Protein 7A4Y (pdb70)

Secondary structure (P-SEA, 3-state):
cccccbbbbbcccbbbbbbbbbccccccccccccccccccccccccccccccccbbbbcccccccbbbbbbccccbbbbbbcccccccccbbbbcccccccccccbbbbbbcc/cccccbbbbbcccbbbbbbbbbccccccccccccccccccccccccccccccccbbbbcccccccbbbbbcccccbbbbbbccccccccccccccccccccccccbbbbbbcccc/cbbbcbbbbbcccbbbbbbbbbcccccccccccccccccccccccccccccccccccccccccccbbbbbbccccbbbbbbccccccccccccccccccccccccbbbbbbcc/caaaaaaaaaaaaaaaaaaaaaaaaaccc/caaaaaaaaaaaaaaaaaaaaaaaacccc

Foldseek 3Di:
DKDKDFADEDEAQAKIKMKMADDDLCLLQAKKFKWWAAPPGAIATAKIAGSVRPDMDGDPVQPPFKDWGDDSVRRMIMIIGGRDDQVVWTFMWMARDRRRPRTDPTHTHGYDD/DKAKDFADEAAQQAKIKMKIADDDLCLLQAKKFKWWADPPGAIGTAKIAGSPRPDMDGDPVQPPFKDWGDDSVRNMIMIIGGSHDQVVFTFMWMARDSRRHPTHPGHTHGHDPVD/DKDKDFADEEEQQAKIKMKIADPDLCQLQAKKFKWWAFPPGDIDGAKIAHSNRPDMDGDPVQVVFWDWGDDSVRRMIMIIGGSHDQRVFTFMWMARDRRRPPTDPGDTHGYDD/DVVVVVVVVVVVVVVVVVVVVVVCVVPPD/DVVVVVVVVVVVVVVVVVVVVVCVVPDDD

Radius of gyration: 24.41 Å; Cα contacts (8 Å, |Δi|>4): 1013; chains: 5; bounding box: 57×60×74 Å

Solvent-accessible surface area: 19038 Å² total

B-factor: mean 56.6, std 17.55, range [27.97, 149.03]

CATH classification: 2.60.40.10

Nearest PDB structures (foldseek):
  7a4y-assembly2_B  TM=1.001E+00  e=2.916E-22  Lama glama
  5vyf-assembly2_B  TM=9.720E-01  e=4.137E-17  Mus musculus
  5vyf-assembly1_H  TM=9.723E-01  e=4.381E-17  Mus musculus
  6pxr-assembly1_H  TM=9.559E-01  e=1.229E-16  Mus musculus
  6i1o-assembly1_H  TM=9.640E-01  e=6.858E-16  Mus musculus

Structure (mmCIF, N/CA/C/O backbone):
data_7A4Y
#
_entry.id   7A4Y
#
_cell.length_a   72.450
_cell.length_b   72.450
_cell.length_c   193.800
_cell.angle_alpha   90.000
_cell.angle_beta   90.000
_cell.angle_gamma   120.000
#
_symmetry.space_group_name_H-M   'P 32 2 1'
#
loop_
_entity.id
_entity.type
_entity.pdbx_description
1 polymer 'Nanobody Nb34'
2 polymer 'Coiled-coil P6 peptide'
3 polymer 'Coiled-coil P5 peptide'
4 non-polymer 'SULFATE ION'
5 non-polymer 1,2-ETHANEDIOL
6 water water
#
loop_
_atom_site.group_PDB
_atom_site.id
_atom_site.type_symbol
_atom_site.label_atom_id
_atom_site.label_alt_id
_atom_site.label_comp_id
_atom_site.label_asym_id
_atom_site.label_entity_id
_atom_site.label_seq_id
_atom_site.pdbx_PDB_ins_code
_atom_site.Cartn_x
_atom_site.Cartn_y
_atom_site.Cartn_z
_atom_site.occupancy
_atom_site.B_iso_or_equiv
_atom_site.auth_seq_id
_atom_site.auth_comp_id
_atom_site.auth_asym_id
_atom_site.auth_atom_id
_atom_site.pdbx_PDB_model_num
ATOM 1 N N . GLN A 1 3 ? 26.321 34.763 -58.026 1.00 84.16 3 GLN A N 1
ATOM 2 C CA . GLN A 1 3 ? 26.465 34.830 -56.574 1.00 78.40 3 GLN A CA 1
ATOM 3 C C . GLN A 1 3 ? 25.946 36.152 -55.982 1.00 76.68 3 GLN A C 1
ATOM 4 O O . GLN A 1 3 ? 26.076 37.214 -56.600 1.00 77.96 3 GLN A O 1
ATOM 10 N N . LEU A 1 4 ? 25.376 36.079 -54.774 1.00 63.91 4 LEU A N 1
ATOM 11 C CA . LEU A 1 4 ? 24.785 37.227 -54.098 1.00 57.09 4 LEU A CA 1
ATOM 12 C C . LEU A 1 4 ? 25.181 37.185 -52.630 1.00 62.24 4 LEU A C 1
ATOM 13 O O . LEU A 1 4 ? 25.236 36.112 -52.027 1.00 66.87 4 LEU A O 1
ATOM 18 N N . GLN A 1 5 ? 25.406 38.352 -52.039 1.00 58.58 5 GLN A N 1
ATOM 19 C CA . GLN A 1 5 ? 25.821 38.407 -50.643 1.00 58.83 5 GLN A CA 1
ATOM 20 C C . GLN A 1 5 ? 25.090 39.551 -49.965 1.00 57.09 5 GLN A C 1
ATOM 21 O O . GLN A 1 5 ? 25.313 40.723 -50.288 1.00 56.41 5 GLN A O 1
ATOM 27 N N . GLU A 1 6 ? 24.245 39.206 -49.006 1.00 57.71 6 GLU A N 1
ATOM 28 C CA . GLU A 1 6 ? 23.481 40.192 -48.272 1.00 54.76 6 GLU A CA 1
ATOM 29 C C . GLU A 1 6 ? 24.305 40.655 -47.084 1.00 58.13 6 GLU A C 1
ATOM 30 O O . GLU A 1 6 ? 25.172 39.928 -46.591 1.00 63.41 6 GLU A O 1
ATOM 36 N N . SER A 1 7 ? 24.042 41.881 -46.636 1.00 54.91 7 SER A N 1
ATOM 37 C CA . SER A 1 7 ? 24.711 42.402 -45.455 1.00 56.20 7 SER A CA 1
ATOM 38 C C . SER A 1 7 ? 23.893 43.568 -44.929 1.00 56.69 7 SER A C 1
ATOM 39 O O . SER A 1 7 ? 22.935 44.021 -45.563 1.00 50.03 7 SER A O 1
ATOM 42 N N . GLY A 1 8 ? 24.286 44.047 -43.752 1.00 50.30 8 GLY A N 1
ATOM 43 C CA . GLY A 1 8 ? 23.628 45.161 -43.113 1.00 51.32 8 GLY A CA 1
ATOM 44 C C . GLY A 1 8 ? 22.689 44.780 -41.988 1.00 50.85 8 GLY A C 1
ATOM 45 O O . GLY A 1 8 ? 22.176 45.679 -41.303 1.00 43.07 8 GLY A O 1
ATOM 46 N N . GLY A 1 9 ? 22.462 43.485 -41.763 1.00 42.18 9 GLY A N 1
ATOM 47 C CA . GLY A 1 9 ? 21.514 43.091 -40.748 1.00 44.03 9 GLY A CA 1
ATOM 48 C C . GLY A 1 9 ? 22.052 43.339 -39.353 1.00 47.76 9 GLY A C 1
ATOM 49 O O . GLY A 1 9 ? 23.256 43.482 -39.129 1.00 47.95 9 GLY A O 1
ATOM 50 N N . GLY A 1 10 ? 21.164 43.371 -38.402 1.00 41.72 10 GLY A N 1
ATOM 51 C CA . GLY A 1 10 ? 21.546 43.616 -37.046 1.00 46.62 10 GLY A CA 1
ATOM 52 C C . GLY A 1 10 ? 20.461 43.669 -36.008 1.00 50.92 10 GLY A C 1
ATOM 53 O O . GLY A 1 10 ? 19.361 43.345 -36.240 1.00 47.13 10 GLY A O 1
ATOM 54 N N . LEU A 1 11 ? 20.828 44.120 -34.841 1.00 45.25 11 LEU A N 1
ATOM 55 C CA . LEU A 1 11 ? 19.937 44.214 -33.731 1.00 51.98 11 LEU A CA 1
ATOM 56 C C . LEU A 1 11 ? 19.377 45.603 -33.628 1.00 52.33 11 LEU A C 1
ATOM 57 O O . LEU A 1 11 ? 20.095 46.506 -33.527 1.00 59.05 11 LEU A O 1
ATOM 62 N N . VAL A 1 12 ? 18.090 45.775 -33.699 1.00 42.40 12 VAL A N 1
ATOM 63 C CA . VAL A 1 12 ? 17.528 47.090 -33.615 1.00 46.76 12 VAL A CA 1
ATOM 64 C C . VAL A 1 12 ? 16.355 47.143 -32.716 1.00 45.88 12 VAL A C 1
ATOM 65 O O . VAL A 1 12 ? 15.705 46.190 -32.490 1.00 52.33 12 VAL A O 1
ATOM 69 N N . GLN A 1 13 ? 16.081 48.322 -32.249 1.00 44.28 13 GLN A N 1
ATOM 70 C CA . GLN A 1 13 ? 15.000 48.570 -31.389 1.00 54.85 13 GLN A CA 1
ATOM 71 C C . GLN A 1 13 ? 13.788 48.899 -32.164 1.00 53.69 13 GLN A C 1
ATOM 72 O O . GLN A 1 13 ? 13.881 49.431 -33.180 1.00 50.93 13 GLN A O 1
ATOM 78 N N . PRO A 1 14 ? 12.610 48.550 -31.627 1.00 56.73 14 PRO A N 1
ATOM 79 C CA . PRO A 1 14 ? 11.328 48.816 -32.287 1.00 57.01 14 PRO A CA 1
ATOM 80 C C . PRO A 1 14 ? 11.208 50.271 -32.726 1.00 53.94 14 PRO A C 1
ATOM 81 O O . PRO A 1 14 ? 11.376 51.177 -31.909 1.00 43.70 14 PRO A O 1
ATOM 85 N N . GLY A 1 15 ? 10.921 50.487 -34.006 1.00 51.93 15 GLY A N 1
ATOM 86 C CA . GLY A 1 15 ? 10.782 51.829 -34.540 1.00 47.20 15 GLY A CA 1
ATOM 87 C C . GLY A 1 15 ? 12.074 52.355 -35.132 1.00 49.13 15 GLY A C 1
ATOM 88 O O . GLY A 1 15 ? 12.160 53.519 -35.523 1.00 51.19 15 GLY A O 1
ATOM 89 N N . GLY A 1 16 ? 13.067 51.509 -35.123 1.00 42.85 16 GLY A N 1
ATOM 90 C CA . GLY A 1 16 ? 14.354 51.836 -35.634 1.00 46.59 16 GLY A CA 1
ATOM 91 C C . GLY A 1 16 ? 14.491 51.492 -37.086 1.00 45.30 16 GLY A C 1
ATOM 92 O O . GLY A 1 16 ? 13.568 51.100 -37.683 1.00 48.81 16 GLY A O 1
ATOM 93 N N . SER A 1 17 ? 15.652 51.687 -37.646 1.00 30.00 17 SER A N 1
ATOM 94 C CA . SER A 1 17 ? 15.861 51.351 -39.010 1.00 30.00 17 SER A CA 1
ATOM 95 C C . SER A 1 17 ? 17.203 50.786 -39.354 1.00 30.00 17 SER A C 1
ATOM 96 O O . SER A 1 17 ? 18.120 50.915 -38.623 1.00 30.00 17 SER A O 1
ATOM 99 N N . LEU A 1 18 ? 17.263 50.149 -40.509 1.00 45.00 18 LEU A N 1
ATOM 100 C CA . LEU A 1 18 ? 18.441 49.552 -41.058 1.00 44.77 18 LEU A CA 1
ATOM 101 C C . LEU A 1 18 ? 18.405 49.648 -42.534 1.00 47.65 18 LEU A C 1
ATOM 102 O O . LEU A 1 18 ? 17.403 49.738 -43.107 1.00 48.65 18 LEU A O 1
ATOM 107 N N . ARG A 1 19 ? 19.552 49.531 -43.125 1.00 46.14 19 ARG A N 1
ATOM 108 C CA . ARG A 1 19 ? 19.740 49.547 -44.569 1.00 47.28 19 ARG A CA 1
ATOM 109 C C . ARG A 1 19 ? 20.483 48.273 -44.944 1.00 48.23 19 ARG A C 1
ATOM 110 O O . ARG A 1 19 ? 21.612 48.051 -44.486 1.00 48.78 19 ARG A O 1
ATOM 118 N N . LEU A 1 20 ? 19.822 47.409 -45.708 1.00 39.67 20 LEU A N 1
ATOM 119 C CA . LEU A 1 20 ? 20.431 46.186 -46.201 1.00 40.39 20 LEU A CA 1
ATOM 120 C C . LEU A 1 20 ? 21.043 46.420 -47.577 1.00 51.86 20 LEU A C 1
ATOM 121 O O . LEU A 1 20 ? 20.539 47.208 -48.383 1.00 46.49 20 LEU A O 1
ATOM 126 N N . SER A 1 21 ? 22.138 45.717 -47.830 1.00 50.20 21 SER A N 1
ATOM 127 C CA . SER A 1 21 ? 22.846 45.762 -49.092 1.00 47.66 21 SER A CA 1
ATOM 128 C C . SER A 1 21 ? 22.988 44.338 -49.595 1.00 57.25 21 SER A C 1
ATOM 129 O O . SER A 1 21 ? 22.969 43.380 -48.813 1.00 46.85 21 SER A O 1
ATOM 132 N N . CYS A 1 22 ? 23.122 44.209 -50.911 1.00 45.34 22 CYS A N 1
ATOM 133 C CA . CYS A 1 22 ? 23.267 42.910 -51.552 1.00 47.01 22 CYS A CA 1
ATOM 134 C C . CYS A 1 22 ? 24.211 43.097 -52.729 1.00 53.52 22 CYS A C 1
ATOM 135 O O . CYS A 1 22 ? 23.893 43.842 -53.664 1.00 58.43 22 CYS A O 1
ATOM 138 N N . ALA A 1 23 ? 25.393 42.482 -52.658 1.00 56.28 23 ALA A N 1
ATOM 139 C CA . ALA A 1 23 ? 26.392 42.609 -53.714 1.00 55.50 23 ALA A CA 1
ATOM 140 C C . ALA A 1 23 ? 26.247 41.455 -54.696 1.00 64.54 23 ALA A C 1
ATOM 141 O O . ALA A 1 23 ? 26.173 40.291 -54.291 1.00 72.02 23 ALA A O 1
ATOM 143 N N . ALA A 1 24 ? 26.228 41.773 -55.984 1.00 68.25 24 ALA A N 1
ATOM 144 C CA . ALA A 1 24 ? 26.061 40.770 -57.023 1.00 62.45 24 ALA A CA 1
ATOM 145 C C . ALA A 1 24 ? 27.359 40.625 -57.804 1.00 68.10 24 ALA A C 1
ATOM 146 O O . ALA A 1 24 ? 27.965 41.626 -58.196 1.00 71.83 24 ALA A O 1
ATOM 148 N N . SER A 1 25 ? 27.776 39.375 -58.028 1.00 76.19 25 SER A N 1
ATOM 149 C CA . SER A 1 25 ? 29.069 39.072 -58.632 1.00 89.67 25 SER A CA 1
ATOM 150 C C . SER A 1 25 ? 29.011 38.911 -60.139 1.00 99.85 25 SER A C 1
ATOM 151 O O . SER A 1 25 ? 30.040 39.080 -60.804 1.00 104.70 25 SER A O 1
ATOM 154 N N . GLN A 1 26 ? 27.849 38.574 -60.687 1.00 99.75 26 GLN A N 1
ATOM 155 C CA . GLN A 1 26 ? 27.738 38.344 -62.117 1.00 101.47 26 GLN A CA 1
ATOM 156 C C . GLN A 1 26 ? 27.527 39.666 -62.846 1.00 99.71 26 GLN A C 1
ATOM 157 O O . GLN A 1 26 ? 26.933 40.611 -62.311 1.00 91.94 26 GLN A O 1
ATOM 159 N N . PHE A 1 27 ? 28.055 39.730 -64.071 1.00 100.92 27 PHE A N 1
ATOM 160 C CA . PHE A 1 27 ? 27.905 40.905 -64.920 1.00 96.34 27 PHE A CA 1
ATOM 161 C C . PHE A 1 27 ? 26.478 41.069 -65.431 1.00 95.14 27 PHE A C 1
ATOM 162 O O . PHE A 1 27 ? 26.149 42.127 -65.978 1.00 90.70 27 PHE A O 1
ATOM 164 N N . THR A 1 28 ? 25.639 40.041 -65.270 1.00 96.37 28 THR A N 1
ATOM 165 C CA . THR A 1 28 ? 24.245 40.047 -65.698 1.00 91.07 28 THR A CA 1
ATOM 166 C C . THR A 1 28 ? 23.324 40.876 -64.803 1.00 76.13 28 THR A C 1
ATOM 167 O O . THR A 1 28 ? 22.145 41.021 -65.141 1.00 69.94 28 THR A O 1
ATOM 171 N N . PHE A 1 29 ? 23.820 41.403 -63.678 1.00 57.38 29 PHE A N 1
ATOM 172 C CA . PHE A 1 29 ? 22.961 42.107 -62.726 1.00 57.76 29 PHE A CA 1
ATOM 173 C C . PHE A 1 29 ? 22.152 43.216 -63.393 1.00 54.74 29 PHE A C 1
ATOM 174 O O . PHE A 1 29 ? 20.958 43.383 -63.113 1.00 59.99 29 PHE A O 1
ATOM 182 N N A SER A 1 30 ? 22.784 43.981 -64.292 0.50 61.08 30 SER A N 1
ATOM 183 N N B SER A 1 30 ? 22.784 43.981 -64.292 0.50 61.08 30 SER A N 1
ATOM 184 C CA A SER A 1 30 ? 22.141 45.142 -64.903 0.50 63.27 30 SER A CA 1
ATOM 185 C CA B SER A 1 30 ? 22.141 45.142 -64.903 0.50 63.27 30 SER A CA 1
ATOM 186 C C A SER A 1 30 ? 20.856 44.779 -65.638 0.50 59.59 30 SER A C 1
ATOM 187 C C B SER A 1 30 ? 20.856 44.779 -65.638 0.50 59.59 30 SER A C 1
ATOM 188 O O A SER A 1 30 ? 19.948 45.610 -65.741 0.50 54.80 30 SER A O 1
ATOM 189 O O B SER A 1 30 ? 19.948 45.610 -65.741 0.50 54.80 30 SER A O 1
ATOM 194 N N . SER A 1 31 ? 20.759 43.558 -66.166 1.00 57.82 31 SER A N 1
ATOM 195 C CA . SER A 1 31 ? 19.590 43.135 -66.930 1.00 56.05 31 SER A CA 1
ATOM 196 C C . SER A 1 31 ? 18.644 42.233 -66.130 1.00 58.33 31 SER A C 1
ATOM 197 O O . SER A 1 31 ? 17.777 41.587 -66.726 1.00 60.20 31 SER A O 1
ATOM 200 N N . ASP A 1 32 ? 18.766 42.199 -64.797 1.00 61.30 32 ASP A N 1
ATOM 201 C CA . ASP A 1 32 ? 17.985 41.290 -63.960 1.00 53.46 32 ASP A CA 1
ATOM 202 C C . ASP A 1 32 ? 16.979 42.030 -63.091 1.00 48.60 32 ASP A C 1
ATOM 203 O O . ASP A 1 32 ? 17.319 43.007 -62.410 1.00 48.23 32 ASP A O 1
ATOM 208 N N . TRP A 1 33 ? 15.748 41.532 -63.085 1.00 44.83 33 TRP A N 1
ATOM 209 C CA . TRP A 1 33 ? 14.844 41.857 -62.001 1.00 44.45 33 TRP A CA 1
ATOM 210 C C . TRP A 1 33 ? 15.462 41.331 -60.715 1.00 47.48 33 TRP A C 1
ATOM 211 O O . TRP A 1 33 ? 16.105 40.277 -60.714 1.00 47.47 33 TRP A O 1
ATOM 222 N N . MET A 1 34 ? 15.318 42.086 -59.633 1.00 42.99 34 MET A N 1
ATOM 223 C CA . MET A 1 34 ? 15.845 41.669 -58.340 1.00 41.87 34 MET A CA 1
ATOM 224 C C . MET A 1 34 ? 14.789 41.856 -57.261 1.00 48.25 34 MET A C 1
ATOM 225 O O . MET A 1 34 ? 13.948 42.760 -57.344 1.00 42.34 34 MET A O 1
ATOM 230 N N . TYR A 1 35 ? 14.878 41.027 -56.216 1.00 48.35 35 TYR A N 1
ATOM 231 C CA . TYR A 1 35 ? 13.857 40.970 -55.182 1.00 48.08 35 TYR A CA 1
ATOM 232 C C . TYR A 1 35 ? 14.500 40.857 -53.807 1.00 48.79 35 TYR A C 1
ATOM 233 O O . TYR A 1 35 ? 15.591 40.299 -53.660 1.00 47.61 35 TYR A O 1
ATOM 242 N N . TRP A 1 36 ? 13.804 41.389 -52.801 1.00 43.22 36 TRP A N 1
ATOM 243 C CA . TRP A 1 36 ? 14.091 41.116 -51.400 1.00 43.64 36 TRP A CA 1
ATOM 244 C C . TRP A 1 36 ? 12.992 40.202 -50.884 1.00 44.27 36 TRP A C 1
ATOM 245 O O . TRP A 1 36 ? 11.803 40.495 -51.062 1.00 45.34 36 TRP A O 1
ATOM 256 N N . VAL A 1 37 ? 13.390 39.082 -50.279 1.00 35.26 37 VAL A N 1
ATOM 257 C CA . VAL A 1 37 ? 12.469 38.183 -49.605 1.00 43.69 37 VAL A CA 1
ATOM 258 C C . VAL A 1 37 ? 12.992 37.980 -48.185 1.00 49.92 37 VAL A C 1
ATOM 259 O O . VAL A 1 37 ? 14.143 38.293 -47.868 1.00 48.66 37 VAL A O 1
ATOM 263 N N . ARG A 1 38 ? 12.123 37.486 -47.316 1.00 46.25 38 ARG A N 1
ATOM 264 C CA . ARG A 1 38 ? 12.512 37.291 -45.926 1.00 42.86 38 ARG A CA 1
ATOM 265 C C . ARG A 1 38 ? 11.860 36.038 -45.372 1.00 44.98 38 ARG A C 1
ATOM 266 O O . ARG A 1 38 ? 10.829 35.569 -45.867 1.00 48.85 38 ARG A O 1
ATOM 274 N N . GLN A 1 39 ? 12.501 35.473 -44.350 1.00 40.71 39 GLN A N 1
ATOM 275 C CA . GLN A 1 39 ? 11.968 34.307 -43.666 1.00 36.39 39 GLN A CA 1
ATOM 276 C C . GLN A 1 39 ? 12.025 34.547 -42.153 1.00 43.99 39 GLN A C 1
ATOM 277 O O . GLN A 1 39 ? 13.111 34.578 -41.561 1.00 39.42 39 GLN A O 1
ATOM 283 N N . ALA A 1 40 ? 10.858 34.718 -41.533 1.00 51.50 40 ALA A N 1
ATOM 284 C CA . ALA A 1 40 ? 10.728 34.897 -40.087 1.00 43.23 40 ALA A CA 1
ATOM 285 C C . ALA A 1 40 ? 10.735 33.541 -39.397 1.00 45.09 40 ALA A C 1
ATOM 286 O O . ALA A 1 40 ? 10.497 32.513 -40.044 1.00 47.94 40 ALA A O 1
ATOM 288 N N . PRO A 1 41 ? 11.029 33.501 -38.090 1.00 47.59 41 PRO A N 1
ATOM 289 C CA . PRO A 1 41 ? 11.078 32.220 -37.377 1.00 42.63 41 PRO A CA 1
ATOM 290 C C . PRO A 1 41 ? 9.828 31.390 -37.618 1.00 41.83 41 PRO A C 1
ATOM 291 O O . PRO A 1 41 ? 8.701 31.890 -37.526 1.00 44.63 41 PRO A O 1
ATOM 295 N N . GLY A 1 42 ? 10.031 30.127 -37.985 1.00 44.57 42 GLY A N 1
ATOM 296 C CA . GLY A 1 42 ? 8.920 29.209 -38.145 1.00 40.77 42 GLY A CA 1
ATOM 297 C C . GLY A 1 42 ? 7.968 29.510 -39.285 1.00 50.08 42 GLY A C 1
ATOM 298 O O . GLY A 1 42 ? 6.881 28.928 -39.328 1.00 50.81 42 GLY A O 1
ATOM 299 N N . LYS A 1 43 ? 8.330 30.383 -40.219 1.00 39.17 43 LYS A N 1
ATOM 300 C CA . LYS A 1 43 ? 7.432 30.720 -41.317 1.00 50.45 43 LYS A CA 1
ATOM 301 C C . LYS A 1 43 ? 8.139 30.460 -42.641 1.00 49.15 43 LYS A C 1
ATOM 302 O O . LYS A 1 43 ? 9.342 30.191 -42.683 1.00 46.95 43 LYS A O 1
ATOM 308 N N . GLY A 1 44 ? 7.379 30.493 -43.733 1.00 56.75 44 GLY A N 1
ATOM 309 C CA . GLY A 1 44 ? 7.964 30.323 -45.047 1.00 51.30 44 GLY A CA 1
ATOM 310 C C . GLY A 1 44 ? 8.588 31.599 -45.575 1.00 47.35 44 GLY A C 1
ATOM 311 O O . GLY A 1 44 ? 8.531 32.666 -44.966 1.00 53.72 44 GLY A O 1
ATOM 312 N N . LEU A 1 45 ? 9.167 31.493 -46.768 1.00 54.95 45 LEU A N 1
ATOM 313 C CA . LEU A 1 45 ? 9.694 32.678 -47.425 1.00 50.59 45 LEU A CA 1
ATOM 314 C C . LEU A 1 45 ? 8.541 33.591 -47.806 1.00 48.06 45 LEU A C 1
ATOM 315 O O . LEU A 1 45 ? 7.465 33.129 -48.185 1.00 50.81 45 LEU A O 1
ATOM 320 N N . GLU A 1 46 ? 8.757 34.892 -47.680 1.00 46.81 46 GLU A N 1
ATOM 321 C CA . GLU A 1 46 ? 7.717 35.874 -47.940 1.00 52.54 46 GLU A CA 1
ATOM 322 C C . GLU A 1 46 ? 8.323 36.984 -48.778 1.00 50.35 46 GLU A C 1
ATOM 323 O O . GLU A 1 46 ? 9.420 37.466 -48.470 1.00 48.88 46 GLU A O 1
ATOM 329 N N . TRP A 1 47 ? 7.612 37.382 -49.830 1.00 44.73 47 TRP A N 1
ATOM 330 C CA . TRP A 1 47 ? 8.096 38.438 -50.707 1.00 44.39 47 TRP A CA 1
ATOM 331 C C . TRP A 1 47 ? 8.016 39.784 -49.998 1.00 42.47 47 TRP A C 1
ATOM 332 O O . TRP A 1 47 ? 7.011 40.098 -49.354 1.00 40.27 47 TRP A O 1
ATOM 343 N N . VAL A 1 48 ? 9.065 40.593 -50.132 1.00 40.36 48 VAL A N 1
ATOM 344 C CA . VAL A 1 48 ? 9.128 41.925 -49.532 1.00 35.04 48 VAL A CA 1
ATOM 345 C C . VAL A 1 48 ? 8.978 43.031 -50.583 1.00 44.12 48 VAL A C 1
ATOM 346 O O . VAL A 1 48 ? 8.104 43.890 -50.484 1.00 38.20 48 VAL A O 1
ATOM 350 N N A SER A 1 49 ? 9.841 43.023 -51.609 0.50 38.46 49 SER A N 1
ATOM 351 N N B SER A 1 49 ? 9.845 43.023 -51.609 0.50 38.44 49 SER A N 1
ATOM 352 C CA A SER A 1 49 ? 9.774 44.058 -52.632 0.50 35.46 49 SER A CA 1
ATOM 353 C CA B SER A 1 49 ? 9.835 44.079 -52.616 0.50 35.54 49 SER A CA 1
ATOM 354 C C A SER A 1 49 ? 10.466 43.560 -53.896 0.50 40.33 49 SER A C 1
ATOM 355 C C B SER A 1 49 ? 10.478 43.560 -53.897 0.50 40.32 49 SER A C 1
ATOM 356 O O A SER A 1 49 ? 11.182 42.554 -53.884 0.50 38.99 49 SER A O 1
ATOM 357 O O B SER A 1 49 ? 11.179 42.542 -53.894 0.50 38.90 49 SER A O 1
ATOM 362 N N . SER A 1 50 ? 10.214 44.275 -54.998 1.00 38.81 50 SER A N 1
ATOM 363 C CA . SER A 1 50 ? 10.711 43.914 -56.325 1.00 35.05 50 SER A CA 1
ATOM 364 C C . SER A 1 50 ? 11.233 45.166 -57.012 1.00 39.31 50 SER A C 1
ATOM 365 O O . SER A 1 50 ? 10.691 46.258 -56.816 1.00 43.32 50 SER A O 1
ATOM 368 N N . ILE A 1 51 ? 12.254 45.011 -57.862 1.00 43.58 51 ILE A N 1
ATOM 369 C CA . ILE A 1 51 ? 12.773 46.146 -58.624 1.00 37.51 51 ILE A CA 1
ATOM 370 C C . ILE A 1 51 ? 13.176 45.708 -60.030 1.00 43.34 51 ILE A C 1
ATOM 371 O O . ILE A 1 51 ? 13.844 44.684 -60.226 1.00 39.69 51 ILE A O 1
ATOM 376 N N . SER A 1 52 ? 12.777 46.517 -61.008 1.00 38.36 52 SER A N 1
ATOM 377 C CA . SER A 1 52 ? 13.057 46.262 -62.407 1.00 39.47 52 SER A CA 1
ATOM 378 C C . SER A 1 52 ? 14.529 46.522 -62.708 1.00 45.38 52 SER A C 1
ATOM 379 O O . SER A 1 52 ? 15.209 47.235 -61.961 1.00 44.84 52 SER A O 1
ATOM 382 N N . PRO A 1 53 ? 15.022 45.986 -63.835 1.00 49.74 53 PRO A N 1
ATOM 383 C CA . PRO A 1 53 ? 16.447 46.162 -64.175 1.00 49.16 53 PRO A CA 1
ATOM 384 C C . PRO A 1 53 ? 16.936 47.599 -64.137 1.00 53.62 53 PRO A C 1
ATOM 385 O O . PRO A 1 53 ? 18.003 47.882 -63.563 1.00 55.15 53 PRO A O 1
ATOM 389 N N . GLY A 1 54 ? 16.186 48.513 -64.757 1.00 46.45 54 GLY A N 1
ATOM 390 C CA . GLY A 1 54 ? 16.543 49.912 -64.811 1.00 42.66 54 GLY A CA 1
ATOM 391 C C . GLY A 1 54 ? 16.124 50.722 -63.602 1.00 48.25 54 GLY A C 1
ATOM 392 O O . GLY A 1 54 ? 16.449 51.910 -63.533 1.00 50.27 54 GLY A O 1
ATOM 393 N N . GLY A 1 55 ? 15.386 50.123 -62.668 1.00 42.05 55 GLY A N 1
ATOM 394 C CA . GLY A 1 55 ? 14.973 50.810 -61.461 1.00 45.73 55 GLY A CA 1
ATOM 395 C C . GLY A 1 55 ? 13.679 51.594 -61.583 1.00 46.89 55 GLY A C 1
ATOM 396 O O . GLY A 1 55 ? 13.209 52.135 -60.581 1.00 41.89 55 GLY A O 1
ATOM 397 N N . ALA A 1 56 ? 13.075 51.651 -62.774 1.00 41.00 56 ALA A N 1
ATOM 398 C CA . ALA A 1 56 ? 11.893 52.481 -63.006 1.00 42.18 56 ALA A CA 1
ATOM 399 C C . ALA A 1 56 ? 10.602 51.890 -62.435 1.00 42.59 56 ALA A C 1
ATOM 400 O O . ALA A 1 56 ? 9.621 52.625 -62.281 1.00 44.22 56 ALA A O 1
ATOM 402 N N . ALA A 1 57 ? 10.550 50.588 -62.153 1.00 38.98 57 ALA A N 1
ATOM 403 C CA . ALA A 1 57 ? 9.347 49.981 -61.591 1.00 37.09 57 ALA A CA 1
ATOM 404 C C . ALA A 1 57 ? 9.706 49.241 -60.312 1.00 42.84 57 ALA A C 1
ATOM 405 O O . ALA A 1 57 ? 10.672 48.468 -60.285 1.00 47.63 57 ALA A O 1
ATOM 407 N N . THR A 1 58 ? 8.942 49.494 -59.255 1.00 41.66 58 THR A N 1
ATOM 408 C CA . THR A 1 58 ? 9.111 48.825 -57.970 1.00 38.96 58 THR A CA 1
ATOM 409 C C . THR A 1 58 ? 7.739 48.374 -57.475 1.00 44.51 58 THR A C 1
ATOM 410 O O . THR A 1 58 ? 6.703 48.899 -57.895 1.00 46.39 58 THR A O 1
ATOM 414 N N . ALA A 1 59 ? 7.742 47.382 -56.585 1.00 37.41 59 ALA A N 1
ATOM 415 C CA . ALA A 1 59 ? 6.534 46.913 -55.921 1.00 40.72 59 ALA A CA 1
ATOM 416 C C . ALA A 1 59 ? 6.895 46.459 -54.503 1.00 42.94 59 ALA A C 1
ATOM 417 O O . ALA A 1 59 ? 8.044 46.102 -54.226 1.00 46.29 59 ALA A O 1
ATOM 419 N N . TYR A 1 60 ? 5.907 46.490 -53.599 1.00 35.76 60 TYR A N 1
ATOM 420 C CA . TYR A 1 60 ? 6.134 46.247 -52.168 1.00 37.71 60 TYR A CA 1
ATOM 421 C C . TYR A 1 60 ? 5.022 45.413 -51.551 1.00 39.42 60 TYR A C 1
ATOM 422 O O . TYR A 1 60 ? 3.853 45.572 -51.913 1.00 43.23 60 TYR A O 1
ATOM 431 N N . ALA A 1 61 ? 5.378 44.529 -50.608 1.00 34.60 61 ALA A N 1
ATOM 432 C CA . ALA A 1 61 ? 4.338 43.912 -49.793 1.00 41.67 61 ALA A CA 1
ATOM 433 C C . ALA A 1 61 ? 3.585 45.008 -49.053 1.00 43.47 61 ALA A C 1
ATOM 434 O O . ALA A 1 61 ? 4.177 46.002 -48.620 1.00 44.82 61 ALA A O 1
ATOM 436 N N . ALA A 1 62 ? 2.270 44.826 -48.917 1.00 39.57 62 ALA A N 1
ATOM 437 C CA . ALA A 1 62 ? 1.444 45.835 -48.265 1.00 43.15 62 ALA A CA 1
ATOM 438 C C . ALA A 1 62 ? 1.947 46.158 -46.853 1.00 44.50 62 ALA A C 1
ATOM 439 O O . ALA A 1 62 ? 1.785 47.288 -46.381 1.00 45.15 62 ALA A O 1
ATOM 441 N N . SER A 1 63 ? 2.540 45.186 -46.157 1.00 38.28 63 SER A N 1
ATOM 442 C CA . SER A 1 63 ? 3.010 45.438 -44.795 1.00 47.90 63 SER A CA 1
ATOM 443 C C . SER A 1 63 ? 4.246 46.333 -44.737 1.00 50.82 63 SER A C 1
ATOM 444 O O . SER A 1 63 ? 4.593 46.792 -43.641 1.00 41.17 63 SER A O 1
ATOM 447 N N . VAL A 1 64 ? 4.926 46.585 -45.853 1.00 36.42 64 VAL A N 1
ATOM 448 C CA . VAL A 1 64 ? 6.119 47.429 -45.835 1.00 42.93 64 VAL A CA 1
ATOM 449 C C . VAL A 1 64 ? 5.970 48.662 -46.704 1.00 41.78 64 VAL A C 1
ATOM 450 O O . VAL A 1 64 ? 6.883 49.502 -46.720 1.00 42.64 64 VAL A O 1
ATOM 454 N N . LYS A 1 65 ? 4.857 48.793 -47.416 1.00 43.11 65 LYS A N 1
ATOM 455 C CA . LYS A 1 65 ? 4.603 49.937 -48.272 1.00 40.86 65 LYS A CA 1
ATOM 456 C C . LYS A 1 65 ? 4.656 51.218 -47.451 1.00 42.88 65 LYS A C 1
ATOM 457 O O . LYS A 1 65 ? 4.036 51.311 -46.388 1.00 50.19 65 LYS A O 1
ATOM 463 N N . GLY A 1 66 ? 5.432 52.195 -47.913 1.00 37.87 66 GLY A N 1
ATOM 464 C CA . GLY A 1 66 ? 5.540 53.465 -47.216 1.00 40.03 66 GLY A CA 1
ATOM 465 C C . GLY A 1 66 ? 6.598 53.525 -46.133 1.00 42.43 66 GLY A C 1
ATOM 466 O O . GLY A 1 66 ? 6.846 54.614 -45.588 1.00 43.18 66 GLY A O 1
ATOM 467 N N . ARG A 1 67 ? 7.194 52.395 -45.760 1.00 36.98 67 ARG A N 1
ATOM 468 C CA . ARG A 1 67 ? 8.276 52.400 -44.782 1.00 38.55 67 ARG A CA 1
ATOM 469 C C . ARG A 1 67 ? 9.549 51.721 -45.275 1.00 43.25 67 ARG A C 1
ATOM 470 O O . ARG A 1 67 ? 10.607 51.959 -44.682 1.00 40.53 67 ARG A O 1
ATOM 478 N N . PHE A 1 68 ? 9.484 50.867 -46.305 1.00 41.50 68 PHE A N 1
ATOM 479 C CA . PHE A 1 68 ? 10.655 50.274 -46.942 1.00 39.29 68 PHE A CA 1
ATOM 480 C C . PHE A 1 68 ? 10.844 50.886 -48.327 1.00 40.77 68 PHE A C 1
ATOM 481 O O . PHE A 1 68 ? 9.872 51.279 -48.979 1.00 39.61 68 PHE A O 1
ATOM 489 N N . THR A 1 69 ? 12.100 50.977 -48.777 1.00 42.03 69 THR A N 1
ATOM 490 C CA . THR A 1 69 ? 12.415 51.435 -50.139 1.00 39.50 69 THR A CA 1
ATOM 491 C C . THR A 1 69 ? 13.462 50.528 -50.773 1.00 40.56 69 THR A C 1
ATOM 492 O O . THR A 1 69 ? 14.589 50.437 -50.279 1.00 47.88 69 THR A O 1
ATOM 496 N N . ILE A 1 70 ? 13.126 49.919 -51.878 1.00 37.59 70 ILE A N 1
ATOM 497 C CA . ILE A 1 70 ? 14.099 49.151 -52.649 1.00 46.09 70 ILE A CA 1
ATOM 498 C C . ILE A 1 70 ? 14.769 50.085 -53.656 1.00 47.52 70 ILE A C 1
ATOM 499 O O . ILE A 1 70 ? 14.133 51.004 -54.179 1.00 48.48 70 ILE A O 1
ATOM 504 N N . SER A 1 71 ? 16.074 49.904 -53.876 1.00 48.40 71 SER A N 1
ATOM 505 C CA . SER A 1 71 ? 16.794 50.641 -54.910 1.00 51.37 71 SER A CA 1
ATOM 506 C C . SER A 1 71 ? 17.995 49.813 -55.349 1.00 48.65 71 SER A C 1
ATOM 507 O O . SER A 1 71 ? 18.366 48.830 -54.704 1.00 43.28 71 SER A O 1
ATOM 510 N N . ARG A 1 72 ? 18.616 50.229 -56.452 1.00 45.49 72 ARG A N 1
ATOM 511 C CA . ARG A 1 72 ? 19.742 49.487 -56.998 1.00 43.23 72 ARG A CA 1
ATOM 512 C C . ARG A 1 72 ? 20.718 50.460 -57.652 1.00 45.72 72 ARG A C 1
ATOM 513 O O . ARG A 1 72 ? 20.322 51.499 -58.181 1.00 48.28 72 ARG A O 1
ATOM 521 N N . ASP A 1 73 ? 21.997 50.106 -57.621 1.00 44.46 73 ASP A N 1
ATOM 522 C CA . ASP A 1 73 ? 23.053 50.838 -58.321 1.00 45.03 73 ASP A CA 1
ATOM 523 C C . ASP A 1 73 ? 23.733 49.861 -59.278 1.00 50.18 73 ASP A C 1
ATOM 524 O O . ASP A 1 73 ? 24.591 49.076 -58.862 1.00 51.73 73 ASP A O 1
ATOM 529 N N . ASN A 1 74 ? 23.367 49.911 -60.566 1.00 50.97 74 ASN A N 1
ATOM 530 C CA . ASN A 1 74 ? 23.886 48.905 -61.492 1.00 55.59 74 ASN A CA 1
ATOM 531 C C . ASN A 1 74 ? 25.378 49.080 -61.752 1.00 59.99 74 ASN A C 1
ATOM 532 O O . ASN A 1 74 ? 26.067 48.095 -62.038 1.00 63.01 74 ASN A O 1
ATOM 537 N N . ALA A 1 75 ? 25.909 50.296 -61.602 1.00 56.00 75 ALA A N 1
ATOM 538 C CA . ALA A 1 75 ? 27.343 50.490 -61.795 1.00 55.86 75 ALA A CA 1
ATOM 539 C C . ALA A 1 75 ? 28.155 49.829 -60.686 1.00 62.27 75 ALA A C 1
ATOM 540 O O . ALA A 1 75 ? 29.304 49.432 -60.914 1.00 71.41 75 ALA A O 1
ATOM 542 N N . LYS A 1 76 ? 27.572 49.675 -59.499 1.00 56.89 76 LYS A N 1
ATOM 543 C CA . LYS A 1 76 ? 28.208 48.993 -58.383 1.00 60.91 76 LYS A CA 1
ATOM 544 C C . LYS A 1 76 ? 27.670 47.582 -58.186 1.00 66.32 76 LYS A C 1
ATOM 545 O O . LYS A 1 76 ? 28.080 46.902 -57.238 1.00 67.84 76 LYS A O 1
ATOM 551 N N . ASN A 1 77 ? 26.762 47.136 -59.057 1.00 60.55 77 ASN A N 1
ATOM 552 C CA . ASN A 1 77 ? 26.153 45.804 -58.989 1.00 58.65 77 ASN A CA 1
ATOM 553 C C . ASN A 1 77 ? 25.589 45.505 -57.592 1.00 56.83 77 ASN A C 1
ATOM 554 O O . ASN A 1 77 ? 25.688 44.385 -57.084 1.00 57.52 77 ASN A O 1
ATOM 559 N N . THR A 1 78 ? 24.969 46.513 -56.972 1.00 48.29 78 THR A N 1
ATOM 560 C CA . THR A 1 78 ? 24.484 46.416 -55.598 1.00 50.41 78 THR A CA 1
ATOM 561 C C . THR A 1 78 ? 22.989 46.713 -55.522 1.00 50.93 78 THR A C 1
ATOM 562 O O . THR A 1 78 ? 22.479 47.603 -56.216 1.00 50.89 78 THR A O 1
ATOM 566 N N . LEU A 1 79 ? 22.286 45.912 -54.724 1.00 44.06 79 LEU A N 1
ATOM 567 C CA . LEU A 1 79 ? 20.875 46.104 -54.425 1.00 45.57 79 LEU A CA 1
ATOM 568 C C . LEU A 1 79 ? 20.745 46.590 -52.985 1.00 47.76 79 LEU A C 1
ATOM 569 O O . LEU A 1 79 ? 21.503 46.156 -52.117 1.00 50.51 79 LEU A O 1
ATOM 574 N N . TYR A 1 80 ? 19.788 47.486 -52.720 1.00 46.33 80 TYR A N 1
ATOM 575 C CA . TYR A 1 80 ? 19.637 48.071 -51.390 1.00 41.19 80 TYR A CA 1
ATOM 576 C C . TYR A 1 80 ? 18.207 47.928 -50.881 1.00 45.47 80 TYR A C 1
ATOM 577 O O . TYR A 1 80 ? 17.257 47.874 -51.665 1.00 38.68 80 TYR A O 1
ATOM 586 N N . LEU A 1 81 ? 18.055 47.890 -49.549 1.00 42.16 81 LEU A N 1
ATOM 587 C CA . LEU A 1 81 ? 16.731 47.975 -48.925 1.00 39.88 81 LEU A CA 1
ATOM 588 C C . LEU A 1 81 ? 16.834 48.877 -47.706 1.00 47.16 81 LEU A C 1
ATOM 589 O O . LEU A 1 81 ? 17.555 48.554 -46.753 1.00 45.53 81 LEU A O 1
ATOM 594 N N . GLN A 1 82 ? 16.096 49.972 -47.704 1.00 40.74 82 GLN A N 1
ATOM 595 C CA . GLN A 1 82 ? 16.040 50.881 -46.587 1.00 42.99 82 GLN A CA 1
ATOM 596 C C . GLN A 1 82 ? 14.784 50.570 -45.837 1.00 48.39 82 GLN A C 1
ATOM 597 O O . GLN A 1 82 ? 13.740 50.636 -46.361 1.00 48.43 82 GLN A O 1
ATOM 603 N N . MET A 1 83 ? 14.925 50.219 -44.582 1.00 44.46 83 MET A N 1
ATOM 604 C CA . MET A 1 83 ? 13.813 49.810 -43.781 1.00 46.60 83 MET A CA 1
ATOM 605 C C . MET A 1 83 ? 13.648 50.713 -42.629 1.00 49.65 83 MET A C 1
ATOM 606 O O . MET A 1 83 ? 14.551 50.934 -41.953 1.00 53.96 83 MET A O 1
ATOM 611 N N . ASN A 1 84 ? 12.461 51.207 -42.416 1.00 46.53 84 ASN A N 1
ATOM 612 C CA . ASN A 1 84 ? 12.168 52.071 -41.312 1.00 41.34 84 ASN A CA 1
ATOM 613 C C . ASN A 1 84 ? 11.005 51.550 -40.544 1.00 42.27 84 ASN A C 1
ATOM 614 O O . ASN A 1 84 ? 10.304 50.718 -40.984 1.00 40.51 84 ASN A O 1
ATOM 619 N N . SER A 1 85 ? 10.821 52.102 -39.370 1.00 43.06 85 SER A N 1
ATOM 620 C CA . SER A 1 85 ? 9.776 51.743 -38.458 1.00 45.42 85 SER A CA 1
ATOM 621 C C . SER A 1 85 ? 9.655 50.285 -38.242 1.00 39.22 85 SER A C 1
ATOM 622 O O . SER A 1 85 ? 8.628 49.753 -38.323 1.00 40.71 85 SER A O 1
ATOM 625 N N . LEU A 1 86 ? 10.757 49.678 -37.901 1.00 35.95 86 LEU A N 1
ATOM 626 C CA . LEU A 1 86 ? 10.819 48.281 -37.694 1.00 36.93 86 LEU A CA 1
ATOM 627 C C . LEU A 1 86 ? 10.166 47.844 -36.419 1.00 47.40 86 LEU A C 1
ATOM 628 O O . LEU A 1 86 ? 10.286 48.490 -35.436 1.00 40.13 86 LEU A O 1
ATOM 633 N N . LYS A 1 87 ? 9.453 46.745 -36.499 1.00 45.40 87 LYS A N 1
ATOM 634 C CA . LYS A 1 87 ? 8.772 46.146 -35.402 1.00 47.14 87 LYS A CA 1
ATOM 635 C C . LYS A 1 87 ? 9.225 44.728 -35.187 1.00 47.60 87 LYS A C 1
ATOM 636 O O . LYS A 1 87 ? 9.792 44.163 -36.037 1.00 38.28 87 LYS A O 1
ATOM 642 N N . SER A 1 88 ? 8.877 44.142 -34.056 1.00 44.99 88 SER A N 1
ATOM 643 C CA . SER A 1 88 ? 9.343 42.799 -33.711 1.00 51.58 88 SER A CA 1
ATOM 644 C C . SER A 1 88 ? 8.961 41.763 -34.775 1.00 43.81 88 SER A C 1
ATOM 645 O O . SER A 1 88 ? 9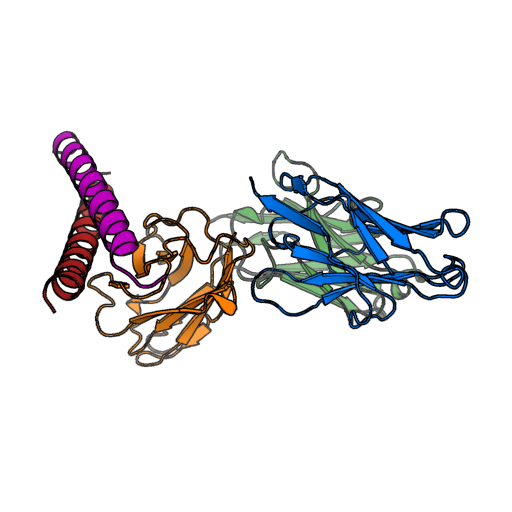.738 40.840 -35.044 1.00 41.66 88 SER A O 1
ATOM 648 N N . GLU A 1 89 ? 7.784 41.905 -35.404 1.00 42.79 89 GLU A N 1
ATOM 649 C CA . GLU A 1 89 ? 7.345 41.015 -36.486 1.00 44.47 89 GLU A CA 1
ATOM 650 C C . GLU A 1 89 ? 8.155 41.168 -37.762 1.00 44.01 89 GLU A C 1
ATOM 651 O O . GLU A 1 89 ? 7.945 40.388 -38.693 1.00 40.96 89 GLU A O 1
ATOM 657 N N . ASP A 1 90 ? 9.010 42.181 -37.863 1.00 45.46 90 ASP A N 1
ATOM 658 C CA . ASP A 1 90 ? 9.924 42.295 -38.990 1.00 43.11 90 ASP A CA 1
ATOM 659 C C . ASP A 1 90 ? 11.172 41.447 -38.812 1.00 40.65 90 ASP A C 1
ATOM 660 O O . ASP A 1 90 ? 11.978 41.357 -39.740 1.00 36.51 90 ASP A O 1
ATOM 665 N N . THR A 1 91 ? 11.346 40.845 -37.638 1.00 38.90 91 THR A N 1
ATOM 666 C CA . THR A 1 91 ? 12.477 39.962 -37.366 1.00 42.21 91 THR A CA 1
ATOM 667 C C . THR A 1 91 ? 12.496 38.774 -38.318 1.00 35.13 91 THR A C 1
ATOM 668 O O . THR A 1 91 ? 11.517 38.026 -38.400 1.00 42.35 91 THR A O 1
ATOM 672 N N . ALA A 1 92 ? 13.616 38.582 -39.015 1.00 46.67 92 ALA A N 1
ATOM 673 C CA . ALA A 1 92 ? 13.727 37.531 -40.026 1.00 46.12 92 ALA A CA 1
ATOM 674 C C . ALA A 1 92 ? 15.134 37.532 -40.613 1.00 42.11 92 ALA A C 1
ATOM 675 O O . ALA A 1 92 ? 15.910 38.476 -40.431 1.00 40.46 92 ALA A O 1
ATOM 677 N N . VAL A 1 93 ? 15.435 36.477 -41.365 1.00 43.50 93 VAL A N 1
ATOM 678 C CA . VAL A 1 93 ? 16.581 36.489 -42.267 1.00 47.47 93 VAL A CA 1
ATOM 679 C C . VAL A 1 93 ? 16.122 37.084 -43.587 1.00 44.65 93 VAL A C 1
ATOM 680 O O . VAL A 1 93 ? 15.104 36.664 -44.145 1.00 39.70 93 VAL A O 1
ATOM 684 N N . TYR A 1 94 ? 16.840 38.094 -44.063 1.00 42.73 94 TYR A N 1
ATOM 685 C CA . TYR A 1 94 ? 16.513 38.753 -45.314 1.00 43.63 94 TYR A CA 1
ATOM 686 C C . TYR A 1 94 ? 17.463 38.290 -46.415 1.00 46.94 94 TYR A C 1
ATOM 687 O O . TYR A 1 94 ? 18.678 38.214 -46.219 1.00 47.69 94 TYR A O 1
ATOM 696 N N . TYR A 1 95 ? 16.904 38.016 -47.584 1.00 40.55 95 TYR A N 1
ATOM 697 C CA . TYR A 1 95 ? 17.670 37.559 -48.729 1.00 44.90 95 TYR A CA 1
ATOM 698 C C . TYR A 1 95 ? 17.363 38.434 -49.925 1.00 46.70 95 TYR A C 1
ATOM 699 O O . TYR A 1 95 ? 16.243 38.931 -50.077 1.00 46.16 95 TYR A O 1
ATOM 708 N N . CYS A 1 96 ? 18.361 38.614 -50.779 1.00 50.52 96 CYS A N 1
ATOM 709 C CA . CYS A 1 96 ? 18.101 39.121 -52.114 1.00 57.96 96 CYS A CA 1
ATOM 710 C C . CYS A 1 96 ? 18.054 37.934 -53.061 1.00 55.73 96 CYS A C 1
ATOM 711 O O . CYS A 1 96 ? 18.745 36.929 -52.859 1.00 53.78 96 CYS A O 1
ATOM 714 N N . SER A 1 97 ? 17.256 38.064 -54.116 1.00 50.91 97 SER A N 1
ATOM 715 C CA . SER A 1 97 ? 17.053 36.921 -54.984 1.00 52.35 97 SER A CA 1
ATOM 716 C C . SER A 1 97 ? 16.702 37.400 -56.382 1.00 54.66 97 SER A C 1
ATOM 717 O O . SER A 1 97 ? 16.329 38.559 -56.591 1.00 44.78 97 SER A O 1
ATOM 720 N N . LYS A 1 98 ? 16.810 36.475 -57.332 1.00 53.14 98 LYS A N 1
ATOM 721 C CA . LYS A 1 98 ? 16.499 36.731 -58.730 1.00 56.38 98 LYS A CA 1
ATOM 722 C C . LYS A 1 98 ? 15.069 36.367 -59.078 1.00 52.97 98 LYS A C 1
ATOM 723 O O . LYS A 1 98 ? 14.650 36.595 -60.213 1.00 50.28 98 LYS A O 1
ATOM 729 N N . THR A 1 99 ? 14.314 35.804 -58.133 1.00 58.16 99 THR A N 1
ATOM 730 C CA . THR A 1 99 ? 12.894 35.548 -58.322 1.00 62.88 99 THR A CA 1
ATOM 731 C C . THR A 1 99 ? 12.123 35.968 -57.077 1.00 61.03 99 THR A C 1
ATOM 732 O O . THR A 1 99 ? 12.659 36.007 -55.968 1.00 49.77 99 THR A O 1
ATOM 736 N N . ARG A 1 100 ? 10.833 36.243 -57.282 1.00 65.72 100 ARG A N 1
ATOM 737 C CA . ARG A 1 100 ? 9.945 36.609 -56.186 1.00 67.16 100 ARG A CA 1
ATOM 738 C C . ARG A 1 100 ? 9.809 35.475 -55.178 1.00 67.39 100 ARG A C 1
ATOM 739 O O . ARG A 1 100 ? 9.543 35.723 -53.999 1.00 69.73 100 ARG A O 1
ATOM 747 N N . ALA A 1 101 ? 10.022 34.232 -55.610 1.00 73.26 101 ALA A N 1
ATOM 748 C CA . ALA A 1 101 ? 9.933 33.085 -54.716 1.00 70.04 101 ALA A CA 1
ATOM 749 C C . ALA A 1 101 ? 11.209 32.855 -53.919 1.00 70.12 101 ALA A C 1
ATOM 750 O O . ALA A 1 101 ? 11.220 31.981 -53.045 1.00 77.45 101 ALA A O 1
ATOM 752 N N . GLY A 1 102 ? 12.281 33.585 -54.212 1.00 67.69 102 GLY A N 1
ATOM 753 C CA . GLY A 1 102 ? 13.511 33.469 -53.457 1.00 67.37 102 GLY A CA 1
ATOM 754 C C . GLY A 1 102 ? 14.520 32.464 -53.966 1.00 75.47 102 GLY A C 1
ATOM 755 O O . GLY A 1 102 ? 15.474 32.154 -53.241 1.00 76.04 102 GLY A O 1
ATOM 756 N N . THR A 1 103 ? 14.347 31.929 -55.172 1.00 79.25 103 THR A N 1
ATOM 757 C CA . THR A 1 103 ? 15.363 31.038 -55.718 1.00 83.27 103 THR A CA 1
ATOM 758 C C . THR A 1 103 ? 16.590 31.846 -56.134 1.00 77.70 103 THR A C 1
ATOM 759 O O . THR A 1 103 ? 16.477 32.966 -56.646 1.00 65.36 103 THR A O 1
ATOM 763 N N . GLY A 1 104 ? 17.770 31.276 -55.896 1.00 75.10 104 GLY A N 1
ATOM 764 C CA . GLY A 1 104 ? 19.001 31.979 -56.194 1.00 73.05 104 GLY A CA 1
ATOM 765 C C . GLY A 1 104 ? 19.395 33.020 -55.167 1.00 75.38 104 GLY A C 1
ATOM 766 O O . GLY A 1 104 ? 19.967 34.047 -55.528 1.00 83.17 104 GLY A O 1
ATOM 767 N N . ARG A 1 105 ? 19.074 32.801 -53.897 1.00 71.84 105 ARG A N 1
ATOM 768 C CA . ARG A 1 105 ? 19.371 33.762 -52.841 1.00 68.22 105 ARG A CA 1
ATOM 769 C C . ARG A 1 105 ? 20.769 33.537 -52.264 1.00 56.35 105 ARG A C 1
ATOM 770 O O . ARG A 1 105 ? 21.346 32.449 -52.364 1.00 56.04 105 ARG A O 1
ATOM 778 N N . GLY A 1 106 ? 21.308 34.584 -51.641 1.00 55.57 106 GLY A N 1
ATOM 779 C CA . GLY A 1 106 ? 22.560 34.465 -50.918 1.00 63.24 106 GLY A CA 1
ATOM 780 C C . GLY A 1 106 ? 22.368 33.786 -49.574 1.00 60.97 106 GLY A C 1
ATOM 781 O O . GLY A 1 106 ? 21.354 33.133 -49.316 1.00 55.41 106 GLY A O 1
ATOM 782 N N . GLN A 1 107 ? 23.359 33.959 -48.696 1.00 60.82 107 GLN A N 1
ATOM 783 C CA . GLN A 1 107 ? 23.263 33.375 -47.361 1.00 65.29 107 GLN A CA 1
ATOM 784 C C . GLN A 1 107 ? 22.331 34.158 -46.448 1.00 61.70 107 GLN A C 1
ATOM 785 O O . GLN A 1 107 ? 21.999 33.679 -45.359 1.00 64.33 107 GLN A O 1
ATOM 791 N N . GLY A 1 108 ? 21.922 35.352 -46.859 1.00 60.61 108 GLY A N 1
ATOM 792 C CA . GLY A 1 108 ? 21.011 36.160 -46.085 1.00 51.06 108 GLY A CA 1
ATOM 793 C C . GLY A 1 108 ? 21.726 36.917 -44.987 1.00 48.61 108 GLY A C 1
ATOM 794 O O . GLY A 1 108 ? 22.880 36.654 -44.644 1.00 48.59 108 GLY A O 1
ATOM 795 N N . THR A 1 109 ? 21.007 37.884 -44.425 1.00 40.15 109 THR A N 1
ATOM 796 C CA . THR A 1 109 ? 21.474 38.642 -43.276 1.00 48.04 109 THR A CA 1
ATOM 797 C C . THR A 1 109 ? 20.272 38.799 -42.349 1.00 42.95 109 THR A C 1
ATOM 798 O O . THR A 1 109 ? 19.153 38.991 -42.827 1.00 42.91 109 THR A O 1
ATOM 802 N N . GLN A 1 110 ? 20.469 38.601 -41.045 1.00 46.47 110 GLN A N 1
ATOM 803 C CA . GLN A 1 110 ? 19.352 38.564 -40.098 1.00 38.66 110 GLN A CA 1
ATOM 804 C C . GLN A 1 110 ? 19.048 39.953 -39.541 1.00 40.75 110 GLN A C 1
ATOM 805 O O . GLN A 1 110 ? 19.957 40.652 -39.084 1.00 40.53 110 GLN A O 1
ATOM 811 N N . VAL A 1 111 ? 17.772 40.346 -39.568 1.00 33.69 111 VAL A N 1
ATOM 812 C CA . VAL A 1 111 ? 17.302 41.553 -38.887 1.00 37.50 111 VAL A CA 1
ATOM 813 C C . VAL A 1 111 ? 16.569 41.105 -37.623 1.00 43.25 111 VAL A C 1
ATOM 814 O O . VAL A 1 111 ? 15.610 40.327 -37.689 1.00 48.49 111 VAL A O 1
ATOM 818 N N . THR A 1 112 ? 17.009 41.609 -36.505 1.00 37.32 112 THR A N 1
ATOM 819 C CA . THR A 1 112 ? 16.463 41.249 -35.230 1.00 44.62 112 THR A CA 1
ATOM 820 C C . THR A 1 112 ? 15.927 42.436 -34.497 1.00 47.45 112 THR A C 1
ATOM 821 O O . THR A 1 112 ? 16.660 43.251 -34.100 1.00 47.31 112 THR A O 1
ATOM 825 N N . VAL A 1 113 ? 14.643 42.490 -34.297 1.00 39.79 113 VAL A N 1
ATOM 826 C CA . VAL A 1 113 ? 14.056 43.593 -33.608 1.00 40.99 113 VAL A CA 1
ATOM 827 C C . VAL A 1 113 ? 13.416 43.247 -32.301 1.00 48.96 113 VAL A C 1
ATOM 828 O O . VAL A 1 113 ? 12.456 42.600 -32.274 1.00 56.04 113 VAL A O 1
ATOM 832 N N . SE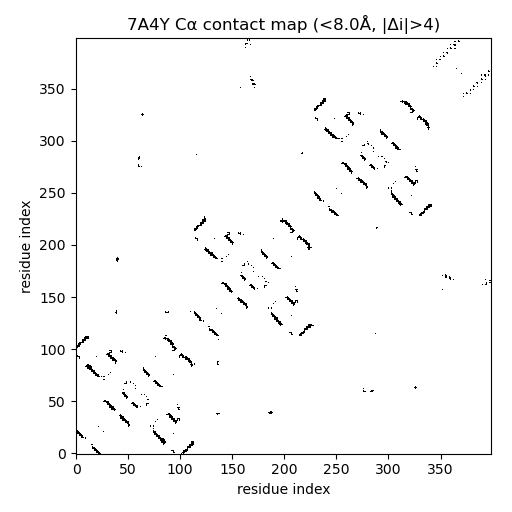R A 1 114 ? 13.973 43.710 -31.218 1.00 51.96 114 SER A N 1
ATOM 833 C CA . SER A 1 114 ? 13.381 43.523 -29.918 1.00 69.24 114 SER A CA 1
ATOM 834 C C . SER A 1 114 ? 13.878 44.577 -28.963 1.00 71.61 114 SER A C 1
ATOM 835 O O . SER A 1 114 ? 14.905 45.146 -29.162 1.00 69.32 114 SER A O 1
ATOM 838 N N . SER A 1 115 ? 13.134 44.829 -27.914 1.00 83.89 115 SER A N 1
ATOM 839 C CA . SER A 1 115 ? 13.555 45.819 -26.921 1.00 85.23 115 SER A CA 1
ATOM 842 C C . VAL B 1 2 ? 9.026 38.883 -28.703 1.00 69.99 2 VAL B C 1
ATOM 843 O O . VAL B 1 2 ? 9.412 40.062 -28.687 1.00 81.63 2 VAL B O 1
ATOM 844 N N . GLN B 1 3 ? 7.906 38.481 -29.300 1.00 45.09 3 GLN B N 1
ATOM 845 C CA . GLN B 1 3 ? 6.628 39.140 -29.063 1.00 60.74 3 GLN B CA 1
ATOM 846 C C . GLN B 1 3 ? 5.582 38.237 -29.695 1.00 70.63 3 GLN B C 1
ATOM 847 O O . GLN B 1 3 ? 5.920 37.356 -30.491 1.00 69.91 3 GLN B O 1
ATOM 853 N N . LEU B 1 4 ? 4.321 38.413 -29.273 1.00 63.15 4 LEU B N 1
ATOM 854 C CA . LEU B 1 4 ? 3.294 37.389 -29.406 1.00 49.87 4 LEU B CA 1
ATOM 855 C C . LEU B 1 4 ? 1.984 37.948 -29.943 1.00 48.11 4 LEU B C 1
ATOM 856 O O . LEU B 1 4 ? 1.658 39.116 -29.735 1.00 49.02 4 LEU B O 1
ATOM 861 N N . GLN B 1 5 ? 1.251 37.116 -30.681 1.00 41.67 5 GLN B N 1
ATOM 862 C CA . GLN B 1 5 ? -0.070 37.493 -31.173 1.00 51.23 5 GLN B CA 1
ATOM 863 C C . GLN B 1 5 ? -0.960 36.261 -31.097 1.00 47.51 5 GLN B C 1
ATOM 864 O O . GLN B 1 5 ? -0.573 35.189 -31.570 1.00 48.55 5 GLN B O 1
ATOM 870 N N . GLU B 1 6 ? -2.080 36.389 -30.389 1.00 48.61 6 GLU B N 1
ATOM 871 C CA . GLU B 1 6 ? -3.033 35.309 -30.162 1.00 44.80 6 GLU B CA 1
ATOM 872 C C . GLU B 1 6 ? -4.110 35.247 -31.241 1.00 53.21 6 GLU B C 1
ATOM 873 O O . GLU B 1 6 ? -4.431 36.247 -31.897 1.00 50.54 6 GLU B O 1
ATOM 879 N N . SER B 1 7 ? -4.660 34.042 -31.420 1.00 47.33 7 SER B N 1
ATOM 880 C CA . SER B 1 7 ? -5.763 33.787 -32.336 1.00 52.78 7 SER B CA 1
ATOM 881 C C . SER B 1 7 ? -6.384 32.433 -31.994 1.00 54.85 7 SER B C 1
ATOM 882 O O . SER B 1 7 ? -5.873 31.681 -31.157 1.00 56.47 7 SER B O 1
ATOM 885 N N . GLY B 1 8 ? -7.503 32.133 -32.663 1.00 56.55 8 GLY B N 1
ATOM 886 C CA . GLY B 1 8 ? -8.228 30.890 -32.485 1.00 56.19 8 GLY B CA 1
ATOM 887 C C . GLY B 1 8 ? -9.500 30.996 -31.664 1.00 56.94 8 GLY B C 1
ATOM 888 O O . GLY B 1 8 ? -10.233 30.005 -31.553 1.00 55.51 8 GLY B O 1
ATOM 889 N N . GLY B 1 9 ? -9.785 32.155 -31.097 1.00 56.64 9 GLY B N 1
ATOM 890 C CA . GLY B 1 9 ? -10.954 32.316 -30.265 1.00 58.73 9 GLY B CA 1
ATOM 891 C C . GLY B 1 9 ? -12.246 32.334 -31.059 1.00 62.10 9 GLY B C 1
ATOM 892 O O . GLY B 1 9 ? -12.273 32.337 -32.290 1.00 70.49 9 GLY B O 1
ATOM 893 N N . GLY B 1 10 ? -13.347 32.301 -30.319 1.00 62.91 10 GLY B N 1
ATOM 894 C CA . GLY B 1 10 ? -14.658 32.396 -30.927 1.00 58.73 10 GLY B CA 1
ATOM 895 C C . GLY B 1 10 ? -15.737 32.201 -29.881 1.00 60.08 10 GLY B C 1
ATOM 896 O O . GLY B 1 10 ? -15.463 32.196 -28.678 1.00 55.26 10 GLY B O 1
ATOM 897 N N . LEU B 1 11 ? -16.971 32.083 -30.360 1.00 70.13 11 LEU B N 1
ATOM 898 C CA . LEU B 1 11 ? -18.123 31.832 -29.506 1.00 75.47 11 LEU B CA 1
ATOM 899 C C . LEU B 1 11 ? -18.566 30.393 -29.722 1.00 76.96 11 LEU B C 1
ATOM 900 O O . LEU B 1 11 ? -18.879 29.993 -30.853 1.00 76.24 11 LEU B O 1
ATOM 905 N N . VAL B 1 12 ? -18.640 29.639 -28.630 1.00 69.93 12 VAL B N 1
ATOM 906 C CA . VAL B 1 12 ? -18.932 28.215 -28.665 1.00 69.24 12 VAL B CA 1
ATOM 907 C C . VAL B 1 12 ? -19.946 27.899 -27.572 1.00 68.55 12 VAL B C 1
ATOM 908 O O . VAL B 1 12 ? -20.135 28.667 -26.629 1.00 72.86 12 VAL B O 1
ATOM 912 N N . GLN B 1 13 ? -20.624 26.767 -27.726 1.00 69.18 13 GLN B N 1
ATOM 913 C CA . GLN B 1 13 ? -21.606 26.291 -26.764 1.00 71.13 13 GLN B CA 1
ATOM 914 C C . GLN B 1 13 ? -20.919 25.532 -25.620 1.00 71.42 13 GLN B C 1
ATOM 915 O O . GLN B 1 13 ? -19.797 25.041 -25.778 1.00 68.26 13 GLN B O 1
ATOM 921 N N . PRO B 1 14 ? -21.536 25.484 -24.434 1.00 71.66 14 PRO B N 1
ATOM 922 C CA . PRO B 1 14 ? -20.931 24.732 -23.323 1.00 68.65 14 PRO B CA 1
ATOM 923 C C . PRO B 1 14 ? -20.739 23.269 -23.697 1.00 68.62 14 PRO B C 1
ATOM 924 O O . PRO B 1 14 ? -21.610 22.644 -24.302 1.00 69.98 14 PRO B O 1
ATOM 928 N N . GLY B 1 15 ? -19.578 22.731 -23.341 1.00 68.84 15 GLY B N 1
ATOM 929 C CA . GLY B 1 15 ? -19.162 21.409 -23.755 1.00 66.22 15 GLY B CA 1
ATOM 930 C C . GLY B 1 15 ? -18.385 21.383 -25.053 1.00 71.93 15 GLY B C 1
ATOM 931 O O . GLY B 1 15 ? -17.817 20.338 -25.399 1.00 74.54 15 GLY B O 1
ATOM 932 N N . GLY B 1 16 ? -18.298 22.509 -25.752 1.00 71.47 16 GLY B N 1
ATOM 933 C CA . GLY B 1 16 ? -17.605 22.572 -27.017 1.00 66.55 16 GLY B CA 1
ATOM 934 C C . GLY B 1 16 ? -16.111 22.669 -26.807 1.00 65.04 16 GLY B C 1
ATOM 935 O O . GLY B 1 16 ? -15.595 22.594 -25.690 1.00 67.19 16 GLY B O 1
ATOM 936 N N . SER B 1 17 ? -15.402 22.850 -27.916 1.00 61.60 17 SER B N 1
ATOM 937 C CA . SER B 1 17 ? -13.957 22.967 -27.862 1.00 61.49 17 SER B CA 1
ATOM 938 C C . SER B 1 17 ? -13.481 24.068 -28.802 1.00 61.06 17 SER B C 1
ATOM 939 O O . SER B 1 17 ? -14.182 24.481 -29.733 1.00 61.42 17 SER B O 1
ATOM 942 N N . LEU B 1 18 ? -12.272 24.546 -28.519 1.00 54.89 18 LEU B N 1
ATOM 943 C CA . LEU B 1 18 ? -11.582 25.543 -29.317 1.00 54.20 18 LEU B CA 1
ATOM 944 C C . LEU B 1 18 ? -10.089 25.294 -29.189 1.00 55.04 18 LEU B C 1
ATOM 945 O O . LEU B 1 18 ? -9.609 24.815 -28.155 1.00 53.16 18 LEU B O 1
ATOM 950 N N . ARG B 1 19 ? -9.347 25.702 -30.209 1.00 48.62 19 ARG B N 1
ATOM 951 C CA . ARG B 1 19 ? -7.895 25.568 -30.205 1.00 53.15 19 ARG B CA 1
ATOM 952 C C . ARG B 1 19 ? -7.316 26.950 -30.443 1.00 53.64 19 ARG B C 1
ATOM 953 O O . ARG B 1 19 ? -7.471 27.515 -31.531 1.00 58.45 19 ARG B O 1
ATOM 961 N N . LEU B 1 20 ? -6.638 27.476 -29.436 1.00 53.02 20 LEU B N 1
ATOM 962 C CA . LEU B 1 20 ? -6.002 28.774 -29.533 1.00 49.24 20 LEU B CA 1
ATOM 963 C C . LEU B 1 20 ? -4.583 28.617 -30.047 1.00 46.61 20 LEU B C 1
ATOM 964 O O . LEU B 1 20 ? -3.912 27.610 -29.798 1.00 46.57 20 LEU B O 1
ATOM 969 N N . SER B 1 21 ? -4.133 29.628 -30.773 1.00 42.24 21 SER B N 1
ATOM 970 C CA . SER B 1 21 ? -2.788 29.651 -31.320 1.00 48.61 21 SER B CA 1
ATOM 971 C C . SER B 1 21 ? -2.110 30.936 -30.901 1.00 46.36 21 SER B C 1
ATOM 972 O O . SER B 1 21 ? -2.761 31.967 -30.709 1.00 48.49 21 SER B O 1
ATOM 975 N N . CYS B 1 22 ? -0.787 30.883 -30.821 1.00 43.57 22 CYS B N 1
ATOM 976 C CA . CYS B 1 22 ? -0.014 32.053 -30.433 1.00 48.41 22 CYS B CA 1
ATOM 977 C C . CYS B 1 22 ? 1.289 32.024 -31.211 1.00 46.06 22 CYS B C 1
ATOM 978 O O . CYS B 1 22 ? 2.113 31.129 -31.006 1.00 51.63 22 CYS B O 1
ATOM 981 N N . ALA B 1 23 ? 1.457 32.978 -32.118 1.00 51.33 23 ALA B N 1
ATOM 982 C CA . ALA B 1 23 ? 2.638 33.068 -32.965 1.00 47.86 23 ALA B CA 1
ATOM 983 C C . ALA B 1 23 ? 3.641 34.026 -32.342 1.00 46.61 23 ALA B C 1
ATOM 984 O O . ALA B 1 23 ? 3.274 35.127 -31.921 1.00 44.31 23 ALA B O 1
ATOM 986 N N . ALA B 1 24 ? 4.900 33.603 -32.287 1.00 46.83 24 ALA B N 1
ATOM 987 C CA . ALA B 1 24 ? 5.997 34.378 -31.723 1.00 43.06 24 ALA B CA 1
ATOM 988 C C . ALA B 1 24 ? 6.978 34.785 -32.813 1.00 43.58 24 ALA B C 1
ATOM 989 O O . ALA B 1 24 ? 7.332 33.973 -33.662 1.00 39.90 24 ALA B O 1
ATOM 991 N N . SER B 1 25 ? 7.463 36.024 -32.736 1.00 38.06 25 SER B N 1
ATOM 992 C CA . SER B 1 25 ? 8.299 36.638 -33.751 1.00 40.86 25 SER B CA 1
ATOM 993 C C . SER B 1 25 ? 9.805 36.417 -33.571 1.00 44.00 25 SER B C 1
ATOM 994 O O . SER B 1 25 ? 10.555 36.677 -34.519 1.00 41.89 25 SER B O 1
ATOM 997 N N . GLN B 1 26 ? 10.281 36.041 -32.378 1.00 42.07 26 GLN B N 1
ATOM 998 C CA . GLN B 1 26 ? 11.716 35.891 -32.097 1.00 45.24 26 GLN B CA 1
ATOM 999 C C . GLN B 1 26 ? 12.276 34.501 -32.424 1.00 42.81 26 GLN B C 1
ATOM 1000 O O . GLN B 1 26 ? 11.586 33.481 -32.329 1.00 36.28 26 GLN B O 1
ATOM 1006 N N . PHE B 1 27 ? 13.559 34.474 -32.794 1.00 40.27 27 PHE B N 1
ATOM 1007 C CA . PHE B 1 27 ? 14.238 33.203 -33.021 1.00 40.28 27 PHE B CA 1
ATOM 1008 C C . PHE B 1 27 ? 14.524 32.458 -31.706 1.00 45.40 27 PHE B C 1
ATOM 1009 O O . PHE B 1 27 ? 14.773 31.247 -31.736 1.00 48.80 27 PHE B O 1
ATOM 1017 N N . THR B 1 28 ? 14.500 33.152 -30.555 1.00 47.07 28 THR B N 1
ATOM 1018 C CA . THR B 1 28 ? 14.722 32.577 -29.222 1.00 46.42 28 THR B CA 1
ATOM 1019 C C . THR B 1 28 ? 13.488 31.893 -28.630 1.00 46.51 28 THR B C 1
ATOM 1020 O O . THR B 1 28 ? 13.550 31.400 -27.490 1.00 40.14 28 THR B O 1
ATOM 1024 N N . PHE B 1 29 ? 12.361 31.900 -29.345 1.00 43.77 29 PHE B N 1
ATOM 1025 C CA . PHE B 1 29 ? 11.126 31.301 -28.841 1.00 41.86 29 PHE B CA 1
ATOM 1026 C C . PHE B 1 29 ? 11.355 29.881 -28.337 1.00 41.56 29 PHE B C 1
ATOM 1027 O O . PHE B 1 29 ? 10.910 29.508 -27.243 1.00 40.06 29 PHE B O 1
ATOM 1035 N N . SER B 1 30 ? 12.074 29.077 -29.124 1.00 37.11 30 SER B N 1
ATOM 1036 C CA . SER B 1 30 ? 12.259 27.668 -28.796 1.00 44.20 30 SER B CA 1
ATOM 1037 C C . SER B 1 30 ? 12.937 27.446 -27.443 1.00 43.27 30 SER B C 1
ATOM 1038 O O . SER B 1 30 ? 12.884 26.331 -26.917 1.00 50.41 30 SER B O 1
ATOM 1041 N N A SER B 1 31 ? 13.572 28.468 -26.874 0.50 40.23 31 SER B N 1
ATOM 1042 N N B SER B 1 31 ? 13.571 28.468 -26.871 0.50 40.25 31 SER B N 1
ATOM 1043 C CA A SER B 1 31 ? 14.234 28.332 -25.582 0.50 43.79 31 SER B CA 1
ATOM 1044 C CA B SER B 1 31 ? 14.238 28.326 -25.581 0.50 43.80 31 SER B CA 1
ATOM 1045 C C A SER B 1 31 ? 13.523 29.104 -24.475 0.50 44.17 31 SER B C 1
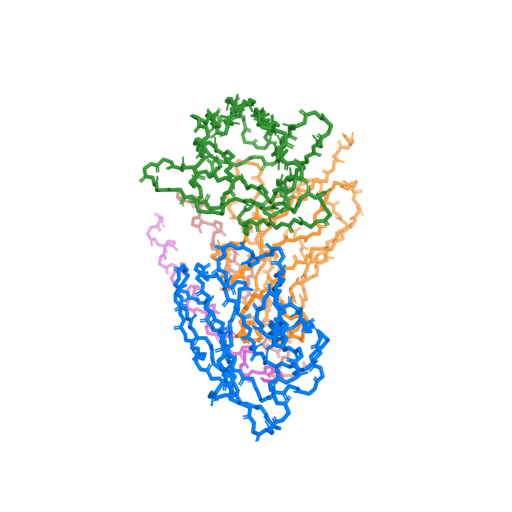ATOM 1046 C C B SER B 1 31 ? 13.450 28.930 -24.421 0.50 44.38 31 SER B C 1
ATOM 1047 O O A SER B 1 31 ? 14.128 29.377 -23.433 0.50 51.66 31 SER B O 1
ATOM 1048 O O B SER B 1 31 ? 13.924 28.886 -23.280 0.50 51.26 31 SER B O 1
ATOM 1053 N N . ASP B 1 32 ? 12.256 29.462 -24.673 1.00 39.71 32 ASP B N 1
ATOM 1054 C CA . ASP B 1 32 ? 11.475 30.179 -23.671 1.00 38.07 32 ASP B CA 1
ATOM 1055 C C . ASP B 1 32 ? 10.401 29.288 -23.067 1.00 43.35 32 ASP B C 1
ATOM 1056 O O . ASP B 1 32 ? 9.712 28.567 -23.795 1.00 34.52 32 ASP B O 1
ATOM 1061 N N . TRP B 1 33 ? 10.249 29.357 -21.735 1.00 33.58 33 TRP B N 1
ATOM 1062 C CA . TRP B 1 33 ? 9.004 28.906 -21.128 1.00 36.85 33 TRP B CA 1
ATOM 1063 C C . TRP B 1 33 ? 7.852 29.738 -21.688 1.00 38.91 33 TRP B C 1
ATOM 1064 O O . TRP B 1 33 ? 7.986 30.948 -21.912 1.00 35.81 33 TRP B O 1
ATOM 1075 N N . MET B 1 34 ? 6.706 29.097 -21.909 1.00 33.92 34 MET B N 1
ATOM 1076 C CA . MET B 1 34 ? 5.547 29.818 -22.412 1.00 36.71 34 MET B CA 1
ATOM 1077 C C . MET B 1 34 ? 4.330 29.497 -21.559 1.00 38.01 34 MET B C 1
ATOM 1078 O O . MET B 1 34 ? 4.249 28.434 -20.938 1.00 37.28 34 MET B O 1
ATOM 1083 N N . TYR B 1 35 ? 3.397 30.449 -21.522 1.00 40.37 35 TYR B N 1
ATOM 1084 C CA . TYR B 1 35 ? 2.255 30.418 -20.621 1.00 47.33 35 TYR B CA 1
ATOM 1085 C C . TYR B 1 35 ? 1.006 30.900 -21.338 1.00 50.65 35 TYR B C 1
ATOM 1086 O O . TYR B 1 35 ? 1.082 31.683 -22.288 1.00 48.45 35 TYR B O 1
ATOM 1095 N N . TRP B 1 36 ? -0.143 30.407 -20.884 1.00 44.04 36 TRP B N 1
ATOM 1096 C CA . TRP B 1 36 ? -1.439 30.989 -21.206 1.00 41.58 36 TRP B CA 1
ATOM 1097 C C . TRP B 1 36 ? -2.022 31.617 -19.947 1.00 47.22 36 TRP B C 1
ATOM 1098 O O . TRP B 1 36 ? -1.995 30.999 -18.876 1.00 38.72 36 TRP B O 1
ATOM 1109 N N . VAL B 1 37 ? -2.518 32.854 -20.067 1.00 41.42 37 VAL B N 1
ATOM 1110 C CA . VAL B 1 37 ? -3.272 33.499 -19.002 1.00 47.04 37 VAL B CA 1
ATOM 1111 C C . VAL B 1 37 ? -4.593 33.974 -19.593 1.00 48.57 37 VAL B C 1
ATOM 1112 O O . VAL B 1 37 ? -4.764 34.067 -20.811 1.00 49.61 37 VAL B O 1
ATOM 1116 N N . ARG B 1 38 ? -5.542 34.270 -18.717 1.00 41.70 38 ARG B N 1
ATOM 1117 C CA . ARG B 1 38 ? -6.837 34.724 -19.185 1.00 42.39 38 ARG B CA 1
ATOM 1118 C C . ARG B 1 38 ? -7.380 35.775 -18.235 1.00 53.58 38 ARG B C 1
ATOM 1119 O O . ARG B 1 38 ? -7.008 35.831 -17.056 1.00 54.32 38 ARG B O 1
ATOM 1127 N N . GLN B 1 39 ? -8.248 36.625 -18.774 1.00 54.76 39 GLN B N 1
ATOM 1128 C CA . GLN B 1 39 ? -8.879 37.699 -18.018 1.00 56.53 39 GLN B CA 1
ATOM 1129 C C . GLN B 1 39 ? -10.374 37.708 -18.308 1.00 60.88 39 GLN B C 1
ATOM 1130 O O . GLN B 1 39 ? -10.792 37.957 -19.446 1.00 57.83 39 GLN B O 1
ATOM 1136 N N . ALA B 1 40 ? -11.167 37.379 -17.296 1.00 68.85 40 ALA B N 1
ATOM 1137 C CA . ALA B 1 40 ? -12.619 37.408 -17.370 1.00 72.20 40 ALA B CA 1
ATOM 1138 C C . ALA B 1 40 ? -13.122 38.827 -17.105 1.00 75.17 40 ALA B C 1
ATOM 1139 O O . ALA B 1 40 ? -12.375 39.672 -16.603 1.00 73.57 40 ALA B O 1
ATOM 1141 N N . PRO B 1 41 ? -14.361 39.136 -17.496 1.00 79.27 41 PRO B N 1
ATOM 1142 C CA . PRO B 1 41 ? -14.884 40.495 -17.290 1.00 83.67 41 PRO B CA 1
ATOM 1143 C C . PRO B 1 41 ? -14.719 40.974 -15.851 1.00 82.15 41 PRO B C 1
ATOM 1144 O O . PRO B 1 41 ? -15.122 40.300 -14.899 1.00 69.49 41 PRO B O 1
ATOM 1148 N N . GLY B 1 42 ? -14.098 42.144 -15.697 1.00 88.62 42 GLY B N 1
ATOM 1149 C CA . GLY B 1 42 ? -13.968 42.773 -14.394 1.00 95.56 42 GLY B CA 1
ATOM 1150 C C . GLY B 1 42 ? -13.070 42.075 -13.396 1.00 92.04 42 GLY B C 1
ATOM 1151 O O . GLY B 1 42 ? -13.118 42.402 -12.208 1.00 94.15 42 GLY B O 1
ATOM 1152 N N . LYS B 1 43 ? -12.250 41.125 -13.833 1.00 85.37 43 LYS B N 1
ATOM 1153 C CA . LYS B 1 43 ? -11.349 40.415 -12.939 1.00 80.08 43 LYS B CA 1
ATOM 1154 C C . LYS B 1 43 ? -9.923 40.574 -13.453 1.00 77.46 43 LYS B C 1
ATOM 1155 O O . LYS B 1 43 ? -9.694 41.047 -14.570 1.00 84.56 43 LYS B O 1
ATOM 1161 N N . GLY B 1 44 ? -8.951 40.193 -12.621 1.00 72.60 44 GLY B N 1
ATOM 1162 C CA . GLY B 1 44 ? -7.551 40.303 -12.993 1.00 62.88 44 GLY B CA 1
ATOM 1163 C C . GLY B 1 44 ? -7.075 39.186 -13.895 1.00 60.33 44 GLY B C 1
ATOM 1164 O O . GLY B 1 44 ? -7.810 38.264 -14.252 1.00 60.97 44 GLY B O 1
ATOM 1165 N N . LEU B 1 45 ? -5.804 39.272 -14.277 1.00 63.22 45 LEU B N 1
ATOM 1166 C CA . LEU B 1 45 ? -5.235 38.199 -15.074 1.00 63.93 45 LEU B CA 1
ATOM 1167 C C . LEU B 1 45 ? -5.099 36.950 -14.220 1.00 64.46 45 LEU B C 1
ATOM 1168 O O . LEU B 1 45 ? -4.745 37.012 -13.039 1.00 74.17 45 LEU B O 1
ATOM 1173 N N . GLU B 1 46 ? -5.350 35.808 -14.838 1.00 59.14 46 GLU B N 1
ATOM 1174 C CA . GLU B 1 46 ? -5.344 34.536 -14.147 1.00 63.08 46 GLU B CA 1
ATOM 1175 C C . GLU B 1 46 ? -4.506 33.571 -14.959 1.00 58.72 46 GLU B C 1
ATOM 1176 O O . GLU B 1 46 ? -4.692 33.451 -16.179 1.00 48.32 46 GLU B O 1
ATOM 1182 N N . TRP B 1 47 ? -3.601 32.878 -14.276 1.00 49.51 47 TRP B N 1
ATOM 1183 C CA . TRP B 1 47 ? -2.763 31.891 -14.933 1.00 47.79 47 TRP B CA 1
ATOM 1184 C C . TRP B 1 47 ? -3.605 30.682 -15.316 1.00 47.48 47 TRP B C 1
ATOM 1185 O O . TRP B 1 47 ? -4.399 30.176 -14.513 1.00 45.83 47 TRP B O 1
ATOM 1196 N N . VAL B 1 48 ? -3.413 30.212 -16.545 1.00 39.18 48 VAL B N 1
ATOM 1197 C CA . VAL B 1 48 ? -4.102 29.038 -17.072 1.00 40.31 48 VAL B CA 1
ATOM 1198 C C . VAL B 1 48 ? -3.156 27.845 -17.220 1.00 43.80 48 VAL B C 1
ATOM 1199 O O . VAL B 1 48 ? -3.510 26.716 -16.864 1.00 42.72 48 VAL B O 1
ATOM 1203 N N . SER B 1 49 ? -1.963 28.067 -17.782 1.00 36.76 49 SER B N 1
ATOM 1204 C CA . SER B 1 49 ? -1.148 26.936 -18.215 1.00 38.52 49 SER B CA 1
ATOM 1205 C C . SER B 1 49 ? 0.292 27.363 -18.478 1.00 39.89 49 SER B C 1
ATOM 1206 O O . SER B 1 49 ? 0.581 28.534 -18.751 1.00 35.56 49 SER B O 1
ATOM 1209 N N . SER B 1 50 ? 1.191 26.376 -18.400 1.00 33.96 50 SER B N 1
ATOM 1210 C CA . SER B 1 50 ? 2.632 26.565 -18.525 1.00 33.60 50 SER B CA 1
ATOM 1211 C C . SER B 1 50 ? 3.205 25.418 -19.339 1.00 39.63 50 SER B C 1
ATOM 1212 O O . SER B 1 50 ? 2.740 24.275 -19.234 1.00 41.18 50 SER B O 1
ATOM 1215 N N . ILE B 1 51 ? 4.249 25.709 -20.108 1.00 37.47 51 ILE B N 1
ATOM 1216 C CA . ILE B 1 51 ? 4.940 24.661 -20.855 1.00 32.57 51 ILE B CA 1
ATOM 1217 C C . ILE B 1 51 ? 6.419 25.005 -20.930 1.00 40.59 51 ILE B C 1
ATOM 1218 O O . ILE B 1 51 ? 6.786 26.161 -21.161 1.00 33.36 51 ILE B O 1
ATOM 1223 N N . SER B 1 52 ? 7.268 23.990 -20.722 1.00 37.19 52 SER B N 1
ATOM 1224 C CA . SER B 1 52 ? 8.710 24.163 -20.791 1.00 40.22 52 SER B CA 1
ATOM 1225 C C . SER B 1 52 ? 9.161 24.399 -22.238 1.00 42.40 52 SER B C 1
ATOM 1226 O O . SER B 1 52 ? 8.414 24.110 -23.184 1.00 40.66 52 SER B O 1
ATOM 1229 N N . PRO B 1 53 ? 10.386 24.925 -22.432 1.00 39.62 53 PRO B N 1
ATOM 1230 C CA . PRO B 1 53 ? 10.862 25.225 -23.808 1.00 44.23 53 PRO B CA 1
ATOM 1231 C C . PRO B 1 53 ? 10.701 24.081 -24.804 1.00 43.45 53 PRO B C 1
ATOM 1232 O O . PRO B 1 53 ? 10.217 24.292 -25.925 1.00 48.31 53 PRO B O 1
ATOM 1236 N N . GLY B 1 54 ? 11.120 22.871 -24.427 1.00 40.35 54 GLY B N 1
ATOM 1237 C CA . GLY B 1 54 ? 11.009 21.695 -25.257 1.00 39.48 54 GLY B CA 1
ATOM 1238 C C . GLY B 1 54 ? 9.670 20.985 -25.207 1.00 51.22 54 GLY B C 1
ATOM 1239 O O . GLY B 1 54 ? 9.470 20.038 -25.972 1.00 55.38 54 GLY B O 1
ATOM 1240 N N . GLY B 1 55 ? 8.753 21.398 -24.330 1.00 49.46 55 GLY B N 1
ATOM 1241 C CA . GLY B 1 55 ? 7.429 20.806 -24.280 1.00 49.83 55 GLY B CA 1
ATOM 1242 C C . GLY B 1 55 ? 7.255 19.586 -23.383 1.00 51.35 55 GLY B C 1
ATOM 1243 O O . GLY B 1 55 ? 6.126 19.086 -23.260 1.00 47.98 55 GLY B O 1
ATOM 1244 N N . ALA B 1 56 ? 8.315 19.094 -22.742 1.00 45.85 56 ALA B N 1
ATOM 1245 C CA . ALA B 1 56 ? 8.180 17.874 -21.945 1.00 53.06 56 ALA B CA 1
ATOM 1246 C C . ALA B 1 56 ? 7.440 18.090 -20.628 1.00 53.75 56 ALA B C 1
ATOM 1247 O O . ALA B 1 56 ? 6.935 17.115 -20.058 1.00 52.42 56 ALA B O 1
ATOM 1249 N N . ALA B 1 57 ? 7.356 19.323 -20.128 1.00 49.38 57 ALA B N 1
ATOM 1250 C CA . ALA B 1 57 ? 6.698 19.599 -18.853 1.00 41.23 57 ALA B CA 1
ATOM 1251 C C . ALA B 1 57 ? 5.597 20.621 -19.067 1.00 36.33 57 ALA B C 1
ATOM 1252 O O . ALA B 1 57 ? 5.810 21.638 -19.736 1.00 40.11 57 ALA B O 1
ATOM 1254 N N . THR B 1 58 ? 4.420 20.330 -18.520 1.00 34.98 58 THR B N 1
ATOM 1255 C CA . THR B 1 58 ? 3.260 21.205 -18.590 1.00 36.30 58 THR B CA 1
ATOM 1256 C C . THR B 1 58 ? 2.689 21.342 -17.186 1.00 41.92 58 THR B C 1
ATOM 1257 O O . THR B 1 58 ? 2.911 20.482 -16.336 1.00 43.42 58 THR B O 1
ATOM 1261 N N . ALA B 1 59 ? 1.954 22.432 -16.947 1.00 39.21 59 ALA B N 1
ATOM 1262 C CA . ALA B 1 59 ? 1.212 22.617 -15.707 1.00 41.14 59 ALA B CA 1
ATOM 1263 C C . ALA B 1 59 ? -0.061 23.404 -15.992 1.00 39.08 59 ALA B C 1
ATOM 1264 O O . ALA B 1 59 ? -0.113 24.215 -16.918 1.00 42.47 59 ALA B O 1
ATOM 1266 N N . TYR B 1 60 ? -1.066 23.212 -15.140 1.00 41.17 60 TYR B N 1
ATOM 1267 C CA . TYR B 1 60 ? -2.397 23.753 -15.383 1.00 37.91 60 TYR B CA 1
ATOM 1268 C C . TYR B 1 60 ? -3.009 24.302 -14.103 1.00 47.98 60 TYR B C 1
ATOM 1269 O O . TYR B 1 60 ? -2.888 23.695 -13.034 1.00 43.96 60 TYR B O 1
ATOM 1278 N N . ALA B 1 61 ? -3.714 25.422 -14.225 1.00 49.58 61 ALA B N 1
ATOM 1279 C CA . ALA B 1 61 ? -4.560 25.869 -13.130 1.00 46.17 61 ALA B CA 1
ATOM 1280 C C . ALA B 1 61 ? -5.575 24.780 -12.790 1.00 48.14 61 ALA B C 1
ATOM 1281 O O . ALA B 1 61 ? -6.015 24.019 -13.657 1.00 46.64 61 ALA B O 1
ATOM 1283 N N . ALA B 1 62 ? -5.912 24.688 -11.496 1.00 46.14 62 ALA B N 1
ATOM 1284 C CA . ALA B 1 62 ? -6.788 23.623 -11.013 1.00 38.39 62 ALA B CA 1
ATOM 1285 C C . ALA B 1 62 ? -8.129 23.595 -11.746 1.00 47.68 62 ALA B C 1
ATOM 1286 O O . ALA B 1 62 ? -8.706 22.518 -11.954 1.00 54.74 62 ALA B O 1
ATOM 1288 N N . SER B 1 63 ? -8.653 24.765 -12.128 1.00 45.82 63 SER B N 1
ATOM 1289 C CA . SER B 1 63 ? -9.978 24.832 -12.743 1.00 51.84 63 SER B CA 1
ATOM 1290 C C . SER B 1 63 ? -10.020 24.314 -14.177 1.00 46.98 63 SER B C 1
ATOM 1291 O O . SER B 1 63 ? -11.123 24.045 -14.676 1.00 47.17 63 SER B O 1
ATOM 1294 N N . VAL B 1 64 ? -8.870 24.120 -14.824 1.00 42.12 64 VAL B N 1
ATOM 1295 C CA . VAL B 1 64 ? -8.828 23.665 -16.214 1.00 42.23 64 VAL B CA 1
ATOM 1296 C C . VAL B 1 64 ? -8.109 22.335 -16.376 1.00 45.78 64 VAL B C 1
ATOM 1297 O O . VAL B 1 64 ? -8.045 21.816 -17.502 1.00 41.11 64 VAL B O 1
ATOM 1301 N N . LYS B 1 65 ? -7.592 21.765 -15.290 1.00 47.03 65 LYS B N 1
ATOM 1302 C CA . LYS B 1 65 ? -6.926 20.469 -15.299 1.00 51.06 65 LYS B CA 1
ATOM 1303 C C . LYS B 1 65 ? -7.825 19.389 -15.879 1.00 48.48 65 LYS B C 1
ATOM 1304 O O . LYS B 1 65 ? -8.990 19.256 -15.493 1.00 51.62 65 LYS B O 1
ATOM 1310 N N . GLY B 1 66 ? -7.264 18.585 -16.775 1.00 52.83 66 GLY B N 1
ATOM 1311 C CA . GLY B 1 66 ? -8.009 17.524 -17.408 1.00 59.08 66 GLY B CA 1
ATOM 1312 C C . GLY B 1 66 ? -8.852 17.939 -18.596 1.00 60.36 66 GLY B C 1
ATOM 1313 O O . GLY B 1 66 ? -9.346 17.059 -19.320 1.00 61.02 66 GLY B O 1
ATOM 1314 N N . ARG B 1 67 ? -9.025 19.242 -18.846 1.00 52.80 67 ARG B N 1
ATOM 1315 C CA . ARG B 1 67 ? -9.820 19.673 -19.988 1.00 51.00 67 ARG B CA 1
ATOM 1316 C C . ARG B 1 67 ? -9.057 20.520 -20.991 1.00 54.57 67 ARG B C 1
ATOM 1317 O O . ARG B 1 67 ? -9.412 20.498 -22.179 1.00 54.54 67 ARG B O 1
ATOM 1325 N N . PHE B 1 68 ? -7.991 21.203 -20.576 1.00 43.48 68 PHE B N 1
ATOM 1326 C CA . PHE B 1 68 ? -7.151 21.980 -21.477 1.00 43.31 68 PHE B CA 1
ATOM 1327 C C . PHE B 1 68 ? -5.835 21.244 -21.682 1.00 50.00 68 PHE B C 1
ATOM 1328 O O . PHE B 1 68 ? -5.322 20.602 -20.765 1.00 47.01 68 PHE B O 1
ATOM 1336 N N . THR B 1 69 ? -5.254 21.381 -22.870 1.00 40.35 69 THR B N 1
ATOM 1337 C CA . THR B 1 69 ? -3.927 20.839 -23.129 1.00 40.37 69 THR B CA 1
ATOM 1338 C C . THR B 1 69 ? -3.088 21.923 -23.787 1.00 47.28 69 THR B C 1
ATOM 1339 O O . THR B 1 69 ? -3.453 22.436 -24.854 1.00 49.01 69 THR B O 1
ATOM 1343 N N . ILE B 1 70 ? -1.980 22.274 -23.156 1.00 42.92 70 ILE B N 1
ATOM 1344 C CA . ILE B 1 70 ? -1.006 23.193 -23.734 1.00 38.55 70 ILE B CA 1
ATOM 1345 C C . ILE B 1 70 ? 0.033 22.390 -24.513 1.00 48.63 70 ILE B C 1
ATOM 1346 O O . ILE B 1 70 ? 0.429 21.285 -24.109 1.00 51.14 70 ILE B O 1
ATOM 1351 N N . SER B 1 71 ? 0.438 22.921 -25.665 1.00 47.53 71 SER B N 1
ATOM 1352 C CA . SER B 1 71 ? 1.460 22.297 -26.500 1.00 42.40 71 SER B CA 1
ATOM 1353 C C . SER B 1 71 ? 2.162 23.368 -27.323 1.00 48.08 71 SER B C 1
ATOM 1354 O O . SER B 1 71 ? 1.741 24.528 -27.366 1.00 46.96 71 SER B O 1
ATOM 1357 N N . ARG B 1 72 ? 3.255 22.972 -27.971 1.00 48.66 72 ARG B N 1
ATOM 1358 C CA . ARG B 1 72 ? 4.018 23.922 -28.766 1.00 44.46 72 ARG B CA 1
ATOM 1359 C C . ARG B 1 72 ? 4.633 23.220 -29.964 1.00 44.18 72 ARG B C 1
ATOM 1360 O O . ARG B 1 72 ? 4.932 22.020 -29.924 1.00 46.38 72 ARG B O 1
ATOM 1368 N N . ASP B 1 73 ? 4.796 23.979 -31.043 1.00 43.69 73 ASP B N 1
ATOM 1369 C CA . ASP B 1 73 ? 5.503 23.513 -32.236 1.00 40.97 73 ASP B CA 1
ATOM 1370 C C . ASP B 1 73 ? 6.648 24.504 -32.449 1.00 48.02 73 ASP B C 1
ATOM 1371 O O . ASP B 1 73 ? 6.443 25.578 -33.027 1.00 41.92 73 ASP B O 1
ATOM 1376 N N . ASN B 1 74 ? 7.809 24.155 -31.964 1.00 47.29 74 ASN B N 1
ATOM 1377 C CA . ASN B 1 74 ? 8.946 24.995 -32.034 1.00 44.18 74 ASN B CA 1
ATOM 1378 C C . ASN B 1 74 ? 9.445 25.250 -33.446 1.00 45.21 74 ASN B C 1
ATOM 1379 O O . ASN B 1 74 ? 10.033 26.203 -33.692 1.00 51.51 74 ASN B O 1
ATOM 1384 N N . ALA B 1 75 ? 9.220 24.346 -34.354 1.00 49.28 75 ALA B N 1
ATOM 1385 C CA . ALA B 1 75 ? 9.574 24.535 -35.762 1.00 44.29 75 ALA B CA 1
ATOM 1386 C C . ALA B 1 75 ? 8.686 25.585 -36.429 1.00 48.98 75 ALA B C 1
ATOM 1387 O O . ALA B 1 75 ? 9.066 26.165 -37.452 1.00 58.14 75 ALA B O 1
ATOM 1389 N N . LYS B 1 76 ? 7.490 25.808 -35.889 1.00 52.94 76 LYS B N 1
ATOM 1390 C CA . LYS B 1 76 ? 6.552 26.814 -36.363 1.00 51.46 76 LYS B CA 1
ATOM 1391 C C . LYS B 1 76 ? 6.475 28.038 -35.451 1.00 49.86 76 LYS B C 1
ATOM 1392 O O . LYS B 1 76 ? 5.618 28.895 -35.674 1.00 51.02 76 LYS B O 1
ATOM 1398 N N . ASN B 1 77 ? 7.323 28.131 -34.419 1.00 44.82 77 ASN B N 1
ATOM 1399 C CA . ASN B 1 77 ? 7.274 29.254 -33.466 1.00 46.68 77 ASN B CA 1
ATOM 1400 C C . ASN B 1 77 ? 5.860 29.503 -32.946 1.00 49.52 77 ASN B C 1
ATOM 1401 O O . ASN B 1 77 ? 5.427 30.651 -32.787 1.00 46.43 77 ASN B O 1
ATOM 1406 N N . THR B 1 78 ? 5.117 28.427 -32.698 1.00 46.50 78 THR B N 1
ATOM 1407 C CA . THR B 1 78 ? 3.710 28.556 -32.345 1.00 45.36 78 THR B CA 1
ATOM 1408 C C . THR B 1 78 ? 3.399 27.833 -31.036 1.00 42.57 78 THR B C 1
ATOM 1409 O O . THR B 1 78 ? 3.842 26.702 -30.809 1.00 37.88 78 THR B O 1
ATOM 1413 N N . LEU B 1 79 ? 2.608 28.483 -30.196 1.00 37.79 79 LEU B N 1
ATOM 1414 C CA . LEU B 1 79 ? 2.098 27.919 -28.953 1.00 42.88 79 LEU B CA 1
ATOM 1415 C C . LEU B 1 79 ? 0.618 27.589 -29.129 1.00 46.93 79 LEU B C 1
ATOM 1416 O O . LEU B 1 79 ? -0.104 28.305 -29.827 1.00 47.19 79 LEU B O 1
ATOM 1421 N N . TYR B 1 80 ? 0.163 26.501 -28.497 1.00 45.15 80 TYR B N 1
ATOM 1422 C CA . TYR B 1 80 ? -1.222 26.055 -28.618 1.00 43.87 80 TYR B CA 1
ATOM 1423 C C . TYR B 1 80 ? -1.869 25.860 -27.251 1.00 46.15 80 TYR B C 1
ATOM 1424 O O . TYR B 1 80 ? -1.209 25.525 -26.264 1.00 44.45 80 TYR B O 1
ATOM 1433 N N . LEU B 1 81 ? -3.185 26.036 -27.217 1.00 43.50 81 LEU B N 1
ATOM 1434 C CA . LEU B 1 81 ? -4.001 25.657 -26.069 1.00 37.13 81 LEU B CA 1
ATOM 1435 C C . LEU B 1 81 ? -5.248 24.986 -26.610 1.00 50.99 81 LEU B C 1
ATOM 1436 O O . LEU B 1 81 ? -6.100 25.648 -27.222 1.00 55.95 81 LEU B O 1
ATOM 1441 N N . GLN B 1 82 ? -5.422 23.711 -26.349 1.00 46.90 82 GLN B N 1
ATOM 1442 C CA . GLN B 1 82 ? -6.589 22.981 -26.780 1.00 40.80 82 GLN B CA 1
ATOM 1443 C C . GLN B 1 82 ? -7.545 22.971 -25.642 1.00 49.79 82 GLN B C 1
ATOM 1444 O O . GLN B 1 82 ? -7.268 22.477 -24.631 1.00 49.75 82 GLN B O 1
ATOM 1450 N N . MET B 1 83 ? -8.714 23.496 -25.847 1.00 51.87 83 MET B N 1
ATOM 1451 C CA . MET B 1 83 ? -9.687 23.664 -24.777 1.00 54.81 83 MET B CA 1
ATOM 1452 C C . MET B 1 83 ? -10.884 22.769 -25.068 1.00 60.35 83 MET B C 1
ATOM 1453 O O . MET B 1 83 ? -11.654 23.039 -25.991 1.00 63.38 83 MET B O 1
ATOM 1458 N N . ASN B 1 84 ? -11.079 21.752 -24.243 1.00 59.76 84 ASN B N 1
ATOM 1459 C CA . ASN B 1 84 ? -12.192 20.832 -24.388 1.00 55.12 84 ASN B CA 1
ATOM 1460 C C . ASN B 1 84 ? -13.103 20.957 -23.183 1.00 58.55 84 ASN B C 1
ATOM 1461 O O . ASN B 1 84 ? -12.715 21.500 -22.143 1.00 61.24 84 ASN B O 1
ATOM 1466 N N . SER B 1 85 ? -14.312 20.418 -23.334 1.00 58.09 85 SER B N 1
ATOM 1467 C CA . SER B 1 85 ? -15.325 20.439 -22.283 1.00 64.91 85 SER B CA 1
ATOM 1468 C C . SER B 1 85 ? -15.475 21.845 -21.713 1.00 62.74 85 SER B C 1
ATOM 1469 O O . SER B 1 85 ? -15.472 22.056 -20.501 1.00 65.50 85 SER B O 1
ATOM 1472 N N . LEU B 1 86 ? -15.620 22.814 -22.615 1.00 59.75 86 LEU B N 1
ATOM 1473 C CA . LEU B 1 86 ? -15.655 24.215 -22.217 1.00 60.44 86 LEU B CA 1
ATOM 1474 C C . LEU B 1 86 ? -16.863 24.508 -21.341 1.00 59.33 86 LEU B C 1
ATOM 1475 O O . LEU B 1 86 ? -17.947 23.960 -21.546 1.00 65.87 86 LEU B O 1
ATOM 1480 N N . LYS B 1 87 ? -16.662 25.379 -20.354 1.00 61.54 87 LYS B N 1
ATOM 1481 C CA . LYS B 1 87 ? -17.713 25.810 -19.447 1.00 64.54 87 LYS B CA 1
ATOM 1482 C C . LYS B 1 87 ? -17.907 27.309 -19.613 1.00 65.41 87 LYS B C 1
ATOM 1483 O O . LYS B 1 87 ? -17.011 28.020 -20.075 1.00 69.69 87 LYS B O 1
ATOM 1489 N N . SER B 1 88 ? -19.078 27.792 -19.196 1.00 64.22 88 SER B N 1
ATOM 1490 C CA . SER B 1 88 ? -19.388 29.212 -19.345 1.00 73.14 88 SER B CA 1
ATOM 1491 C C . SER B 1 88 ? -18.383 30.089 -18.597 1.00 73.14 88 SER B C 1
ATOM 1492 O O . SER B 1 88 ? -18.051 31.190 -19.053 1.00 72.33 88 SER B O 1
ATOM 1495 N N . GLU B 1 89 ? -17.893 29.624 -17.442 1.00 72.69 89 GLU B N 1
ATOM 1496 C CA . GLU B 1 89 ? -16.884 30.362 -16.685 1.00 70.38 89 GLU B CA 1
ATOM 1497 C C . GLU B 1 89 ? -15.525 30.401 -17.375 1.00 63.93 89 GLU B C 1
ATOM 1498 O O . GLU B 1 89 ? -14.629 31.102 -16.893 1.00 55.13 89 GLU B O 1
ATOM 1504 N N . ASP B 1 90 ? -15.335 29.659 -18.466 1.00 67.18 90 ASP B N 1
ATOM 1505 C CA . ASP B 1 90 ? -14.100 29.783 -19.228 1.00 58.74 90 ASP B CA 1
ATOM 1506 C C . ASP B 1 90 ? -14.109 31.012 -20.128 1.00 56.19 90 ASP B C 1
ATOM 1507 O O . ASP B 1 90 ? -13.079 31.321 -20.740 1.00 53.56 90 ASP B O 1
ATOM 1512 N N . THR B 1 91 ? -15.239 31.717 -20.209 1.00 56.20 91 THR B N 1
ATOM 1513 C CA . THR B 1 91 ? -15.335 32.946 -20.990 1.00 59.44 91 THR B CA 1
ATOM 1514 C C . THR B 1 91 ? -14.346 33.986 -20.480 1.00 62.77 91 THR B C 1
ATOM 1515 O O . THR B 1 91 ? -14.359 34.346 -19.295 1.00 63.47 91 THR B O 1
ATOM 1519 N N . ALA B 1 92 ? -13.499 34.473 -21.384 1.00 56.12 92 ALA B N 1
ATOM 1520 C CA . ALA B 1 92 ? -12.447 35.424 -21.051 1.00 53.45 92 ALA B CA 1
ATOM 1521 C C . ALA B 1 92 ? -11.724 35.810 -22.333 1.00 56.13 92 ALA B C 1
ATOM 1522 O O . ALA B 1 92 ? -11.932 35.217 -23.397 1.00 58.62 92 ALA B O 1
ATOM 1524 N N . VAL B 1 93 ? -10.881 36.829 -22.215 1.00 51.27 93 VAL B N 1
ATOM 1525 C CA . VAL B 1 93 ? -9.848 37.107 -23.202 1.00 48.59 93 VAL B CA 1
ATOM 1526 C C . VAL B 1 93 ? -8.617 36.297 -22.813 1.00 52.96 93 VAL B C 1
ATOM 1527 O O . VAL B 1 93 ? -8.133 36.397 -21.678 1.00 51.22 93 VAL B O 1
ATOM 1531 N N . TYR B 1 94 ? -8.116 35.481 -23.740 1.00 47.46 94 TYR B N 1
ATOM 1532 C CA . TYR B 1 94 ? -6.952 34.638 -23.480 1.00 44.64 94 TYR B CA 1
ATOM 1533 C C . TYR B 1 94 ? -5.708 35.232 -24.132 1.00 42.87 94 TYR B C 1
ATOM 1534 O O . TYR B 1 94 ? -5.762 35.710 -25.270 1.00 45.92 94 TYR B O 1
ATOM 1543 N N . TYR B 1 95 ? -4.587 35.186 -23.405 1.00 40.57 95 TYR B N 1
ATOM 1544 C CA . TYR B 1 95 ? -3.312 35.701 -23.873 1.00 44.30 95 TYR B CA 1
ATOM 1545 C C . TYR B 1 95 ? -2.237 34.641 -23.699 1.00 46.43 95 TYR B C 1
ATOM 1546 O O . TYR B 1 95 ? -2.268 33.857 -22.751 1.00 49.67 95 TYR B O 1
ATOM 1555 N N . CYS B 1 96 ? -1.261 34.645 -24.596 1.00 47.23 96 CYS B N 1
ATOM 1556 C CA . CYS B 1 96 ? -0.027 33.912 -24.348 1.00 49.59 96 CYS B CA 1
ATOM 1557 C C . CYS B 1 96 ? 0.992 34.896 -23.800 1.00 39.99 96 CYS B C 1
ATOM 1558 O O . CYS B 1 96 ? 0.852 36.111 -23.964 1.00 42.86 96 CYS B O 1
ATOM 1561 N N . SER B 1 97 ? 1.955 34.380 -23.045 1.00 37.24 97 SER B N 1
ATOM 1562 C CA . SER B 1 97 ? 2.895 35.269 -22.385 1.00 36.74 97 SER B CA 1
ATOM 1563 C C . SER B 1 97 ? 4.167 34.512 -22.038 1.00 37.88 97 SER B C 1
ATOM 1564 O O . SER B 1 97 ? 4.213 33.278 -22.031 1.00 33.31 97 SER B O 1
ATOM 1567 N N . LYS B 1 98 ? 5.197 35.283 -21.715 1.00 43.05 98 LYS B N 1
ATOM 1568 C CA . LYS B 1 98 ? 6.493 34.744 -21.347 1.00 43.34 98 LYS B CA 1
ATOM 1569 C C . LYS B 1 98 ? 6.672 34.578 -19.836 1.00 43.51 98 LYS B C 1
ATOM 1570 O O . LYS B 1 98 ? 7.671 33.998 -19.417 1.00 45.91 98 LYS B O 1
ATOM 1576 N N . THR B 1 99 ? 5.723 35.037 -19.018 1.00 41.48 99 THR B N 1
ATOM 1577 C CA . THR B 1 99 ? 5.720 34.767 -17.582 1.00 45.01 99 THR B CA 1
ATOM 1578 C C . THR B 1 99 ? 4.329 34.346 -17.151 1.00 48.48 99 THR B C 1
ATOM 1579 O O . THR B 1 99 ? 3.333 34.588 -17.842 1.00 41.08 99 THR B O 1
ATOM 1583 N N . ARG B 1 100 ? 4.281 33.722 -15.976 1.00 46.49 100 ARG B N 1
ATOM 1584 C CA . ARG B 1 100 ? 3.019 33.284 -15.399 1.00 42.43 100 ARG B CA 1
ATOM 1585 C C . ARG B 1 100 ? 2.094 34.471 -15.133 1.00 40.05 100 ARG B C 1
ATOM 1586 O O . ARG B 1 100 ? 0.873 34.300 -15.092 1.00 43.27 100 ARG B O 1
ATOM 1594 N N . ALA B 1 101 ? 2.647 35.674 -14.964 1.00 40.70 101 ALA B N 1
ATOM 1595 C CA . ALA B 1 101 ? 1.856 36.870 -14.694 1.00 45.90 101 ALA B CA 1
ATOM 1596 C C . ALA B 1 101 ? 1.272 37.519 -15.950 1.00 55.10 101 ALA B C 1
ATOM 1597 O O . ALA B 1 101 ? 0.490 38.466 -15.823 1.00 57.20 101 ALA B O 1
ATOM 1599 N N . GLY B 1 102 ? 1.608 37.047 -17.148 1.00 55.61 102 GLY B N 1
ATOM 1600 C CA . GLY B 1 102 ? 1.068 37.647 -18.352 1.00 52.33 102 GLY B CA 1
ATOM 1601 C C . GLY B 1 102 ? 1.951 38.686 -19.009 1.00 57.71 102 GLY B C 1
ATOM 1602 O O . GLY B 1 102 ? 1.485 39.404 -19.901 1.00 62.86 102 GLY B O 1
ATOM 1603 N N . THR B 1 103 ? 3.225 38.750 -18.645 1.00 56.32 103 THR B N 1
ATOM 1604 C CA . THR B 1 103 ? 4.124 39.718 -19.255 1.00 59.47 103 THR B CA 1
ATOM 1605 C C . THR B 1 103 ? 4.399 39.382 -20.723 1.00 62.28 103 THR B C 1
ATOM 1606 O O . THR B 1 103 ? 4.560 38.214 -21.094 1.00 62.37 103 THR B O 1
ATOM 1610 N N . GLY B 1 104 ? 4.423 40.423 -21.561 1.00 59.86 104 GLY B N 1
ATOM 1611 C CA . GLY B 1 104 ? 4.694 40.275 -22.984 1.00 52.62 104 GLY B CA 1
ATOM 1612 C C . GLY B 1 104 ? 3.552 39.742 -23.825 1.00 55.19 104 GLY B C 1
ATOM 1613 O O . GLY B 1 104 ? 3.793 39.161 -24.889 1.00 62.98 104 GLY B O 1
ATOM 1614 N N . ARG B 1 105 ? 2.310 40.003 -23.434 1.00 52.60 105 ARG B N 1
ATOM 1615 C CA . ARG B 1 105 ? 1.183 39.416 -24.137 1.00 56.51 105 ARG B CA 1
ATOM 1616 C C . ARG B 1 105 ? 0.813 40.236 -25.370 1.00 53.56 105 ARG B C 1
ATOM 1617 O O . ARG B 1 105 ? 1.083 41.436 -25.460 1.00 51.50 105 ARG B O 1
ATOM 1625 N N . GLY B 1 106 ? 0.157 39.563 -26.314 1.00 46.79 106 GLY B N 1
ATOM 1626 C CA . GLY B 1 106 ? -0.424 40.202 -27.480 1.00 51.69 106 GLY B CA 1
ATOM 1627 C C . GLY B 1 106 ? -1.743 40.888 -27.186 1.00 53.57 106 GLY B C 1
ATOM 1628 O O . GLY B 1 106 ? -2.017 41.315 -26.056 1.00 54.14 106 GLY B O 1
ATOM 1629 N N . GLN B 1 107 ? -2.560 41.031 -28.234 1.00 55.08 107 GLN B N 1
ATOM 1630 C CA . GLN B 1 107 ? -3.892 41.614 -28.110 1.00 57.84 107 GLN B CA 1
ATOM 1631 C C . GLN B 1 107 ? -4.908 40.668 -27.492 1.00 52.96 107 GLN B C 1
ATOM 1632 O O . GLN B 1 107 ? -5.988 41.123 -27.090 1.00 52.16 107 GLN B O 1
ATOM 1638 N N . GLY B 1 108 ? -4.594 39.379 -27.397 1.00 51.30 108 GLY B N 1
ATOM 1639 C CA . GLY B 1 108 ? -5.523 38.412 -26.862 1.00 49.47 108 GLY B CA 1
ATOM 1640 C C . GLY B 1 108 ? -6.531 37.965 -27.903 1.00 60.20 108 GLY B C 1
ATOM 1641 O O . GLY B 1 108 ? -6.678 38.542 -28.981 1.00 60.15 108 GLY B O 1
ATOM 1642 N N . THR B 1 109 ? -7.245 36.905 -27.562 1.00 62.69 109 THR B N 1
ATOM 1643 C CA . THR B 1 109 ? -8.326 36.417 -28.401 1.00 57.17 109 THR B CA 1
ATOM 1644 C C . THR B 1 109 ? -9.502 36.072 -27.498 1.00 59.26 109 THR B C 1
ATOM 1645 O O . THR B 1 109 ? -9.322 35.491 -26.423 1.00 52.34 109 THR B O 1
ATOM 1649 N N . GLN B 1 110 ? -10.701 36.466 -27.924 1.00 62.98 110 GLN B N 1
ATOM 1650 C CA . GLN B 1 110 ? -11.878 36.328 -27.079 1.00 57.91 110 GLN B CA 1
ATOM 1651 C C . GLN B 1 110 ? -12.432 34.913 -27.184 1.00 57.93 110 GLN B C 1
ATOM 1652 O O . GLN B 1 110 ? -12.684 34.405 -28.286 1.00 60.37 110 GLN B O 1
ATOM 1658 N N . VAL B 1 111 ? -12.590 34.269 -26.034 1.00 56.30 111 VAL B N 1
ATOM 1659 C CA . VAL B 1 111 ? -13.323 33.017 -25.911 1.00 55.74 111 VAL B CA 1
ATOM 1660 C C . VAL B 1 111 ? -14.613 33.312 -25.162 1.00 55.99 111 VAL B C 1
ATOM 1661 O O . VAL B 1 111 ? -14.577 33.803 -24.026 1.00 56.25 111 VAL B O 1
ATOM 1665 N N . THR B 1 112 ? -15.746 33.013 -25.794 1.00 59.28 112 THR B N 1
ATOM 1666 C CA . THR B 1 112 ? -17.064 33.190 -25.201 1.00 62.77 112 THR B CA 1
ATOM 1667 C C . THR B 1 112 ? -17.792 31.856 -25.251 1.00 72.32 112 THR B C 1
ATOM 1668 O O . THR B 1 112 ? -18.047 31.330 -26.339 1.00 78.14 112 THR B O 1
ATOM 1672 N N . VAL B 1 113 ? -18.115 31.306 -24.083 1.00 75.47 113 VAL B N 1
ATOM 1673 C CA . VAL B 1 113 ? -18.886 30.075 -23.978 1.00 76.15 113 VAL B CA 1
ATOM 1674 C C . VAL B 1 113 ? -20.265 30.510 -23.511 1.00 84.07 113 VAL B C 1
ATOM 1675 O O . VAL B 1 113 ? -20.430 30.945 -22.366 1.00 85.39 113 VAL B O 1
ATOM 1679 N N . SER B 1 114 ? -21.258 30.377 -24.385 1.00 93.22 114 SER B N 1
ATOM 1680 C CA . SER B 1 114 ? -22.575 30.956 -24.149 1.00 105.91 114 SER B CA 1
ATOM 1681 C C . SER B 1 114 ? -23.448 29.997 -23.360 1.00 120.65 114 SER B C 1
ATOM 1682 O O . SER B 1 114 ? -23.780 28.911 -23.845 1.00 124.85 114 SER B O 1
ATOM 1685 N N . SER B 1 115 ? -23.900 30.443 -22.189 1.00 127.10 115 SER B N 1
ATOM 1686 C CA . SER B 1 115 ? -24.870 29.693 -21.398 1.00 131.36 115 SER B CA 1
ATOM 1687 C C . SER B 1 115 ? -26.251 29.994 -21.973 1.00 137.97 115 SER B C 1
ATOM 1688 O O . SER B 1 115 ? -27.002 30.837 -21.478 1.00 148.39 115 SER B O 1
ATOM 1690 N N . GLY B 1 116 ? -26.576 29.302 -23.063 1.00 130.73 116 GLY B N 1
ATOM 1691 C CA . GLY B 1 116 ? -27.841 29.529 -23.734 1.00 128.40 116 GLY B CA 1
ATOM 1692 C C . GLY B 1 116 ? -27.822 30.607 -24.796 1.00 123.25 116 GLY B C 1
ATOM 1693 O O . GLY B 1 116 ? -28.833 31.296 -24.984 1.00 123.66 116 GLY B O 1
ATOM 1694 N N . ARG B 1 117 ? -26.697 30.773 -25.493 1.00 116.24 117 ARG B N 1
ATOM 1695 C CA . ARG B 1 117 ? -26.566 31.718 -26.609 1.00 112.00 117 ARG B CA 1
ATOM 1696 C C . ARG B 1 117 ? -26.985 33.144 -26.240 1.00 111.77 117 ARG B C 1
ATOM 1697 O O . ARG B 1 117 ? -26.771 34.090 -27.005 1.00 108.85 117 ARG B O 1
ATOM 1699 C C . VAL C 1 2 ? -7.203 66.495 -51.140 1.00 99.92 2 VAL C C 1
ATOM 1700 O O . VAL C 1 2 ? -6.376 67.344 -51.478 1.00 103.95 2 VAL C O 1
ATOM 1701 N N . GLN C 1 3 ? -8.488 66.775 -50.949 1.00 97.04 3 GLN C N 1
ATOM 1702 C CA . GLN C 1 3 ? -9.066 66.953 -49.628 1.00 85.89 3 GLN C CA 1
ATOM 1703 C C . GLN C 1 3 ? -9.632 65.640 -49.105 1.00 82.64 3 GLN C C 1
ATOM 1704 O O . GLN C 1 3 ? -10.071 64.778 -49.876 1.00 80.29 3 GLN C O 1
ATOM 1710 N N . LEU C 1 4 ? -9.588 65.495 -47.777 1.00 69.36 4 LEU C N 1
ATOM 1711 C CA . LEU C 1 4 ? -10.078 64.328 -47.063 1.00 58.60 4 LEU C CA 1
ATOM 1712 C C . LEU C 1 4 ? -10.814 64.816 -45.824 1.00 60.92 4 LEU C C 1
ATOM 1713 O O . LEU C 1 4 ? -10.425 65.811 -45.206 1.00 59.97 4 LEU C O 1
ATOM 1718 N N . GLN C 1 5 ? -11.873 64.102 -45.455 1.00 63.42 5 GLN C N 1
ATOM 1719 C CA . GLN C 1 5 ? -12.668 64.456 -44.287 1.00 60.07 5 GLN C CA 1
ATOM 1720 C C . GLN C 1 5 ? -13.088 63.183 -43.581 1.00 59.89 5 GLN C C 1
ATOM 1721 O O . GLN C 1 5 ? -13.830 62.377 -44.152 1.00 58.15 5 GLN C O 1
ATOM 1727 N N . GLU C 1 6 ? -12.652 63.031 -42.334 1.00 57.37 6 GLU C N 1
ATOM 1728 C CA . GLU C 1 6 ? -12.974 61.863 -41.534 1.00 58.26 6 GLU C CA 1
ATOM 1729 C C . GLU C 1 6 ? -14.303 62.070 -40.817 1.00 63.08 6 GLU C C 1
ATOM 1730 O O . GLU C 1 6 ? -14.707 63.200 -40.533 1.00 66.25 6 GLU C O 1
ATOM 1736 N N . SER C 1 7 ? -14.978 60.960 -40.524 1.00 63.19 7 SER C N 1
ATOM 1737 C CA . SER C 1 7 ? -16.221 60.989 -39.764 1.00 63.55 7 SER C CA 1
ATOM 1738 C C . SER C 1 7 ? -16.472 59.597 -39.207 1.00 61.63 7 SER C C 1
ATOM 1739 O O . SER C 1 7 ? -15.825 58.622 -39.600 1.00 61.00 7 SER C O 1
ATOM 1742 N N . GLY C 1 8 ? -17.454 59.511 -38.313 1.00 61.71 8 GLY C N 1
ATOM 1743 C CA . GLY C 1 8 ? -17.834 58.263 -37.692 1.00 61.87 8 GLY C CA 1
ATOM 1744 C C . GLY C 1 8 ? -17.342 58.071 -36.273 1.00 64.08 8 GLY C C 1
ATOM 1745 O O . GLY C 1 8 ? -17.734 57.087 -35.632 1.00 70.77 8 GLY C O 1
ATOM 1746 N N . GLY C 1 9 ? -16.518 58.975 -35.755 1.00 60.23 9 GLY C N 1
ATOM 1747 C CA . GLY C 1 9 ? -15.996 58.805 -34.412 1.00 60.49 9 GLY C CA 1
ATOM 1748 C C . GLY C 1 9 ? -17.048 59.045 -33.344 1.00 68.17 9 GLY C C 1
ATOM 1749 O O . GLY C 1 9 ? -18.142 59.552 -33.599 1.00 75.25 9 GLY C O 1
ATOM 1750 N N . GLY C 1 10 ? -16.711 58.668 -32.116 1.00 65.12 10 GLY C N 1
ATOM 1751 C CA . GLY C 1 10 ? -17.620 58.891 -31.009 1.00 63.23 10 GLY C CA 1
ATOM 1752 C C . GLY C 1 10 ? -17.104 58.257 -29.733 1.00 62.67 10 GLY C C 1
ATOM 1753 O O . GLY C 1 10 ? -15.963 57.792 -29.659 1.00 66.74 10 GLY C O 1
ATOM 1754 N N . LEU C 1 11 ? -17.987 58.223 -28.740 1.00 64.42 11 LEU C N 1
ATOM 1755 C CA . LEU C 1 11 ? -17.711 57.631 -27.440 1.00 55.95 11 LEU C CA 1
ATOM 1756 C C . LEU C 1 11 ? -18.350 56.253 -27.353 1.00 63.69 11 LEU C C 1
ATOM 1757 O O . LEU C 1 11 ? -19.547 56.102 -27.629 1.00 66.72 11 LEU C O 1
ATOM 1762 N N . VAL C 1 12 ? -17.543 55.246 -26.997 1.00 65.56 12 VAL C N 1
ATOM 1763 C CA . VAL C 1 12 ? -18.005 53.868 -26.899 1.00 70.21 12 VAL C CA 1
ATOM 1764 C C . VAL C 1 12 ? -17.446 53.208 -25.648 1.00 72.35 12 VAL C C 1
ATOM 1765 O O . VAL C 1 12 ? -16.479 53.664 -25.038 1.00 78.21 12 VAL C O 1
ATOM 1769 N N . GLN C 1 13 ? -18.081 52.155 -25.288 1.00 76.87 13 GLN C N 1
ATOM 1770 C CA . GLN C 1 13 ? -17.854 51.209 -24.223 1.00 78.20 13 GLN C CA 1
ATOM 1771 C C . GLN C 1 13 ? -16.795 50.203 -24.672 1.00 75.77 13 GLN C C 1
ATOM 1772 O O . GLN C 1 13 ? -16.734 49.838 -25.853 1.00 73.66 13 GLN C O 1
ATOM 1778 N N . PRO C 1 14 ? -15.937 49.745 -23.765 1.00 75.55 14 PRO C N 1
ATOM 1779 C CA . PRO C 1 14 ? -14.948 48.736 -24.153 1.00 76.50 14 PRO C CA 1
ATOM 1780 C C . PRO C 1 14 ? -15.637 47.486 -24.684 1.00 80.87 14 PRO C C 1
ATOM 1781 O O . PRO C 1 14 ? -16.597 46.983 -24.098 1.00 80.93 14 PRO C O 1
ATOM 1785 N N . GLY C 1 15 ? -15.130 46.984 -25.803 1.00 83.51 15 GLY C N 1
ATOM 1786 C CA . GLY C 1 15 ? -15.794 45.925 -26.520 1.00 85.99 15 GLY C CA 1
ATOM 1787 C C . GLY C 1 15 ? -16.766 46.404 -27.575 1.00 86.61 15 GLY C C 1
ATOM 1788 O O . GLY C 1 15 ? -17.306 45.573 -28.313 1.00 84.95 15 GLY C O 1
ATOM 1789 N N . GLY C 1 16 ? -16.993 47.712 -27.684 1.00 82.95 16 GLY C N 1
ATOM 1790 C CA . GLY C 1 16 ? -17.934 48.245 -28.643 1.00 78.73 16 GLY C CA 1
ATOM 1791 C C . GLY C 1 16 ? -17.340 48.296 -30.036 1.00 79.57 16 GLY C C 1
ATOM 1792 O O . GLY C 1 16 ? -16.242 47.806 -30.303 1.00 78.49 16 GLY C O 1
ATOM 1793 N N . SER C 1 17 ? -18.095 48.911 -30.944 1.00 79.68 17 SER C N 1
ATOM 1794 C CA . SER C 1 17 ? -17.704 48.987 -32.342 1.00 80.00 17 SER C CA 1
AT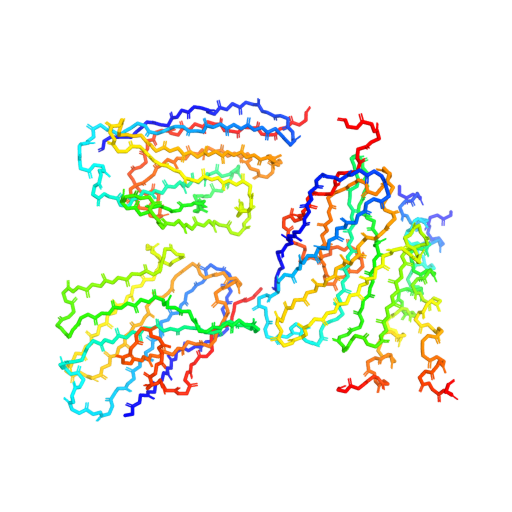OM 1795 C C . SER C 1 17 ? -18.021 50.371 -32.893 1.00 81.45 17 SER C C 1
ATOM 1796 O O . SER C 1 17 ? -18.981 51.022 -32.469 1.00 86.46 17 SER C O 1
ATOM 1799 N N . LEU C 1 18 ? -17.188 50.821 -33.831 1.00 71.26 18 LEU C N 1
ATOM 1800 C CA . LEU C 1 18 ? -17.443 52.024 -34.608 1.00 67.22 18 LEU C CA 1
ATOM 1801 C C . LEU C 1 18 ? -16.989 51.773 -36.037 1.00 68.12 18 LEU C C 1
ATOM 1802 O O . LEU C 1 18 ? -16.159 50.900 -36.298 1.00 72.75 18 LEU C O 1
ATOM 1807 N N . ARG C 1 19 ? -17.541 52.549 -36.964 1.00 62.53 19 ARG C N 1
ATOM 1808 C CA . ARG C 1 19 ? -17.117 52.510 -38.359 1.00 63.50 19 ARG C CA 1
ATOM 1809 C C . ARG C 1 19 ? -16.757 53.924 -38.801 1.00 63.95 19 ARG C C 1
ATOM 1810 O O . ARG C 1 19 ? -17.637 54.787 -38.904 1.00 63.09 19 ARG C O 1
ATOM 1818 N N . LEU C 1 20 ? -15.479 54.157 -39.089 1.00 59.49 20 LEU C N 1
ATOM 1819 C CA . LEU C 1 20 ? -15.046 55.465 -39.559 1.00 61.41 20 LEU C CA 1
ATOM 1820 C C . LEU C 1 20 ? -15.107 55.544 -41.081 1.00 61.78 20 LEU C C 1
ATOM 1821 O O . LEU C 1 20 ? -14.917 54.552 -41.787 1.00 66.13 20 LEU C O 1
ATOM 1826 N N . SER C 1 21 ? -15.397 56.743 -41.575 1.00 57.52 21 SER C N 1
ATOM 1827 C CA . SER C 1 21 ? -15.460 57.018 -42.998 1.00 60.93 21 SER C CA 1
ATOM 1828 C C . SER C 1 21 ? -14.539 58.178 -43.317 1.00 65.38 21 SER C C 1
ATOM 1829 O O . SER C 1 21 ? -14.244 59.018 -42.460 1.00 62.19 21 SER C O 1
ATOM 1832 N N . CYS C 1 22 ? -14.076 58.211 -44.560 1.00 57.14 22 CYS C N 1
ATOM 1833 C CA . CYS C 1 22 ? -13.186 59.272 -45.001 1.00 62.83 22 CYS C CA 1
ATOM 1834 C C . CYS C 1 22 ? -13.542 59.570 -46.448 1.00 71.16 22 CYS C C 1
ATOM 1835 O O . CYS C 1 22 ? -13.306 58.748 -47.335 1.00 70.33 22 CYS C O 1
ATOM 1838 N N . ALA C 1 23 ? -14.104 60.745 -46.683 1.00 68.78 23 ALA C N 1
ATOM 1839 C CA . ALA C 1 23 ? -14.532 61.138 -48.009 1.00 64.10 23 ALA C CA 1
ATOM 1840 C C . ALA C 1 23 ? -13.388 61.890 -48.664 1.00 68.50 23 ALA C C 1
ATOM 1841 O O . ALA C 1 23 ? -12.773 62.756 -48.038 1.00 67.39 23 ALA C O 1
ATOM 1843 N N . ALA C 1 24 ? -13.087 61.542 -49.909 1.00 69.27 24 ALA C N 1
ATOM 1844 C CA . ALA C 1 24 ? -12.010 62.171 -50.657 1.00 66.98 24 ALA C CA 1
ATOM 1845 C C . ALA C 1 24 ? -12.617 63.017 -51.767 1.00 76.18 24 ALA C C 1
ATOM 1846 O O . ALA C 1 24 ? -13.566 62.589 -52.433 1.00 80.21 24 ALA C O 1
ATOM 1848 N N . SER C 1 25 ? -12.096 64.234 -51.947 1.00 81.34 25 SER C N 1
ATOM 1849 C CA . SER C 1 25 ? -12.720 65.137 -52.909 1.00 93.45 25 SER C CA 1
ATOM 1850 C C . SER C 1 25 ? -12.130 65.014 -54.305 1.00 100.73 25 SER C C 1
ATOM 1851 O O . SER C 1 25 ? -12.817 65.339 -55.290 1.00 110.65 25 SER C O 1
ATOM 1854 N N . GLN C 1 26 ? -11.028 64.307 -54.378 1.00 98.96 26 GLN C N 1
ATOM 1855 C CA . GLN C 1 26 ? -10.403 64.030 -55.628 1.00 108.35 26 GLN C CA 1
ATOM 1856 C C . GLN C 1 26 ? -10.866 62.727 -56.176 1.00 105.02 26 GLN C C 1
ATOM 1857 O O . GLN C 1 26 ? -11.256 61.823 -55.486 1.00 94.12 26 GLN C O 1
ATOM 1863 N N . PHE C 1 27 ? -10.831 62.701 -57.482 1.00 114.04 27 PHE C N 1
ATOM 1864 C CA . PHE C 1 27 ? -11.126 61.561 -58.320 1.00 112.11 27 PHE C CA 1
ATOM 1865 C C . PHE C 1 27 ? -9.901 60.690 -58.543 1.00 102.09 27 PHE C C 1
ATOM 1866 O O . PHE C 1 27 ? -10.055 59.561 -59.005 1.00 92.58 27 PHE C O 1
ATOM 1868 N N . THR C 1 28 ? -8.700 61.183 -58.202 1.00 102.62 28 THR C N 1
ATOM 1869 C CA . THR C 1 28 ? -7.464 60.399 -58.245 1.00 91.25 28 THR C CA 1
ATOM 1870 C C . THR C 1 28 ? -7.429 59.350 -57.144 1.00 75.91 28 THR C C 1
ATOM 1871 O O . THR C 1 28 ? -6.466 58.576 -57.063 1.00 65.21 28 THR C O 1
ATOM 1875 N N . PHE C 1 29 ? -8.458 59.359 -56.287 1.00 73.73 29 PHE C N 1
ATOM 1876 C CA . PHE C 1 29 ? -8.560 58.470 -55.136 1.00 67.13 29 PHE C CA 1
ATOM 1877 C C . PHE C 1 29 ? -8.388 57.006 -55.527 1.00 67.51 29 PHE C C 1
ATOM 1878 O O . PHE C 1 29 ? -7.752 56.231 -54.807 1.00 68.99 29 PHE C O 1
ATOM 1886 N N . SER C 1 30 ? -8.951 56.610 -56.667 1.00 63.27 30 SER C N 1
ATOM 1887 C CA . SER C 1 30 ? -8.976 55.201 -57.047 1.00 61.25 30 SER C CA 1
ATOM 1888 C C . SER C 1 30 ? -7.614 54.685 -57.501 1.00 62.51 30 SER C C 1
ATOM 1889 O O . SER C 1 30 ? -7.433 53.471 -57.621 1.00 56.45 30 SER C O 1
ATOM 1892 N N . SER C 1 31 ? -6.667 55.573 -57.778 1.00 64.70 31 SER C N 1
ATOM 1893 C CA . SER C 1 31 ? -5.310 55.191 -58.133 1.00 54.26 31 SER C CA 1
ATOM 1894 C C . SER C 1 31 ? -4.369 55.194 -56.933 1.00 59.30 31 SER C C 1
ATOM 1895 O O . SER C 1 31 ? -3.202 54.804 -57.074 1.00 62.69 31 SER C O 1
ATOM 1898 N N . ASP C 1 32 ? -4.845 55.605 -55.761 1.00 53.59 32 ASP C N 1
ATOM 1899 C CA . ASP C 1 32 ? -3.978 55.906 -54.630 1.00 56.90 32 ASP C CA 1
ATOM 1900 C C . ASP C 1 32 ? -4.074 54.828 -53.560 1.00 53.07 32 ASP C C 1
ATOM 1901 O O . ASP C 1 32 ? -5.171 54.382 -53.208 1.00 52.87 32 ASP C O 1
ATOM 1906 N N . TRP C 1 33 ? -2.916 54.422 -53.047 1.00 50.59 33 TRP C N 1
ATOM 1907 C CA . TRP C 1 33 ? -2.871 53.749 -51.759 1.00 42.73 33 TRP C CA 1
ATOM 1908 C C . TRP C 1 33 ? -3.456 54.695 -50.723 1.00 47.18 33 TRP C C 1
ATOM 1909 O O . TRP C 1 33 ? -3.315 55.915 -50.843 1.00 47.71 33 TRP C O 1
ATOM 1920 N N . MET C 1 34 ? -4.164 54.146 -49.736 1.00 47.65 34 MET C N 1
ATOM 1921 C CA . MET C 1 34 ? -4.725 54.960 -48.658 1.00 48.44 34 MET C CA 1
ATOM 1922 C C . MET C 1 34 ? -4.375 54.356 -47.305 1.00 50.45 34 MET C C 1
ATOM 1923 O O . MET C 1 34 ? -4.099 53.156 -47.197 1.00 46.67 34 MET C O 1
ATOM 1928 N N . TYR C 1 35 ? -4.352 55.213 -46.279 1.00 48.81 35 TYR C N 1
ATOM 1929 C CA . TYR C 1 35 ? -3.893 54.825 -44.949 1.00 45.37 35 TYR C CA 1
ATOM 1930 C C . TYR C 1 35 ? -4.771 55.431 -43.866 1.00 39.74 35 TYR C C 1
ATOM 1931 O O . TYR C 1 35 ? -5.331 56.518 -44.033 1.00 48.08 35 TYR C O 1
ATOM 1940 N N . TRP C 1 36 ? -4.855 54.725 -42.744 1.00 42.67 36 TRP C N 1
ATOM 1941 C CA . TRP C 1 36 ? -5.397 55.238 -41.489 1.00 42.61 36 TRP C CA 1
ATOM 1942 C C . TRP C 1 36 ? -4.259 55.419 -40.500 1.00 42.80 36 TRP C C 1
ATOM 1943 O O . TRP C 1 36 ? -3.409 54.532 -40.365 1.00 41.31 36 TRP C O 1
ATOM 1954 N N . VAL C 1 37 ? -4.213 56.581 -39.848 1.00 41.18 37 VAL C N 1
ATOM 1955 C CA . VAL C 1 37 ? -3.282 56.823 -38.755 1.00 40.53 37 VAL C CA 1
ATOM 1956 C C . VAL C 1 37 ? -4.074 57.347 -37.561 1.00 41.68 37 VAL C C 1
ATOM 1957 O O . VAL C 1 37 ? -5.225 57.769 -37.689 1.00 42.63 37 VAL C O 1
ATOM 1961 N N . ARG C 1 38 ? -3.457 57.302 -36.383 1.00 47.09 38 ARG C N 1
ATOM 1962 C CA . ARG C 1 38 ? -4.133 57.793 -35.184 1.00 42.57 38 ARG C CA 1
ATOM 1963 C C . ARG C 1 38 ? -3.142 58.513 -34.285 1.00 44.31 38 ARG C C 1
ATOM 1964 O O . ARG C 1 38 ? -1.933 58.257 -34.314 1.00 47.28 38 ARG C O 1
ATOM 1972 N N . GLN C 1 39 ? -3.688 59.414 -33.468 1.00 42.94 39 GLN C N 1
ATOM 1973 C CA . GLN C 1 39 ? -2.910 60.248 -32.559 1.00 42.46 39 GLN C CA 1
ATOM 1974 C C . GLN C 1 39 ? -3.515 60.031 -31.176 1.00 48.13 39 GLN C C 1
ATOM 1975 O O . GLN C 1 39 ? -4.564 60.600 -30.846 1.00 44.81 39 GLN C O 1
ATOM 1981 N N . ALA C 1 40 ? -2.818 59.243 -30.362 1.00 44.60 40 ALA C N 1
ATOM 1982 C CA . ALA C 1 40 ? -3.259 58.890 -29.027 1.00 47.12 40 ALA C CA 1
ATOM 1983 C C . ALA C 1 40 ? -2.873 59.969 -28.022 1.00 45.89 40 ALA C C 1
ATOM 1984 O O . ALA C 1 40 ? -1.919 60.716 -28.242 1.00 47.15 40 ALA C O 1
ATOM 1986 N N . PRO C 1 41 ? -3.559 60.021 -26.861 1.00 46.64 41 PRO C N 1
ATOM 1987 C CA . PRO C 1 41 ? -3.311 61.114 -25.910 1.00 42.54 41 PRO C CA 1
ATOM 1988 C C . PRO C 1 41 ? -1.838 61.363 -25.644 1.00 48.63 41 PRO C C 1
ATOM 1989 O O . PRO C 1 41 ? -1.097 60.462 -25.235 1.00 46.39 41 PRO C O 1
ATOM 1993 N N . GLY C 1 42 ? -1.425 62.610 -25.879 1.00 48.56 42 GLY C N 1
ATOM 1994 C CA . GLY C 1 42 ? -0.076 63.079 -25.637 1.00 46.41 42 GLY C CA 1
ATOM 1995 C C . GLY C 1 42 ? 0.998 62.520 -26.535 1.00 46.40 42 GLY C C 1
ATOM 1996 O O . GLY C 1 42 ? 2.179 62.756 -26.273 1.00 52.07 42 GLY C O 1
ATOM 1997 N N . LYS C 1 43 ? 0.644 61.852 -27.630 1.00 38.93 43 LYS C N 1
ATOM 1998 C CA . LYS C 1 43 ? 1.641 61.238 -28.497 1.00 46.23 43 LYS C CA 1
ATOM 1999 C C . LYS C 1 43 ? 1.523 61.748 -29.933 1.00 39.76 43 LYS C C 1
ATOM 2000 O O . LYS C 1 43 ? 0.563 62.426 -30.306 1.00 39.49 43 LYS C O 1
ATOM 2006 N N . GLY C 1 44 ? 2.537 61.428 -30.728 1.00 44.10 44 GLY C N 1
ATOM 2007 C CA . GLY C 1 44 ? 2.530 61.724 -32.147 1.00 38.55 44 GLY C CA 1
ATOM 2008 C C . GLY C 1 44 ? 1.689 60.715 -32.911 1.00 42.39 44 GLY C C 1
ATOM 2009 O O . GLY C 1 44 ? 1.066 59.823 -32.336 1.00 45.25 44 GLY C O 1
ATOM 2010 N N . LEU C 1 45 ? 1.666 60.870 -34.244 1.00 37.86 45 LEU C N 1
ATOM 2011 C CA . LEU C 1 45 ? 0.906 59.956 -35.079 1.00 36.91 45 LEU C CA 1
ATOM 2012 C C . LEU C 1 45 ? 1.520 58.560 -35.094 1.00 44.80 45 LEU C C 1
ATOM 2013 O O . LEU C 1 45 ? 2.738 58.379 -34.980 1.00 44.42 45 LEU C O 1
ATOM 2018 N N . GLU C 1 46 ? 0.652 57.564 -35.213 1.00 43.69 46 GLU C N 1
ATOM 2019 C CA . GLU C 1 46 ? 1.063 56.171 -35.317 1.00 45.96 46 GLU C CA 1
ATOM 2020 C C . GLU C 1 46 ? 0.247 55.529 -36.430 1.00 41.42 46 GLU C C 1
ATOM 2021 O O . GLU C 1 46 ? -0.944 55.835 -36.594 1.00 40.32 46 GLU C O 1
ATOM 2027 N N . TRP C 1 47 ? 0.910 54.699 -37.235 1.00 39.40 47 TRP C N 1
ATOM 2028 C CA . TRP C 1 47 ? 0.248 54.038 -38.360 1.00 42.82 47 TRP C CA 1
ATOM 2029 C C . TRP C 1 47 ? -0.713 52.978 -37.844 1.00 45.70 47 TRP C C 1
ATOM 2030 O O . TRP C 1 47 ? -0.403 52.245 -36.898 1.00 47.20 47 TRP C O 1
ATOM 2041 N N . VAL C 1 48 ? -1.898 52.916 -38.441 1.00 39.81 48 VAL C N 1
ATOM 2042 C CA . VAL C 1 48 ? -2.901 51.923 -38.081 1.00 45.40 48 VAL C CA 1
ATOM 2043 C C . VAL C 1 48 ? -3.109 50.901 -39.198 1.00 48.88 48 VAL C C 1
ATOM 2044 O O . VAL C 1 48 ? -3.139 49.694 -38.943 1.00 46.76 48 VAL C O 1
ATOM 2048 N N . SER C 1 49 ? -3.234 51.361 -40.447 1.00 44.78 49 SER C N 1
ATOM 2049 C CA . SER C 1 49 ? -3.570 50.430 -41.516 1.00 42.56 49 SER C CA 1
ATOM 2050 C C . SER C 1 49 ? -3.268 51.022 -42.892 1.00 43.58 49 SER C C 1
ATOM 2051 O O . SER C 1 49 ? -3.283 52.244 -43.080 1.00 43.19 49 SER C O 1
ATOM 2054 N N . SER C 1 50 ? -3.015 50.128 -43.854 1.00 42.32 50 SER C N 1
ATOM 2055 C CA . SER C 1 50 ? -2.780 50.477 -45.254 1.00 43.59 50 SER C CA 1
ATOM 2056 C C . SER C 1 50 ? -3.718 49.682 -46.153 1.00 45.64 50 SER C C 1
ATOM 2057 O O . SER C 1 50 ? -4.108 48.561 -45.818 1.00 51.42 50 SER C O 1
ATOM 2060 N N . ILE C 1 51 ? -4.095 50.270 -47.292 1.00 43.54 51 ILE C N 1
ATOM 2061 C CA . ILE C 1 51 ? -4.903 49.566 -48.287 1.00 50.24 51 ILE C CA 1
ATOM 2062 C C . ILE C 1 51 ? -4.456 49.990 -49.683 1.00 50.21 51 ILE C C 1
ATOM 2063 O O . ILE C 1 51 ? -4.199 51.176 -49.926 1.00 47.36 51 ILE C O 1
ATOM 2068 N N . SER C 1 52 ? -4.332 49.008 -50.589 1.00 49.48 52 SER C N 1
ATOM 2069 C CA . SER C 1 52 ? -3.895 49.225 -51.972 1.00 44.03 52 SER C CA 1
ATOM 2070 C C . SER C 1 52 ? -4.992 49.916 -52.777 1.00 47.16 52 SER C C 1
ATOM 2071 O O . SER C 1 52 ? -6.149 49.954 -52.351 1.00 49.56 52 SER C O 1
ATOM 2074 N N . PRO C 1 53 ? -4.652 50.464 -53.962 1.00 50.67 53 PRO C N 1
ATOM 2075 C CA . PRO C 1 53 ? -5.654 51.216 -54.752 1.00 46.88 53 PRO C CA 1
ATOM 2076 C C . PRO C 1 53 ? -7.000 50.536 -54.934 1.00 56.70 53 PRO C C 1
ATOM 2077 O O . PRO C 1 53 ? -8.036 51.158 -54.656 1.00 52.46 53 PRO C O 1
ATOM 2081 N N . GLY C 1 54 ? -7.016 49.276 -55.395 1.00 60.44 54 GLY C N 1
ATOM 2082 C CA . GLY C 1 54 ? -8.247 48.531 -55.584 1.00 63.23 54 GLY C CA 1
ATOM 2083 C C . GLY C 1 54 ? -8.780 47.811 -54.356 1.00 65.08 54 GLY C C 1
ATOM 2084 O O . GLY C 1 54 ? -9.879 47.250 -54.409 1.00 70.62 54 GLY C O 1
ATOM 2085 N N . GLY C 1 55 ? -8.034 47.817 -53.249 1.00 58.19 55 GLY C N 1
ATOM 2086 C CA . GLY C 1 55 ? -8.462 47.187 -52.016 1.00 62.33 55 GLY C CA 1
ATOM 2087 C C . GLY C 1 55 ? -8.052 45.739 -51.829 1.00 64.56 55 GLY C C 1
ATOM 2088 O O . GLY C 1 55 ? -8.353 45.165 -50.778 1.00 68.04 55 GLY C O 1
ATOM 2089 N N . ALA C 1 56 ? -7.364 45.129 -52.796 1.00 63.85 56 ALA C N 1
ATOM 2090 C CA . ALA C 1 56 ? -7.055 43.703 -52.695 1.00 64.91 56 ALA C CA 1
ATOM 2091 C C . ALA C 1 56 ? -5.949 43.389 -51.687 1.00 60.24 56 ALA C C 1
ATOM 2092 O O . ALA C 1 56 ? -5.815 42.231 -51.280 1.00 63.15 56 ALA C O 1
ATOM 2094 N N . ALA C 1 57 ? -5.131 44.369 -51.311 1.00 51.11 57 ALA C N 1
ATOM 2095 C CA . ALA C 1 57 ? -4.028 44.171 -50.378 1.00 52.11 57 ALA C CA 1
ATOM 2096 C C . ALA C 1 57 ? -4.167 45.150 -49.216 1.00 54.67 57 ALA C C 1
ATOM 2097 O O . ALA C 1 57 ? -4.378 46.350 -49.432 1.00 51.38 57 ALA C O 1
ATOM 2099 N N . THR C 1 58 ? -4.051 44.628 -47.993 1.00 54.78 58 THR C N 1
ATOM 2100 C CA . THR C 1 58 ? -4.166 45.394 -46.757 1.00 51.71 58 THR C CA 1
ATOM 2101 C C . THR C 1 58 ? -3.054 45.013 -45.781 1.00 47.49 58 THR C C 1
ATOM 2102 O O . THR C 1 58 ? -2.456 43.935 -45.878 1.00 43.09 58 THR C O 1
ATOM 2106 N N . ALA C 1 59 ? -2.787 45.908 -44.827 1.00 51.05 59 ALA C N 1
ATOM 2107 C CA . ALA C 1 59 ? -1.896 45.619 -43.701 1.00 50.66 59 ALA C CA 1
ATOM 2108 C C . ALA C 1 59 ? -2.366 46.398 -42.480 1.00 49.32 59 ALA C C 1
ATOM 2109 O O . ALA C 1 59 ? -3.035 47.430 -42.602 1.00 49.22 59 ALA C O 1
ATOM 2111 N N . TYR C 1 60 ? -1.991 45.902 -41.295 1.00 48.64 60 TYR C N 1
ATOM 2112 C CA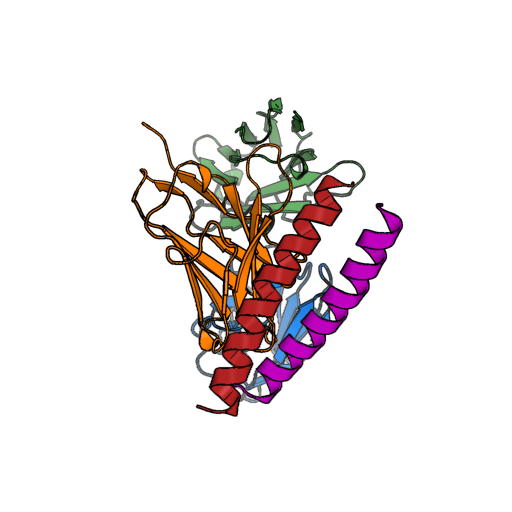 . TYR C 1 60 ? -2.483 46.437 -40.022 1.00 50.31 60 TYR C CA 1
ATOM 2113 C C . TYR C 1 60 ? -1.377 46.491 -38.983 1.00 42.81 60 TYR C C 1
ATOM 2114 O O . TYR C 1 60 ? -0.581 45.557 -38.871 1.00 45.49 60 TYR C O 1
ATOM 2123 N N . ALA C 1 61 ? -1.368 47.557 -38.184 1.00 50.44 61 ALA C N 1
ATOM 2124 C CA . ALA C 1 61 ? -0.496 47.581 -37.014 1.00 50.59 61 ALA C CA 1
ATOM 2125 C C . ALA C 1 61 ? -0.805 46.386 -36.125 1.00 52.33 61 ALA C C 1
ATOM 2126 O O . ALA C 1 61 ? -1.965 45.991 -35.970 1.00 55.65 61 ALA C O 1
ATOM 2128 N N . ALA C 1 62 ? 0.243 45.798 -35.547 1.00 50.20 62 ALA C N 1
ATOM 2129 C CA . ALA C 1 62 ? 0.051 44.585 -34.759 1.00 53.67 62 ALA C CA 1
ATOM 2130 C C . ALA C 1 62 ? -0.968 44.790 -33.642 1.00 64.08 62 ALA C C 1
ATOM 2131 O O . ALA C 1 62 ? -1.686 43.849 -33.276 1.00 59.68 62 ALA C O 1
ATOM 2133 N N . SER C 1 63 ? -1.054 46.005 -33.094 1.00 60.61 63 SER C N 1
ATOM 2134 C CA . SER C 1 63 ? -1.976 46.223 -31.988 1.00 67.69 63 SER C CA 1
ATOM 2135 C C . SER C 1 63 ? -3.450 46.191 -32.395 1.00 69.43 63 SER C C 1
ATOM 2136 O O . SER C 1 63 ? -4.303 46.056 -31.514 1.00 67.48 63 SER C O 1
ATOM 2139 N N . VAL C 1 64 ? -3.780 46.284 -33.682 1.00 57.36 64 VAL C N 1
ATOM 2140 C CA . VAL C 1 64 ? -5.171 46.294 -34.124 1.00 56.70 64 VAL C CA 1
ATOM 2141 C C . VAL C 1 64 ? -5.508 45.165 -35.086 1.00 66.44 64 VAL C C 1
ATOM 2142 O O . VAL C 1 64 ? -6.645 45.112 -35.571 1.00 61.22 64 VAL C O 1
ATOM 2146 N N . LYS C 1 65 ? -4.578 44.248 -35.357 1.00 77.13 65 LYS C N 1
ATOM 2147 C CA . LYS C 1 65 ? -4.717 43.327 -36.487 1.00 86.15 65 LYS C CA 1
ATOM 2148 C C . LYS C 1 65 ? -6.070 42.623 -36.613 1.00 88.23 65 LYS C C 1
ATOM 2149 O O . LYS C 1 65 ? -6.814 42.875 -37.570 1.00 101.77 65 LYS C O 1
ATOM 2151 N N . GLY C 1 66 ? -6.414 41.765 -35.668 1.00 76.36 66 GLY C N 1
ATOM 2152 C CA . GLY C 1 66 ? -7.659 41.020 -35.759 1.00 83.18 66 GLY C CA 1
ATOM 2153 C C . GLY C 1 66 ? -8.941 41.797 -35.512 1.00 88.46 66 GLY C C 1
ATOM 2154 O O . GLY C 1 66 ? -10.027 41.239 -35.696 1.00 94.01 66 GLY C O 1
ATOM 2155 N N . ARG C 1 67 ? -8.867 43.071 -35.141 1.00 81.00 67 ARG C N 1
ATOM 2156 C CA . ARG C 1 67 ? -10.051 43.799 -34.713 1.00 71.22 67 ARG C CA 1
ATOM 2157 C C . ARG C 1 67 ? -10.470 44.945 -35.619 1.00 70.09 67 ARG C C 1
ATOM 2158 O O . ARG C 1 67 ? -11.650 45.311 -35.601 1.00 75.17 67 ARG C O 1
ATOM 2166 N N . PHE C 1 68 ? -9.572 45.495 -36.428 1.00 60.49 68 PHE C N 1
ATOM 2167 C CA . PHE C 1 68 ? -9.923 46.545 -37.370 1.00 56.32 68 PHE C CA 1
ATOM 2168 C C . PHE C 1 68 ? -9.936 45.972 -38.781 1.00 57.45 68 PHE C C 1
ATOM 2169 O O . PHE C 1 68 ? -9.185 45.045 -39.096 1.00 65.21 68 PHE C O 1
ATOM 2177 N N . THR C 1 69 ? -10.797 46.523 -39.634 1.00 60.81 69 THR C N 1
ATOM 2178 C CA . THR C 1 69 ? -10.820 46.168 -41.051 1.00 59.88 69 THR C CA 1
ATOM 2179 C C . THR C 1 69 ? -10.862 47.442 -41.881 1.00 58.06 69 THR C C 1
ATOM 2180 O O . THR C 1 69 ? -11.798 48.241 -41.753 1.00 56.34 69 THR C O 1
ATOM 2184 N N . ILE C 1 70 ? -9.856 47.624 -42.742 1.00 56.69 70 ILE C N 1
ATOM 2185 C CA . ILE C 1 70 ? -9.819 48.733 -43.689 1.00 55.19 70 ILE C CA 1
ATOM 2186 C C . ILE C 1 70 ? -10.472 48.292 -44.992 1.00 61.98 70 ILE C C 1
ATOM 2187 O O . ILE C 1 70 ? -10.286 47.157 -45.446 1.00 65.95 70 ILE C O 1
ATOM 2192 N N . SER C 1 71 ? -11.248 49.190 -45.595 1.00 60.95 71 SER C N 1
ATOM 2193 C CA . SER C 1 71 ? -11.883 48.924 -46.877 1.00 60.48 71 SER C CA 1
ATOM 2194 C C . SER C 1 71 ? -12.095 50.248 -47.593 1.00 56.68 71 SER C C 1
ATOM 2195 O O . SER C 1 71 ? -11.937 51.321 -47.011 1.00 55.46 71 SER C O 1
ATOM 2198 N N . ARG C 1 72 ? -12.494 50.155 -48.836 1.00 59.97 72 ARG C N 1
ATOM 2199 C CA . ARG C 1 72 ? -12.771 51.311 -49.626 1.00 60.74 72 ARG C CA 1
ATOM 2200 C C . ARG C 1 72 ? -13.813 51.032 -50.663 1.00 69.39 72 ARG C C 1
ATOM 2201 O O . ARG C 1 72 ? -14.118 49.929 -50.915 1.00 75.38 72 ARG C O 1
ATOM 2209 N N . ASP C 1 73 ? -14.385 52.071 -51.225 1.00 72.79 73 ASP C N 1
ATOM 2210 C CA . ASP C 1 73 ? -15.358 51.964 -52.255 1.00 75.99 73 ASP C CA 1
ATOM 2211 C C . ASP C 1 73 ? -14.968 53.023 -53.173 1.00 78.86 73 ASP C C 1
ATOM 2212 O O . ASP C 1 73 ? -15.261 54.153 -52.948 1.00 83.75 73 ASP C O 1
ATOM 2217 N N . ASN C 1 74 ? -14.370 52.656 -54.278 1.00 75.14 74 ASN C N 1
ATOM 2218 C CA . ASN C 1 74 ? -13.916 53.652 -55.192 1.00 75.28 74 ASN C CA 1
ATOM 2219 C C . ASN C 1 74 ? -15.002 54.384 -55.938 1.00 81.76 74 ASN C C 1
ATOM 2220 O O . ASN C 1 74 ? -14.803 55.471 -56.367 1.00 86.14 74 ASN C O 1
ATOM 2225 N N . ALA C 1 75 ? -16.171 53.811 -56.068 1.00 84.21 75 ALA C N 1
ATOM 2226 C CA . ALA C 1 75 ? -17.237 54.502 -56.737 1.00 88.16 75 ALA C CA 1
ATOM 2227 C C . ALA C 1 75 ? -17.646 55.667 -55.910 1.00 91.46 75 ALA C C 1
ATOM 2228 O O . ALA C 1 75 ? -17.853 56.740 -56.421 1.00 100.80 75 ALA C O 1
ATOM 2230 N N . LYS C 1 76 ? -17.769 55.446 -54.618 1.00 82.27 76 LYS C N 1
ATOM 2231 C CA . LYS C 1 76 ? -18.162 56.492 -53.727 1.00 85.01 76 LYS C CA 1
ATOM 2232 C C . LYS C 1 76 ? -17.020 57.314 -53.197 1.00 80.83 76 LYS C C 1
ATOM 2233 O O . LYS C 1 76 ? -17.242 58.133 -52.360 1.00 72.87 76 LYS C O 1
ATOM 2239 N N . ASN C 1 77 ? -15.795 57.045 -53.626 1.00 80.48 77 ASN C N 1
ATOM 2240 C CA . ASN C 1 77 ? -14.598 57.742 -53.187 1.00 77.42 77 ASN C CA 1
ATOM 2241 C C . ASN C 1 77 ? -14.495 57.786 -51.690 1.00 74.89 77 ASN C C 1
ATOM 2242 O O . ASN C 1 77 ? -14.165 58.783 -51.145 1.00 81.66 77 ASN C O 1
ATOM 2247 N N . THR C 1 78 ? -14.722 56.667 -51.032 1.00 74.09 78 THR C N 1
ATOM 2248 C CA . THR C 1 78 ? -14.764 56.617 -49.613 1.00 67.87 78 THR C CA 1
ATOM 2249 C C . THR C 1 78 ? -13.968 55.514 -49.000 1.00 64.78 78 THR C C 1
ATOM 2250 O O . THR C 1 78 ? -14.078 54.399 -49.356 1.00 73.25 78 THR C O 1
ATOM 2254 N N . LEU C 1 79 ? -13.178 55.854 -48.023 1.00 57.53 79 LEU C N 1
ATOM 2255 C CA . LEU C 1 79 ? -12.404 54.895 -47.338 1.00 54.09 79 LEU C CA 1
ATOM 2256 C C . LEU C 1 79 ? -13.087 54.618 -46.032 1.00 60.77 79 LEU C C 1
ATOM 2257 O O . LEU C 1 79 ? -13.695 55.463 -45.475 1.00 63.40 79 LEU C O 1
ATOM 2262 N N . TYR C 1 80 ? -12.944 53.418 -45.533 1.00 62.14 80 TYR C N 1
ATOM 2263 C CA . TYR C 1 80 ? -13.588 52.990 -44.304 1.00 60.84 80 TYR C CA 1
ATOM 2264 C C . TYR C 1 80 ? -12.582 52.335 -43.376 1.00 58.83 80 TYR C C 1
ATOM 2265 O O . TYR C 1 80 ? -11.589 51.750 -43.813 1.00 57.51 80 TYR C O 1
ATOM 2274 N N . LEU C 1 81 ? -12.882 52.413 -42.084 1.00 61.06 81 LEU C N 1
ATOM 2275 C CA . LEU C 1 81 ? -12.193 51.642 -41.054 1.00 55.81 81 LEU C CA 1
ATOM 2276 C C . LEU C 1 81 ? -13.271 51.100 -40.133 1.00 63.28 81 LEU C C 1
ATOM 2277 O O . LEU C 1 81 ? -13.926 51.865 -39.417 1.00 63.81 81 LEU C O 1
ATOM 2282 N N . GLN C 1 82 ? -13.461 49.787 -40.162 1.00 65.81 82 GLN C N 1
ATOM 2283 C CA . GLN C 1 82 ? -14.383 49.127 -39.253 1.00 67.62 82 GLN C CA 1
ATOM 2284 C C . GLN C 1 82 ? -13.598 48.687 -38.027 1.00 69.49 82 GLN C C 1
ATOM 2285 O O . GLN C 1 82 ? -12.634 47.921 -38.144 1.00 72.80 82 GLN C O 1
ATOM 2291 N N . MET C 1 83 ? -13.996 49.190 -36.864 1.00 66.93 83 MET C N 1
ATOM 2292 C CA . MET C 1 83 ? -13.290 48.961 -35.612 1.00 63.96 83 MET C CA 1
ATOM 2293 C C . MET C 1 83 ? -14.212 48.156 -34.710 1.00 71.25 83 MET C C 1
ATOM 2294 O O . MET C 1 83 ? -15.254 48.657 -34.282 1.00 72.94 83 MET C O 1
ATOM 2299 N N . ASN C 1 84 ? -13.800 46.975 -34.339 1.00 77.96 84 ASN C N 1
ATOM 2300 C CA . ASN C 1 84 ? -14.562 46.132 -33.470 1.00 84.39 84 ASN C CA 1
ATOM 2301 C C . ASN C 1 84 ? -13.742 45.762 -32.269 1.00 81.98 84 ASN C C 1
ATOM 2302 O O . ASN C 1 84 ? -12.591 46.012 -32.211 1.00 80.94 84 ASN C O 1
ATOM 2307 N N . SER C 1 85 ? -14.364 45.153 -31.295 1.00 80.31 85 SER C N 1
ATOM 2308 C CA . SER C 1 85 ? -13.687 44.748 -30.065 1.00 81.88 85 SER C CA 1
ATOM 2309 C C . SER C 1 85 ? -12.808 45.882 -29.532 1.00 75.82 85 SER C C 1
ATOM 2310 O O . SER C 1 85 ? -11.643 45.688 -29.179 1.00 76.20 85 SER C O 1
ATOM 2313 N N . LEU C 1 86 ? -13.387 47.083 -29.468 1.00 71.01 86 LEU C N 1
ATOM 2314 C CA . LEU C 1 86 ? -12.620 48.275 -29.113 1.00 70.09 86 LEU C CA 1
ATOM 2315 C C . LEU C 1 86 ? -12.117 48.233 -27.674 1.00 70.83 86 LEU C C 1
ATOM 2316 O O . LEU C 1 86 ? -12.816 47.790 -26.753 1.00 68.51 86 LEU C O 1
ATOM 2321 N N . LYS C 1 87 ? -10.892 48.711 -27.485 1.00 64.29 87 LYS C N 1
ATOM 2322 C CA . LYS C 1 87 ? -10.267 48.739 -26.175 1.00 69.30 87 LYS C CA 1
ATOM 2323 C C . LYS C 1 87 ? -9.911 50.174 -25.819 1.00 66.09 87 LYS C C 1
ATOM 2324 O O . LYS C 1 87 ? -9.860 51.059 -26.680 1.00 57.99 87 LYS C O 1
ATOM 2326 N N . SER C 1 88 ? -9.662 50.384 -24.527 1.00 64.76 88 SER C N 1
ATOM 2327 C CA . SER C 1 88 ? -9.366 51.718 -24.011 1.00 63.52 88 SER C CA 1
ATOM 2328 C C . SER C 1 88 ? -8.165 52.348 -24.709 1.00 64.49 88 SER C C 1
ATOM 2329 O O . SER C 1 88 ? -8.127 53.566 -24.927 1.00 66.72 88 SER C O 1
ATOM 2332 N N . GLU C 1 89 ? -7.177 51.533 -25.074 1.00 66.65 89 GLU C N 1
ATOM 2333 C CA . GLU C 1 89 ? -5.982 52.030 -25.738 1.00 61.79 89 GLU C CA 1
ATOM 2334 C C . GLU C 1 89 ? -6.248 52.536 -27.146 1.00 57.43 89 GLU C C 1
ATOM 2335 O O . GLU C 1 89 ? -5.354 53.164 -27.718 1.00 57.44 89 GLU C O 1
ATOM 2341 N N . ASP C 1 90 ? -7.436 52.293 -27.713 1.00 55.76 90 ASP C N 1
ATOM 2342 C CA . ASP C 1 90 ? -7.769 52.802 -29.042 1.00 58.40 90 ASP C CA 1
ATOM 2343 C C . ASP C 1 90 ? -8.208 54.261 -29.043 1.00 53.11 90 ASP C C 1
ATOM 2344 O O . ASP C 1 90 ? -8.440 54.822 -30.127 1.00 46.64 90 ASP C O 1
ATOM 2349 N N . THR C 1 91 ? -8.347 54.869 -27.865 1.00 51.60 91 THR C N 1
ATOM 2350 C CA . THR C 1 91 ? -8.711 56.278 -27.748 1.00 51.40 91 THR C CA 1
ATOM 2351 C C . THR C 1 91 ? -7.679 57.143 -28.463 1.00 51.39 91 THR C C 1
ATOM 2352 O O . THR C 1 91 ? -6.485 57.089 -28.154 1.00 48.78 91 THR C O 1
ATOM 2356 N N . ALA C 1 92 ? -8.134 57.938 -29.424 1.00 52.00 92 ALA C N 1
ATOM 2357 C CA . ALA C 1 92 ? -7.219 58.748 -30.217 1.00 46.88 92 ALA C CA 1
ATOM 2358 C C . ALA C 1 92 ? -8.050 59.598 -31.155 1.00 45.94 92 ALA C C 1
ATOM 2359 O O . ALA C 1 92 ? -9.252 59.378 -31.331 1.00 49.89 92 ALA C O 1
ATOM 2361 N N . VAL C 1 93 ? -7.388 60.574 -31.759 1.00 41.70 93 VAL C N 1
ATOM 2362 C CA . VAL C 1 93 ? -7.914 61.259 -32.927 1.00 46.48 93 VAL C CA 1
ATOM 2363 C C . VAL C 1 93 ? -7.445 60.443 -34.121 1.00 47.82 93 VAL C C 1
ATOM 2364 O O . VAL C 1 93 ? -6.244 60.189 -34.261 1.00 43.49 93 VAL C O 1
ATOM 2368 N N . TYR C 1 94 ? -8.386 60.008 -34.957 1.00 44.89 94 TYR C N 1
ATOM 2369 C CA . TYR C 1 94 ? -8.088 59.176 -36.117 1.00 43.89 94 TYR C CA 1
ATOM 2370 C C . TYR C 1 94 ? -8.114 60.010 -37.386 1.00 43.79 94 TYR C C 1
ATOM 2371 O O . TYR C 1 94 ? -8.979 60.873 -37.554 1.00 48.45 94 TYR C O 1
ATOM 2380 N N . TYR C 1 95 ? -7.153 59.756 -38.267 1.00 38.10 95 TYR C N 1
ATOM 2381 C CA . TYR C 1 95 ? -7.055 60.442 -39.545 1.00 38.39 95 TYR C CA 1
ATOM 2382 C C . TYR C 1 95 ? -6.889 59.436 -40.676 1.00 42.57 95 TYR C C 1
ATOM 2383 O O . TYR C 1 95 ? -6.255 58.388 -40.509 1.00 42.27 95 TYR C O 1
ATOM 2392 N N . CYS C 1 96 ? -7.423 59.780 -41.844 1.00 48.46 96 CYS C N 1
ATOM 2393 C CA . CYS C 1 96 ? -7.051 59.088 -43.072 1.00 47.51 96 CYS C CA 1
ATOM 2394 C C . CYS C 1 96 ? -5.961 59.897 -43.756 1.00 49.35 96 CYS C C 1
ATOM 2395 O O . CYS C 1 96 ? -5.884 61.119 -43.599 1.00 52.39 96 CYS C O 1
ATOM 2398 N N . SER C 1 97 ? -5.132 59.217 -44.544 1.00 50.81 97 SER C N 1
ATOM 2399 C CA . SER C 1 97 ? -3.967 59.877 -45.100 1.00 44.19 97 SER C CA 1
ATOM 2400 C C . SER C 1 97 ? -3.634 59.278 -46.453 1.00 48.53 97 SER C C 1
ATOM 2401 O O . SER C 1 97 ? -3.939 58.124 -46.765 1.00 41.78 97 SER C O 1
ATOM 2404 N N . LYS C 1 98 ? -2.924 60.060 -47.216 1.00 48.46 98 LYS C N 1
ATOM 2405 C CA . LYS C 1 98 ? -2.508 59.650 -48.535 1.00 56.35 98 LYS C CA 1
ATOM 2406 C C . LYS C 1 98 ? -1.080 59.090 -48.499 1.00 49.38 98 LYS C C 1
ATOM 2407 O O . LYS C 1 98 ? -0.602 58.585 -49.513 1.00 50.75 98 LYS C O 1
ATOM 2413 N N . THR C 1 99 ? -0.436 59.098 -47.316 1.00 50.65 99 THR C N 1
ATOM 2414 C CA . THR C 1 99 ? 0.844 58.433 -47.055 1.00 49.28 99 THR C CA 1
ATOM 2415 C C . THR C 1 99 ? 0.793 57.704 -45.710 1.00 46.22 99 THR C C 1
ATOM 2416 O O . THR C 1 99 ? -0.068 57.968 -44.868 1.00 38.75 99 THR C O 1
ATOM 2420 N N . ARG C 1 100 ? 1.690 56.722 -45.546 1.00 43.34 100 ARG C N 1
ATOM 2421 C CA . ARG C 1 100 ? 1.783 55.982 -44.293 1.00 41.98 100 ARG C CA 1
ATOM 2422 C C . ARG C 1 100 ? 2.182 56.891 -43.143 1.00 49.57 100 ARG C C 1
ATOM 2423 O O . ARG C 1 100 ? 1.838 56.623 -41.985 1.00 45.49 100 ARG C O 1
ATOM 2431 N N . ALA C 1 101 ? 2.881 57.984 -43.444 1.00 51.70 101 ALA C N 1
ATOM 2432 C CA . ALA C 1 101 ? 3.374 58.872 -42.401 1.00 56.66 101 ALA C CA 1
ATOM 2433 C C . ALA C 1 101 ? 2.312 59.828 -41.871 1.00 58.36 101 ALA C C 1
ATOM 2434 O O . ALA C 1 101 ? 2.561 60.511 -40.872 1.00 71.23 101 ALA C O 1
ATOM 2436 N N . GLY C 1 102 ? 1.144 59.884 -42.499 1.00 50.46 102 GLY C N 1
ATOM 2437 C CA . GLY C 1 102 ? 0.055 60.714 -42.033 1.00 51.52 102 GLY C CA 1
ATOM 2438 C C . GLY C 1 102 ? 0.017 62.125 -42.578 1.00 57.98 102 GLY C C 1
ATOM 2439 O O . GLY C 1 102 ? -0.768 62.940 -42.078 1.00 63.11 102 GLY C O 1
ATOM 2440 N N . THR C 1 103 ? 0.851 62.448 -43.563 1.00 50.03 103 THR C N 1
ATOM 2441 C CA . THR C 1 103 ? 0.772 63.741 -44.229 1.00 62.24 103 THR C CA 1
ATOM 2442 C C . THR C 1 103 ? -0.421 63.773 -45.175 1.00 64.62 103 THR C C 1
ATOM 2443 O O . THR C 1 103 ? -0.777 62.762 -45.787 1.00 62.55 103 THR C O 1
ATOM 2447 N N . GLY C 1 104 ? -1.050 64.940 -45.285 1.00 62.85 104 GLY C N 1
ATOM 2448 C CA . GLY C 1 104 ? -2.198 65.062 -46.157 1.00 75.04 104 GLY C CA 1
ATOM 2449 C C . GLY C 1 104 ? -3.478 64.522 -45.571 1.00 72.45 104 GLY C C 1
ATOM 2450 O O . GLY C 1 104 ? -4.321 64.000 -46.304 1.00 83.07 104 GLY C O 1
ATOM 2451 N N . ARG C 1 105 ? -3.630 64.604 -44.262 1.00 58.24 105 ARG C N 1
ATOM 2452 C CA . ARG C 1 105 ? -4.793 64.117 -43.545 1.00 45.12 105 ARG C CA 1
ATOM 2453 C C . ARG C 1 105 ? -5.857 65.213 -43.487 1.00 43.37 105 ARG C C 1
ATOM 2454 O O . ARG C 1 105 ? -5.589 66.385 -43.775 1.00 43.92 105 ARG C O 1
ATOM 2462 N N . GLY C 1 106 ? -7.099 64.813 -43.215 1.00 43.23 106 GLY C N 1
ATOM 2463 C CA . GLY C 1 106 ? -8.120 65.790 -42.887 1.00 50.81 106 GLY C CA 1
ATOM 2464 C C . GLY C 1 106 ? -7.940 66.241 -41.440 1.00 53.20 106 GLY C C 1
ATOM 2465 O O . GLY C 1 106 ? -6.869 66.091 -40.838 1.00 49.31 106 GLY C O 1
ATOM 2466 N N . GLN C 1 107 ? -8.994 66.853 -40.893 1.00 58.20 107 GLN C N 1
ATOM 2467 C CA . GLN C 1 107 ? -9.041 67.223 -39.474 1.00 61.78 107 GLN C CA 1
ATOM 2468 C C . GLN C 1 107 ? -9.371 66.115 -38.496 1.00 49.17 107 GLN C C 1
ATOM 2469 O O . GLN C 1 107 ? -9.410 66.407 -37.296 1.00 53.61 107 GLN C O 1
ATOM 2475 N N . GLY C 1 108 ? -9.644 64.891 -38.935 1.00 51.66 108 GLY C N 1
ATOM 2476 C CA . GLY C 1 108 ? -9.751 63.792 -38.000 1.00 45.51 108 GLY C CA 1
ATOM 2477 C C . GLY C 1 108 ? -11.096 63.680 -37.309 1.00 47.47 108 GLY C C 1
ATOM 2478 O O . GLY C 1 108 ? -11.966 64.547 -37.400 1.00 45.13 108 GLY C O 1
ATOM 2479 N N . THR C 1 109 ? -11.273 62.547 -36.628 1.00 47.32 109 THR C N 1
ATOM 2480 C CA . THR C 1 109 ? -12.475 62.275 -35.857 1.00 49.12 109 THR C CA 1
ATOM 2481 C C . THR C 1 109 ? -12.088 61.631 -34.530 1.00 49.57 109 THR C C 1
ATOM 2482 O O . THR C 1 109 ? -11.194 60.782 -34.478 1.00 50.38 109 THR C O 1
ATOM 2486 N N . GLN C 1 110 ? -12.740 62.063 -33.449 1.00 47.53 110 GLN C N 1
ATOM 2487 C CA . GLN C 1 110 ? -12.371 61.587 -32.118 1.00 47.66 110 GLN C CA 1
ATOM 2488 C C . GLN C 1 110 ? -13.024 60.239 -31.846 1.00 44.80 110 GLN C C 1
ATOM 2489 O O . GLN C 1 110 ? -14.243 60.089 -31.984 1.00 51.41 110 GLN C O 1
ATOM 2495 N N . VAL C 1 111 ? -12.209 59.249 -31.483 1.00 40.68 111 VAL C N 1
ATOM 2496 C CA . VAL C 1 111 ? -12.694 57.983 -30.934 1.00 44.87 111 VAL C CA 1
ATOM 2497 C C . VAL C 1 111 ? -12.330 57.945 -29.450 1.00 50.21 111 VAL C C 1
ATOM 2498 O O . VAL C 1 111 ? -11.160 58.112 -29.086 1.00 51.99 111 VAL C O 1
ATOM 2502 N N . THR C 1 112 ? -13.325 57.756 -28.590 1.00 58.83 112 THR C N 1
ATOM 2503 C CA . THR C 1 112 ? -13.115 57.645 -27.148 1.00 45.86 112 THR C CA 1
ATOM 2504 C C . THR C 1 112 ? -13.713 56.335 -26.655 1.00 56.88 112 THR C C 1
ATOM 2505 O O . THR C 1 112 ? -14.921 56.116 -26.784 1.00 60.84 112 THR C O 1
ATOM 2509 N N . VAL C 1 113 ? -12.866 55.462 -26.113 1.00 55.64 113 VAL C N 1
ATOM 2510 C CA . VAL C 1 113 ? -13.294 54.196 -25.528 1.00 60.65 113 VAL C CA 1
ATOM 2511 C C . VAL C 1 113 ? -13.114 54.322 -24.028 1.00 63.68 113 VAL C C 1
ATOM 2512 O O . VAL C 1 113 ? -11.987 54.494 -23.547 1.00 71.34 113 VAL C O 1
ATOM 2516 N N . SER C 1 114 ? -14.222 54.259 -23.292 1.00 74.58 114 SER C N 1
ATOM 2517 C CA . SER C 1 114 ? -14.194 54.493 -21.855 1.00 78.84 114 SER C CA 1
ATOM 2518 C C . SER C 1 114 ? -15.432 53.892 -21.212 1.00 85.32 114 SER C C 1
ATOM 2519 O O . SER C 1 114 ? -16.550 54.112 -21.690 1.00 83.95 114 SER C O 1
ATOM 2522 N N . SER C 1 115 ? -15.222 53.105 -20.161 1.00 92.38 115 SER C N 1
ATOM 2523 C CA . SER C 1 115 ? -16.317 52.588 -19.339 1.00 99.21 115 SER C CA 1
ATOM 2524 C C . SER C 1 115 ? -17.186 53.712 -18.756 1.00 106.17 115 SER C C 1
ATOM 2525 O O . SER C 1 115 ? -18.322 53.483 -1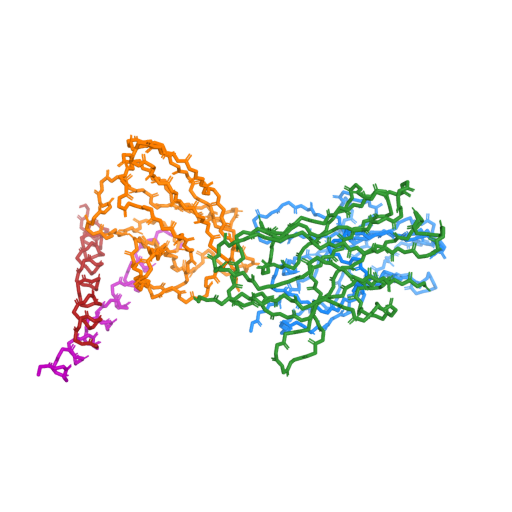8.340 1.00 110.32 115 SER C O 1
ATOM 2531 N N . LYS D 2 2 ? -5.400 43.854 -2.110 1.00 94.54 1 LYS D N 1
ATOM 2532 C CA . LYS D 2 2 ? -4.046 43.315 -2.164 1.00 92.82 1 LYS D CA 1
ATOM 2533 C C . LYS D 2 2 ? -3.975 41.938 -1.499 1.00 85.94 1 LYS D C 1
ATOM 2534 O O . LYS D 2 2 ? -3.318 41.030 -2.015 1.00 77.75 1 LYS D O 1
ATOM 2540 N N . ASN D 2 3 ? -4.652 41.767 -0.355 1.00 80.70 2 ASN D N 1
ATOM 2541 C CA . ASN D 2 3 ? -4.676 40.472 0.330 1.00 67.99 2 ASN D CA 1
ATOM 2542 C C . ASN D 2 3 ? -5.143 39.355 -0.596 1.00 61.63 2 ASN D C 1
ATOM 2543 O O . ASN D 2 3 ? -4.552 38.269 -0.617 1.00 57.14 2 ASN D O 1
ATOM 2548 N N . SER D 2 4 ? -6.206 39.606 -1.364 1.00 62.04 3 SER D N 1
ATOM 2549 C CA . SER D 2 4 ? -6.702 38.607 -2.301 1.00 69.91 3 SER D CA 1
ATOM 2550 C C . SER D 2 4 ? -5.685 38.316 -3.397 1.00 58.80 3 SER D C 1
ATOM 2551 O O . SER D 2 4 ? -5.421 37.150 -3.704 1.00 73.50 3 SER D O 1
ATOM 2554 N N . GLU D 2 5 ? -5.070 39.358 -3.963 1.00 63.19 4 GLU D N 1
ATOM 2555 C CA . GLU D 2 5 ? -4.114 39.154 -5.051 1.00 72.08 4 GLU D CA 1
ATOM 2556 C C . GLU D 2 5 ? -2.906 38.343 -4.588 1.00 65.41 4 GLU D C 1
ATOM 2557 O O . GLU D 2 5 ? -2.418 37.473 -5.323 1.00 56.95 4 GLU D O 1
ATOM 2563 N N . LEU D 2 6 ? -2.411 38.611 -3.373 1.00 60.10 5 LEU D N 1
ATOM 2564 C CA . LEU D 2 6 ? -1.333 37.798 -2.810 1.00 56.27 5 LEU D CA 1
ATOM 2565 C C . LEU D 2 6 ? -1.763 36.343 -2.679 1.00 46.62 5 LEU D C 1
ATOM 2566 O O . LEU D 2 6 ? -1.024 35.424 -3.060 1.00 46.22 5 LEU D O 1
ATOM 2571 N N . LYS D 2 7 ? -2.973 36.121 -2.148 1.00 47.38 6 LYS D N 1
ATOM 2572 C CA . LYS D 2 7 ? -3.448 34.762 -1.899 1.00 54.71 6 LYS D CA 1
ATOM 2573 C C . LYS D 2 7 ? -3.695 34.002 -3.199 1.00 52.00 6 LYS D C 1
ATOM 2574 O O . LYS D 2 7 ? -3.395 32.806 -3.285 1.00 46.30 6 LYS D O 1
ATOM 2580 N N . GLU D 2 8 ? -4.235 34.670 -4.220 1.00 58.13 7 GLU D N 1
ATOM 2581 C CA . GLU D 2 8 ? -4.360 34.020 -5.527 1.00 62.07 7 GLU D CA 1
ATOM 2582 C C . GLU D 2 8 ? -2.986 33.648 -6.080 1.00 56.60 7 GLU D C 1
ATOM 2583 O O . GLU D 2 8 ? -2.774 32.532 -6.559 1.00 55.14 7 GLU D O 1
ATOM 2589 N N . GLU D 2 9 ? -2.028 34.569 -5.998 1.00 47.81 8 GLU D N 1
ATOM 2590 C CA . GLU D 2 9 ? -0.684 34.296 -6.497 1.00 46.89 8 GLU D CA 1
ATOM 2591 C C . GLU D 2 9 ? -0.045 33.102 -5.783 1.00 47.70 8 GLU D C 1
ATOM 2592 O O . GLU D 2 9 ? 0.604 32.266 -6.417 1.00 49.18 8 GLU D O 1
ATOM 2598 N N . ILE D 2 10 ? -0.214 33.007 -4.461 1.00 45.66 9 ILE D N 1
ATOM 2599 C CA . ILE D 2 10 ? 0.333 31.868 -3.733 1.00 46.44 9 ILE D CA 1
ATOM 2600 C C . ILE D 2 10 ? -0.268 30.560 -4.239 1.00 42.75 9 ILE D C 1
ATOM 2601 O O . ILE D 2 10 ? 0.432 29.550 -4.372 1.00 41.85 9 ILE D O 1
ATOM 2606 N N . GLN D 2 11 ? -1.583 30.532 -4.459 1.00 44.14 10 GLN D N 1
ATOM 2607 C CA . GLN D 2 11 ? -2.205 29.333 -5.017 1.00 56.32 10 GLN D CA 1
ATOM 2608 C C . GLN D 2 11 ? -1.605 28.982 -6.371 1.00 45.87 10 GLN D C 1
ATOM 2609 O O . GLN D 2 11 ? -1.268 27.817 -6.624 1.00 44.80 10 GLN D O 1
ATOM 2615 N N . GLN D 2 12 ? -1.455 29.979 -7.251 1.00 47.80 11 GLN D N 1
ATOM 2616 C CA . GLN D 2 12 ? -0.849 29.725 -8.561 1.00 45.71 11 GLN D CA 1
ATOM 2617 C C . GLN D 2 12 ? 0.507 29.051 -8.402 1.00 49.67 11 GLN D C 1
ATOM 2618 O O . GLN D 2 12 ? 0.783 28.026 -9.036 1.00 43.99 11 GLN D O 1
ATOM 2624 N N . LEU D 2 13 ? 1.353 29.595 -7.525 1.00 43.38 12 LEU D N 1
ATOM 2625 C CA . LEU D 2 13 ? 2.701 29.059 -7.395 1.00 45.91 12 LEU D CA 1
ATOM 2626 C C . LEU D 2 13 ? 2.679 27.653 -6.814 1.00 45.11 12 LEU D C 1
ATOM 2627 O O . LEU D 2 13 ? 3.438 26.789 -7.264 1.00 45.64 12 LEU D O 1
ATOM 2632 N N . GLU D 2 14 ? 1.804 27.398 -5.831 1.00 43.99 13 GLU D N 1
ATOM 2633 C CA . GLU D 2 14 ? 1.712 26.063 -5.239 1.00 47.29 13 GLU D CA 1
ATOM 2634 C C . GLU D 2 14 ? 1.277 25.049 -6.281 1.00 40.77 13 GLU D C 1
ATOM 2635 O O . GLU D 2 14 ? 1.839 23.952 -6.374 1.00 43.76 13 GLU D O 1
ATOM 2641 N N . GLU D 2 15 ? 0.238 25.385 -7.041 1.00 42.58 14 GLU D N 1
ATOM 2642 C CA . GLU D 2 15 ? -0.228 24.499 -8.105 1.00 47.70 14 GLU D CA 1
ATOM 2643 C C . GLU D 2 15 ? 0.883 24.232 -9.117 1.00 43.80 14 GLU D C 1
ATOM 2644 O O . GLU D 2 15 ? 1.154 23.076 -9.468 1.00 43.48 14 GLU D O 1
ATOM 2650 N N . GLU D 2 16 ? 1.578 25.282 -9.562 1.00 47.13 15 GLU D N 1
ATOM 2651 C CA . GLU D 2 16 ? 2.600 25.073 -10.591 1.00 40.85 15 GLU D CA 1
ATOM 2652 C C . GLU D 2 16 ? 3.777 24.274 -10.054 1.00 50.35 15 GLU D C 1
ATOM 2653 O O . GLU D 2 16 ? 4.266 23.365 -10.731 1.00 47.07 15 GLU D O 1
ATOM 2659 N N . ASN D 2 17 ? 4.238 24.594 -8.839 1.00 43.81 16 ASN D N 1
ATOM 2660 C CA . ASN D 2 17 ? 5.374 23.886 -8.262 1.00 45.14 16 ASN D CA 1
ATOM 2661 C C . ASN D 2 17 ? 5.076 22.402 -8.117 1.00 42.48 16 ASN D C 1
ATOM 2662 O O . ASN D 2 17 ? 5.947 21.558 -8.357 1.00 40.62 16 ASN D O 1
ATOM 2667 N N . GLN D 2 18 ? 3.859 22.062 -7.710 1.00 37.98 17 GLN D N 1
ATOM 2668 C CA . GLN D 2 18 ? 3.553 20.659 -7.474 1.00 44.81 17 GLN D CA 1
ATOM 2669 C C . GLN D 2 18 ? 3.560 19.884 -8.788 1.00 45.05 17 GLN D C 1
ATOM 2670 O O . GLN D 2 18 ? 4.135 18.790 -8.880 1.00 43.60 17 GLN D O 1
ATOM 2676 N N . GLN D 2 19 ? 2.955 20.447 -9.829 1.00 42.39 18 GLN D N 1
ATOM 2677 C CA . GLN D 2 19 ? 3.024 19.786 -11.130 1.00 40.27 18 GLN D CA 1
ATOM 2678 C C . GLN D 2 19 ? 4.462 19.703 -11.630 1.00 38.80 18 GLN D C 1
ATOM 2679 O O . GLN D 2 19 ? 4.896 18.653 -12.116 1.00 39.66 18 GLN D O 1
ATOM 2685 N N . LEU D 2 20 ? 5.237 20.771 -11.461 1.00 36.89 19 LEU D N 1
ATOM 2686 C CA . LEU D 2 20 ? 6.620 20.743 -11.930 1.00 38.10 19 LEU D CA 1
ATOM 2687 C C . LEU D 2 20 ? 7.448 19.700 -11.189 1.00 39.57 19 LEU D C 1
ATOM 2688 O O . LEU D 2 20 ? 8.248 18.989 -11.806 1.00 46.43 19 LEU D O 1
ATOM 2693 N N . GLU D 2 21 ? 7.282 19.607 -9.863 1.00 34.22 20 GLU D N 1
ATOM 2694 C CA . GLU D 2 21 ? 7.999 18.610 -9.074 1.00 35.81 20 GLU D CA 1
ATOM 2695 C C . GLU D 2 21 ? 7.638 17.184 -9.486 1.00 40.16 20 GLU D C 1
ATOM 2696 O O . GLU D 2 21 ? 8.501 16.291 -9.490 1.00 39.86 20 GLU D O 1
ATOM 2702 N N . GLU D 2 22 ? 6.352 16.932 -9.759 1.00 37.11 21 GLU D N 1
ATOM 2703 C CA . GLU D 2 22 ? 5.946 15.606 -10.222 1.00 42.34 21 GLU D CA 1
ATOM 2704 C C . GLU D 2 22 ? 6.639 15.239 -11.529 1.00 46.51 21 GLU D C 1
ATOM 2705 O O . GLU D 2 22 ? 7.036 14.083 -11.719 1.00 44.84 21 GLU D O 1
ATOM 2711 N N . LYS D 2 23 ? 6.804 16.207 -12.441 1.00 40.26 22 LYS D N 1
ATOM 2712 C CA . LYS D 2 23 ? 7.442 15.877 -13.714 1.00 42.27 22 LYS D CA 1
ATOM 2713 C C . LYS D 2 23 ? 8.937 15.639 -13.527 1.00 49.69 22 LYS D C 1
ATOM 2714 O O . LYS D 2 23 ? 9.500 14.697 -14.099 1.00 48.75 22 LYS D O 1
ATOM 2720 N N . ILE D 2 24 ? 9.591 16.479 -12.722 1.00 44.70 23 ILE D N 1
ATOM 2721 C CA . ILE D 2 24 ? 10.994 16.259 -12.385 1.00 47.26 23 ILE D CA 1
ATOM 2722 C C . ILE D 2 24 ? 11.197 14.849 -11.842 1.00 52.39 23 ILE D C 1
ATOM 2723 O O . ILE D 2 24 ? 12.138 14.150 -12.224 1.00 54.21 23 ILE D O 1
ATOM 2728 N N . SER D 2 25 ? 10.310 14.406 -10.952 1.00 52.96 24 SER D N 1
ATOM 2729 C CA . SER D 2 25 ? 10.452 13.076 -10.376 1.00 57.09 24 SER D CA 1
ATOM 2730 C C . SER D 2 25 ? 10.344 11.995 -11.443 1.00 57.88 24 SER D C 1
ATOM 2731 O O . SER D 2 25 ? 11.098 11.015 -11.421 1.00 58.33 24 SER D O 1
ATOM 2734 N N . GLU D 2 26 ? 9.403 12.144 -12.375 1.00 54.71 25 GLU D N 1
ATOM 2735 C CA . GLU D 2 26 ? 9.307 11.190 -13.474 1.00 56.64 25 GLU D CA 1
ATOM 2736 C C . GLU D 2 26 ? 10.568 11.202 -14.327 1.00 54.74 25 GLU D C 1
ATOM 2737 O O . GLU D 2 26 ? 11.083 10.144 -14.698 1.00 59.00 25 GLU D O 1
ATOM 2743 N N . LEU D 2 27 ? 11.088 12.392 -14.635 1.00 55.20 26 LEU D N 1
ATOM 2744 C CA . LEU D 2 27 ? 12.266 12.503 -15.490 1.00 44.58 26 LEU D CA 1
ATOM 2745 C C . LEU D 2 27 ? 13.518 11.958 -14.812 1.00 49.54 26 LEU D C 1
ATOM 2746 O O . LEU D 2 27 ? 14.441 11.505 -15.494 1.00 50.36 26 LEU D O 1
ATOM 2751 N N . LYS D 2 28 ? 13.575 12.003 -13.483 1.00 49.09 27 LYS D N 1
ATOM 2752 C CA . LYS D 2 28 ? 14.752 11.565 -12.743 1.00 52.86 27 LYS D CA 1
ATOM 2753 C C . LYS D 2 28 ? 14.744 10.069 -12.468 1.00 55.16 27 LYS D C 1
ATOM 2754 O O . LYS D 2 28 ? 15.791 9.423 -12.565 1.00 60.97 27 LYS D O 1
ATOM 2760 N N . TYR D 2 29 ? 13.587 9.501 -12.118 1.00 52.92 28 TYR D N 1
ATOM 2761 C CA . TYR D 2 29 ? 13.521 8.140 -11.609 1.00 53.29 28 TYR D CA 1
ATOM 2762 C C . TYR D 2 29 ? 12.755 7.173 -12.498 1.00 70.58 28 TYR D C 1
ATOM 2763 O O . TYR D 2 29 ? 12.798 5.966 -12.238 1.00 74.73 28 TYR D O 1
ATOM 2772 N N . GLY D 2 30 ? 12.082 7.650 -13.541 1.00 78.75 29 GLY D N 1
ATOM 2773 C CA . GLY D 2 30 ? 11.392 6.766 -14.462 1.00 86.84 29 GLY D CA 1
ATOM 2774 C C . GLY D 2 30 ? 9.882 6.795 -14.332 1.00 99.58 29 GLY D C 1
ATOM 2775 O O . GLY D 2 30 ? 9.338 6.887 -13.227 1.00 102.60 29 GLY D O 1
ATOM 2780 N N . GLU E 3 2 ? -0.639 40.063 8.334 1.00 46.96 1 GLU E N 1
ATOM 2781 C CA . GLU E 3 2 ? -0.676 38.919 7.426 1.00 44.83 1 GLU E CA 1
ATOM 2782 C C . GLU E 3 2 ? 0.069 39.211 6.122 1.00 46.89 1 GLU E C 1
ATOM 2783 O O . GLU E 3 2 ? 0.887 38.397 5.673 1.00 51.95 1 GLU E O 1
ATOM 2789 N N . ASN E 3 3 ? -0.171 40.385 5.522 1.00 47.32 2 ASN E N 1
ATOM 2790 C CA . ASN E 3 3 ? 0.276 40.634 4.148 1.00 53.01 2 ASN E CA 1
ATOM 2791 C C . ASN E 3 3 ? 1.791 40.537 4.019 1.00 50.27 2 ASN E C 1
ATOM 2792 O O . ASN E 3 3 ? 2.299 39.976 3.043 1.00 45.70 2 ASN E O 1
ATOM 2797 N N . SER E 3 4 ? 2.530 41.079 4.990 1.00 40.59 3 SER E N 1
ATOM 2798 C CA . SER E 3 4 ? 3.987 41.017 4.903 1.00 47.92 3 SER E CA 1
ATOM 2799 C C . SER E 3 4 ? 4.485 39.581 4.962 1.00 45.76 3 SER E C 1
ATOM 2800 O O . SER E 3 4 ? 5.468 39.230 4.299 1.00 51.73 3 SER E O 1
ATOM 2803 N N . GLN E 3 5 ? 3.827 38.734 5.754 1.00 45.91 4 GLN E N 1
ATOM 2804 C CA . GLN E 3 5 ? 4.309 37.364 5.893 1.00 40.62 4 GLN E CA 1
ATOM 2805 C C . GLN E 3 5 ? 4.028 36.586 4.623 1.00 35.07 4 GLN E C 1
ATOM 2806 O O . GLN E 3 5 ? 4.861 35.787 4.171 1.00 41.48 4 GLN E O 1
ATOM 2812 N N . LEU E 3 6 ? 2.850 36.807 4.046 1.00 37.78 5 LEU E N 1
ATOM 2813 C CA . LEU E 3 6 ? 2.502 36.171 2.786 1.00 40.98 5 LEU E CA 1
ATOM 2814 C C . LEU E 3 6 ? 3.434 36.627 1.675 1.00 43.11 5 LEU E C 1
ATOM 2815 O O . LEU E 3 6 ? 3.813 35.833 0.809 1.00 54.59 5 LEU E O 1
ATOM 2820 N N . GLU E 3 7 ? 3.796 37.913 1.679 1.00 45.69 6 GLU E N 1
ATOM 2821 C CA . GLU E 3 7 ? 4.734 38.430 0.691 1.00 41.08 6 GLU E CA 1
ATOM 2822 C C . GLU E 3 7 ? 6.072 37.717 0.779 1.00 46.25 6 GLU E C 1
ATOM 2823 O O . GLU E 3 7 ? 6.685 37.395 -0.249 1.00 46.70 6 GLU E O 1
ATOM 2829 N N . GLU E 3 8 ? 6.542 37.462 2.000 1.00 42.21 7 GLU E N 1
ATOM 2830 C CA . GLU E 3 8 ? 7.810 36.762 2.161 1.00 44.42 7 GLU E CA 1
ATOM 2831 C C . GLU E 3 8 ? 7.702 35.337 1.653 1.00 40.72 7 GLU E C 1
ATOM 2832 O O . GLU E 3 8 ? 8.643 34.816 1.041 1.00 39.58 7 GLU E O 1
ATOM 2838 N N . LYS E 3 9 ? 6.554 34.694 1.880 1.00 41.95 8 LYS E N 1
ATOM 2839 C CA . LYS E 3 9 ? 6.384 33.330 1.392 1.00 43.64 8 LYS E CA 1
ATOM 2840 C C . LYS E 3 9 ? 6.318 33.300 -0.138 1.00 38.74 8 LYS E C 1
ATOM 2841 O O . LYS E 3 9 ? 6.828 32.365 -0.764 1.00 41.55 8 LYS E O 1
ATOM 2847 N N . ILE E 3 10 ? 5.680 34.299 -0.750 1.00 36.01 9 ILE E N 1
ATOM 2848 C CA . ILE E 3 10 ? 5.688 34.399 -2.212 1.00 43.68 9 ILE E CA 1
ATOM 2849 C C . ILE E 3 10 ? 7.117 34.476 -2.718 1.00 46.74 9 ILE E C 1
ATOM 2850 O O . ILE E 3 10 ? 7.474 33.851 -3.720 1.00 47.84 9 ILE E O 1
ATOM 2855 N N . SER E 3 11 ? 7.963 35.233 -2.016 1.00 52.00 10 SER E N 1
ATOM 2856 C CA . SER E 3 11 ? 9.361 35.340 -2.412 1.00 50.15 10 SER E CA 1
ATOM 2857 C C . SER E 3 11 ? 10.038 33.971 -2.416 1.00 49.87 10 SER E C 1
ATOM 2858 O O . SER E 3 11 ? 10.724 33.610 -3.381 1.00 54.18 10 SER E O 1
ATOM 2861 N N . GLN E 3 12 ? 9.833 33.181 -1.352 1.00 43.85 11 GLN E N 1
ATOM 2862 C CA . GLN E 3 12 ? 10.424 31.846 -1.296 1.00 42.70 11 GLN E CA 1
ATOM 2863 C C . GLN E 3 12 ? 9.821 30.925 -2.354 1.00 39.51 11 GLN E C 1
ATOM 2864 O O . GLN E 3 12 ? 10.523 30.085 -2.919 1.00 46.45 11 GLN E O 1
ATOM 2870 N N . LEU E 3 13 ? 8.516 31.048 -2.617 1.00 40.67 12 LEU E N 1
ATOM 2871 C CA . LEU E 3 13 ? 7.874 30.179 -3.603 1.00 39.76 12 LEU E CA 1
ATOM 2872 C C . LEU E 3 13 ? 8.349 30.497 -5.017 1.00 45.19 12 LEU E C 1
ATOM 2873 O O . LEU E 3 13 ? 8.504 29.587 -5.842 1.00 46.95 12 LEU E O 1
ATOM 2878 N N . LYS E 3 14 ? 8.579 31.776 -5.319 1.00 38.08 13 LYS E N 1
ATOM 2879 C CA . LYS E 3 14 ? 9.076 32.138 -6.644 1.00 42.16 13 LYS E CA 1
ATOM 2880 C C . LYS E 3 14 ? 10.500 31.651 -6.832 1.00 49.37 13 LYS E C 1
ATOM 2881 O O . LYS E 3 14 ? 10.886 31.264 -7.948 1.00 42.68 13 LYS E O 1
ATOM 2887 N N . GLN E 3 15 ? 11.287 31.667 -5.750 1.00 37.77 14 GLN E N 1
ATOM 2888 C CA . GLN E 3 15 ? 12.626 31.091 -5.797 1.00 42.83 14 GLN E CA 1
ATOM 2889 C C . GLN E 3 15 ? 12.559 29.602 -6.103 1.00 46.52 14 GLN E C 1
ATOM 2890 O O . GLN E 3 15 ? 13.198 29.125 -7.047 1.00 46.05 14 GLN E O 1
ATOM 2896 N N . LYS E 3 16 ? 11.776 28.846 -5.320 1.00 42.56 15 LYS E N 1
ATOM 2897 C CA . LYS E 3 16 ? 11.595 27.434 -5.643 1.00 40.81 15 LYS E CA 1
ATOM 2898 C C . LYS E 3 16 ? 11.121 27.250 -7.087 1.00 42.44 15 LYS E C 1
ATOM 2899 O O . LYS E 3 16 ? 11.555 26.323 -7.774 1.00 38.54 15 LYS E O 1
ATOM 2905 N N . ASN E 3 17 ? 10.225 28.122 -7.551 1.00 36.01 16 ASN E N 1
ATOM 2906 C CA . ASN E 3 17 ? 9.654 27.963 -8.881 1.00 43.01 16 ASN E CA 1
ATOM 2907 C C . ASN E 3 17 ? 10.730 28.083 -9.953 1.00 43.33 16 ASN E C 1
ATOM 2908 O O . ASN E 3 17 ? 10.712 27.337 -10.939 1.00 43.11 16 ASN E O 1
ATOM 2913 N N . SER E 3 18 ? 11.688 29.004 -9.767 1.00 43.05 17 SER E N 1
ATOM 2914 C CA . SER E 3 18 ? 12.772 29.148 -10.737 1.00 49.10 17 SER E CA 1
ATOM 2915 C C . SER E 3 18 ? 13.689 27.938 -10.724 1.00 44.47 17 SER E C 1
ATOM 2916 O O . SER E 3 18 ? 14.141 27.489 -11.779 1.00 38.42 17 SER E O 1
ATOM 2919 N N . GLU E 3 19 ? 14.008 27.424 -9.532 1.00 35.92 18 GLU E N 1
ATOM 2920 C CA . GLU E 3 19 ? 14.884 26.260 -9.439 1.00 38.82 18 GLU E CA 1
ATOM 2921 C C . GLU E 3 19 ? 14.252 25.055 -10.118 1.00 47.08 18 GLU E C 1
ATOM 2922 O O . GLU E 3 19 ? 14.943 24.271 -10.778 1.00 50.28 18 GLU E O 1
ATOM 2928 N N . LEU E 3 20 ? 12.938 24.886 -9.960 1.00 43.66 19 LEU E N 1
ATOM 2929 C CA . LEU E 3 20 ? 12.276 23.757 -10.598 1.00 40.46 19 LEU E CA 1
ATOM 2930 C C . LEU E 3 20 ? 12.279 23.918 -12.116 1.00 45.66 19 LEU E C 1
ATOM 2931 O O . LEU E 3 20 ? 12.516 22.949 -12.846 1.00 39.70 19 LEU E O 1
ATOM 2936 N N . LYS E 3 21 ? 12.041 25.140 -12.609 1.00 36.75 20 LYS E N 1
ATOM 2937 C CA . LYS E 3 21 ? 12.046 25.368 -14.053 1.00 38.36 20 LYS E CA 1
ATOM 2938 C C . LYS E 3 21 ? 13.428 25.131 -14.640 1.00 42.31 20 LYS E C 1
ATOM 2939 O O . LYS E 3 21 ? 13.559 24.538 -15.723 1.00 46.29 20 LYS E O 1
ATOM 2945 N N . GLU E 3 22 ? 14.473 25.566 -13.931 1.00 43.32 21 GLU E N 1
ATOM 2946 C CA . GLU E 3 22 ? 15.837 25.298 -14.380 1.00 50.66 21 GLU E CA 1
ATOM 2947 C C . GLU E 3 22 ? 16.132 23.805 -14.357 1.00 50.35 21 GLU E C 1
ATOM 2948 O O . GLU E 3 22 ? 16.805 23.278 -15.253 1.00 50.78 21 GLU E O 1
ATOM 2954 N N . GLU E 3 23 ? 15.616 23.100 -13.351 1.00 44.80 22 GLU E N 1
ATOM 2955 C CA . GLU E 3 23 ? 15.819 21.659 -13.308 1.00 37.47 22 GLU E CA 1
ATOM 2956 C C . GLU E 3 23 ? 15.140 20.978 -14.488 1.00 42.27 22 GLU E C 1
ATOM 2957 O O . GLU E 3 23 ? 15.723 20.084 -15.110 1.00 42.34 22 GLU E O 1
ATOM 2963 N N . ILE E 3 24 ? 13.914 21.402 -14.823 1.00 41.04 23 ILE E N 1
ATOM 2964 C CA . ILE E 3 24 ? 13.215 20.845 -15.977 1.00 42.93 23 ILE E CA 1
ATOM 2965 C C . ILE E 3 24 ? 14.049 21.030 -17.241 1.00 41.98 23 ILE E C 1
ATOM 2966 O O . ILE E 3 24 ? 14.215 20.100 -18.042 1.00 40.37 23 ILE E O 1
ATOM 2971 N N . GLN E 3 25 ? 14.587 22.238 -17.433 1.00 49.27 24 GLN E N 1
ATOM 2972 C CA . GLN E 3 25 ? 15.383 22.531 -18.632 1.00 51.91 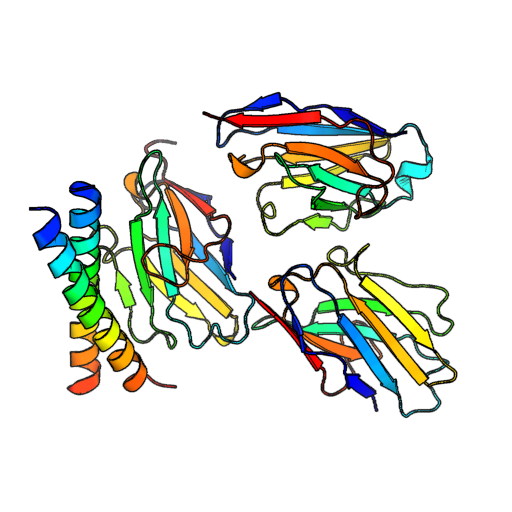24 GLN E CA 1
ATOM 2973 C C . GLN E 3 25 ? 16.613 21.640 -18.704 1.00 49.29 24 GLN E C 1
ATOM 2974 O O . GLN E 3 25 ? 17.022 21.217 -19.791 1.00 48.60 24 GLN E O 1
ATOM 2980 N N . GLN E 3 26 ? 17.220 21.348 -17.551 1.00 49.60 25 GLN E N 1
ATOM 2981 C CA . GLN E 3 26 ? 18.428 20.531 -17.544 1.00 50.72 25 GLN E CA 1
ATOM 2982 C C . GLN E 3 26 ? 18.116 19.067 -17.848 1.00 55.48 25 GLN E C 1
ATOM 2983 O O . GLN E 3 26 ? 18.954 18.349 -18.421 1.00 39.28 25 GLN E O 1
ATOM 2989 N N . LEU E 3 27 ? 16.905 18.620 -17.513 1.00 51.37 26 LEU E N 1
ATOM 2990 C CA . LEU E 3 27 ? 16.509 17.234 -17.729 1.00 48.73 26 LEU E CA 1
ATOM 2991 C C . LEU E 3 27 ? 15.933 16.972 -19.121 1.00 49.72 26 LEU E C 1
ATOM 2992 O O . LEU E 3 27 ? 16.131 15.879 -19.670 1.00 51.99 26 LEU E O 1
ATOM 2997 N N . GLU E 3 28 ? 15.246 17.935 -19.722 1.00 50.05 27 GLU E N 1
ATOM 2998 C CA . GLU E 3 28 ? 14.453 17.640 -20.914 1.00 53.26 27 GLU E CA 1
ATOM 2999 C C . GLU E 3 28 ? 15.298 17.628 -22.189 1.00 52.72 27 GLU E C 1
ATOM 3000 O O . GLU E 3 28 ? 16.342 18.287 -22.277 1.00 51.06 27 GLU E O 1
ATOM 3006 N N . TYR E 3 29 ? 14.829 16.853 -23.181 1.00 60.43 28 TYR E N 1
ATOM 3007 C CA . TYR E 3 29 ? 15.523 16.717 -24.464 1.00 67.42 28 TYR E CA 1
ATOM 3008 C C . TYR E 3 29 ? 15.790 18.087 -25.076 1.00 76.59 28 TYR E C 1
ATOM 3009 O O . TYR E 3 29 ? 15.008 19.030 -24.910 1.00 75.82 28 TYR E O 1
ATOM 3018 N N . GLY E 3 30 ? 16.916 18.190 -25.781 1.00 76.88 29 GLY E N 1
ATOM 3019 C CA . GLY E 3 30 ? 17.318 19.435 -26.408 1.00 83.96 29 GLY E CA 1
ATOM 3020 C C . GLY E 3 30 ? 17.957 20.417 -25.442 1.00 86.88 29 GLY E C 1
ATOM 3021 O O . GLY E 3 30 ? 17.681 20.399 -24.234 1.00 68.21 29 GLY E O 1
#

Sequence (399 aa):
QLQESGGGLVQPGGSLRLSCAASQFTFSSSDWMYWVRQAPGKGLEWVSSSISPGGAATAYAASVKGRFTISRDNAKNTLYLQMNSLKSEDTAVYYCSKTRAGTGRGQGTQVTVSSQLQESGGGLVQPGGSL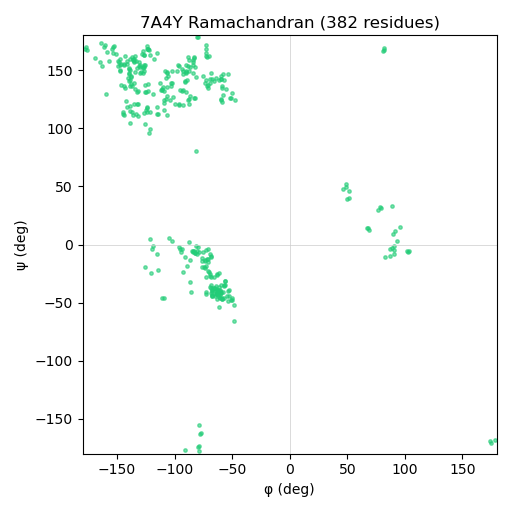RLSCAASQFTFSSSDWMYWVRQAPGKGLEWVSSISPGGAATAYAASVKGRFTISRDNAKNTLYLQMNSLKSEDTAVYYCSKTRAGTGRGQGTQVTVSSGRQLQESGGGLVQPGGSLRLSCAASQFTFSSDWMYWVRQAPGKGLEWVSSISPGGAATAYAASVKGRFTISRDNAKNTLYLQMNSLKSEDTAVYYCSKTRAGTGRGQGTQVTVSSKNSELKEEIQQLEEENQQLEEKISELKYGENSQLEEKISQLKQKNSELKEEIQQLEYG